Protein AF-A0A3B1BB95-F1 (afdb_monomer_lite)

Sequence (508 aa):
MTKPSILVAIVLAMGLLFTPSPGLAQFDDEDDAFFSDPEPTKKEPVPVEEPEPSVTKEEPTKASVVEPDVVKEKPTSAPVVEPDIVKEKPTSAPVVEPDIVKEEPKAQPDEQAERDRKRAEIRQRLRDKMKQKAAEKMAKPTEPDIVKEESVVQPDDQAERDRKRAEIRQRLRDRMKQKAAEKMAKPTEPDVVKEKPTVQPKASPAALSKEEKLKRKRIEMRKRLRQKMKNATGGGTGQRRFKKPKLTAKKIQQKMTFVESSVKTSPTVKRIRESGNEEAIAILDKAVALFDNSRTALEAEDLKKADKLLNDAIKEAGKASRMAGKGERDIELEKEDFASHKKSISNSLAAIERLVKEKPDAKVKGEYKDGKALFEEGLKLAEENKYREANKKLAQARTLVNDAMKKLRDKDTVTMTLEFDSPADEYKYVHDRYLSYATLVDVVGKQKKPNKRKKTKIDQFVAESADLMRSAVKLAENDEFEEAVKVADTANKTIAKGLRLLGVMVFE

pLDDT: mean 77.57, std 23.76, range [30.58, 98.44]

Organism: NCBI:txid652676

Foldseek 3Di:
DDDDDDDDDDDDDDDDDDDDDDDDDDDDDDDDDDDDDDDDDDDDDDDDDDDDDDDDDDDDDDDDDDDDDDDDDDDDDDDDDDDDDDDDDDDDDDDDDDDDDDDDPDDDPVVVVVVVVVVVVVVVVVVVVVVVVVVVVVPPPDDPDDDDDDDDDDPVVVVVVVVVVVVVVVVVVVVVVVVVVVVVPDDDDDDDDDDDDDDDDDDDDDDDDPVVVVVVVVVVVVVVVVVVVCCVVPDPPPPPVVPPPDQDLVVLVVLLVVLCCLLPPDVLNVLLVVLPQPVLPVLSVVLVVLSVVLVVCVVVVVSVSSVVSSVSSVVSSVVSSVRSPDGPVNLVVLVVLLVVLLVVLVVLLVVVVVLCVVPPDPVLVVLSVQLVVLQVVLVVCVVVSNSVSSSVSSVSSVVSSVVSVCVSCPPPPPPPDDDDPDLLRLLVVLLVLLVVLLVVLVVLCVVQVDDPVLVVQLVVLSVVLVVLLVVLVVCVVVVVSVVSNVSSVVSNVSNCVSCVSSVHDDDD

Secondary structure (DSSP, 8-state):
-PPPP------------------------------PPPP----PPPPPPPPP--------------------------PPPPP----PPP--PPP-------PPP---HHHHHHHHHHHHHHHHHHHHHHHHHHHHHHHS-------PPP----THHHHHHHHHHHHHHHHHHHHHHHHHHHHHS---PPP-PPPPPPPPPPPP-----HHHHHHHHHHHHHHHHHHHHHHHT-SS-------PPPP-HHHHHHHHHHHHIIIIISHHHHHHHHT--HHHHHHHHHHHHHHHHHHHHHHTT-HHHHHHHHHHHHHHHHHHHHHT---HHHHHHHHHHHHHHHHHHHHHHHHHHHHHHHS--HHHHHHHHHHHHHHHHHHHHHHTT-HHHHHHHHHHHHHHHHHHHHHHTTT---------SSHHHHHHHHHHHHHHHHHHHHHHHHHH---HHHHHHHHHHHHHHHHHHHHHHHHHHTT-HHHHHHHHHHHHHHHHHHHHHTT-----

Radius of gyration: 40.89 Å; chains: 1; bounding box: 114×98×115 Å

Structure (mmCIF, N/CA/C/O backbone):
data_AF-A0A3B1BB95-F1
#
_entry.id   AF-A0A3B1BB95-F1
#
loop_
_atom_site.group_PDB
_atom_site.id
_atom_site.type_symbol
_atom_site.label_atom_id
_atom_site.label_alt_id
_atom_site.label_comp_id
_atom_site.label_asym_id
_atom_site.label_entity_id
_atom_site.label_seq_id
_atom_site.pdbx_PDB_ins_code
_atom_site.Cartn_x
_atom_site.Cartn_y
_atom_site.Cartn_z
_atom_site.occupancy
_atom_site.B_iso_or_equiv
_atom_site.auth_seq_id
_atom_site.auth_comp_id
_atom_site.auth_asym_id
_atom_site.auth_atom_id
_atom_site.pdbx_PDB_model_num
ATOM 1 N N . MET A 1 1 ? -23.394 -32.009 -62.167 1.00 38.09 1 MET A N 1
ATOM 2 C CA . MET A 1 1 ? -22.380 -32.728 -61.366 1.00 38.09 1 MET A CA 1
ATOM 3 C C . MET A 1 1 ? -22.192 -31.979 -60.061 1.00 38.09 1 MET A C 1
ATOM 5 O O . MET A 1 1 ? -21.540 -30.947 -60.015 1.00 38.09 1 MET A O 1
ATOM 9 N N . THR A 1 2 ? -22.913 -32.444 -59.052 1.00 34.34 2 THR A N 1
ATOM 10 C CA . THR A 1 2 ? -23.116 -31.857 -57.725 1.00 34.34 2 THR A CA 1
ATOM 11 C C . THR A 1 2 ? -22.099 -32.431 -56.736 1.00 34.34 2 THR A C 1
ATOM 13 O O . THR A 1 2 ? -21.904 -33.643 -56.697 1.00 34.34 2 THR A O 1
ATOM 16 N N . LYS A 1 3 ? -21.451 -31.574 -55.936 1.00 40.00 3 LYS A N 1
ATOM 17 C CA . LYS A 1 3 ? -20.641 -31.975 -54.771 1.00 40.00 3 LYS A CA 1
ATOM 18 C C . LYS A 1 3 ? -21.503 -31.861 -53.502 1.00 40.00 3 LYS A C 1
ATOM 20 O O . LYS A 1 3 ? -22.236 -30.876 -53.407 1.00 40.00 3 LYS A O 1
ATOM 25 N N . PRO A 1 4 ? -21.451 -32.813 -52.554 1.00 55.88 4 PRO A N 1
ATOM 26 C CA . PRO A 1 4 ? -22.293 -32.770 -51.366 1.00 55.88 4 PRO A CA 1
ATOM 27 C C . PRO A 1 4 ? -21.630 -32.019 -50.204 1.00 55.88 4 PRO A C 1
ATOM 29 O O . PRO A 1 4 ? -20.429 -32.136 -49.960 1.00 55.88 4 PRO A O 1
ATOM 32 N N . SER A 1 5 ? -22.467 -31.277 -49.483 1.00 41.06 5 SER A N 1
ATOM 33 C CA . SER A 1 5 ? -22.191 -30.635 -48.199 1.00 41.06 5 SER A CA 1
ATOM 34 C C . SER A 1 5 ? -22.263 -31.657 -47.062 1.00 41.06 5 SER A C 1
ATOM 36 O O . SER A 1 5 ? -23.210 -32.441 -46.998 1.00 41.06 5 SER A O 1
ATOM 38 N N . ILE A 1 6 ? -21.299 -31.617 -46.141 1.00 41.19 6 ILE A N 1
ATOM 39 C CA . ILE A 1 6 ? -21.326 -32.380 -44.888 1.00 41.19 6 ILE A CA 1
ATOM 40 C C . ILE A 1 6 ? -21.905 -31.476 -43.795 1.00 41.19 6 ILE A C 1
ATOM 42 O O . ILE A 1 6 ? -21.328 -30.448 -43.447 1.00 41.19 6 ILE A O 1
ATOM 46 N N . LEU A 1 7 ? -23.072 -31.875 -43.291 1.00 31.00 7 LEU A N 1
ATOM 47 C CA . LEU A 1 7 ? -23.740 -31.349 -42.104 1.00 31.00 7 LEU A CA 1
ATOM 48 C C . LEU A 1 7 ? -23.243 -32.153 -40.892 1.00 31.00 7 LEU A C 1
ATOM 50 O O . LEU A 1 7 ? -23.345 -33.379 -40.901 1.00 31.00 7 LEU A O 1
ATOM 54 N N . VAL A 1 8 ? -22.754 -31.488 -39.844 1.00 33.94 8 VAL A N 1
ATOM 55 C CA . VAL A 1 8 ? -22.540 -32.106 -38.525 1.00 33.94 8 VAL A CA 1
ATOM 56 C C . VAL A 1 8 ? -23.541 -31.492 -37.554 1.00 33.94 8 VAL A C 1
ATOM 58 O O . VAL A 1 8 ? -23.514 -30.293 -37.286 1.00 33.94 8 VAL A O 1
ATOM 61 N N . ALA A 1 9 ? -24.448 -32.333 -37.065 1.00 30.58 9 ALA A N 1
ATOM 62 C CA . ALA A 1 9 ? -25.387 -32.036 -35.997 1.00 30.58 9 ALA A CA 1
ATOM 63 C C . ALA A 1 9 ? -24.712 -32.292 -34.640 1.00 30.58 9 ALA A C 1
ATOM 65 O O . ALA A 1 9 ? -24.148 -33.364 -34.429 1.00 30.58 9 ALA A O 1
ATOM 66 N N . ILE A 1 10 ? -24.793 -31.331 -33.718 1.00 33.09 10 ILE A N 1
ATOM 67 C CA . ILE A 1 10 ? -24.432 -31.518 -32.307 1.00 33.09 10 ILE A CA 1
ATOM 68 C C . ILE A 1 10 ? -25.725 -31.517 -31.492 1.00 33.09 10 ILE A C 1
ATOM 70 O O . ILE A 1 10 ? -26.502 -30.562 -31.519 1.00 33.09 10 ILE A O 1
ATOM 74 N N . VAL A 1 11 ? -25.948 -32.637 -30.809 1.00 33.75 11 VAL A N 1
ATOM 75 C CA . VAL A 1 11 ? -27.096 -32.945 -29.955 1.00 33.75 11 VAL A CA 1
ATOM 76 C C . VAL A 1 11 ? -26.841 -32.457 -28.525 1.00 33.75 11 VAL A C 1
ATOM 78 O O . VAL A 1 11 ? -25.739 -32.579 -27.996 1.00 33.75 11 VAL A O 1
ATOM 81 N N . LEU A 1 12 ? -27.903 -31.913 -27.923 1.00 30.83 12 LEU A N 1
ATOM 82 C CA . LEU A 1 12 ? -28.068 -31.541 -26.516 1.00 30.83 12 LEU A CA 1
ATOM 83 C C . LEU A 1 12 ? -27.694 -32.659 -25.524 1.00 30.83 12 LEU A C 1
ATOM 85 O O . LEU A 1 12 ? -28.126 -33.797 -25.687 1.00 30.83 12 LEU A O 1
ATOM 89 N N . ALA A 1 13 ? -27.107 -32.278 -24.386 1.00 32.81 13 ALA A N 1
ATOM 90 C CA . ALA A 1 13 ? -27.304 -32.984 -23.118 1.00 32.81 13 ALA A CA 1
ATOM 91 C C . ALA A 1 13 ? -27.412 -31.980 -21.955 1.00 32.81 13 ALA A C 1
ATOM 93 O O . ALA A 1 13 ? -26.452 -31.303 -21.592 1.00 32.81 13 ALA A O 1
ATOM 94 N N . MET A 1 14 ? -28.626 -31.875 -21.406 1.00 33.03 14 MET A N 1
ATOM 95 C CA . MET A 1 14 ? -28.958 -31.220 -20.139 1.00 33.03 14 MET A CA 1
ATOM 96 C C . MET A 1 14 ? -28.405 -32.034 -18.961 1.00 33.03 14 MET A C 1
ATOM 98 O O . MET A 1 14 ? -28.621 -33.240 -18.900 1.00 33.03 14 MET A O 1
ATOM 102 N N . GLY A 1 15 ? -27.784 -31.363 -17.988 1.00 31.66 15 GLY A N 1
ATOM 103 C CA . GLY A 1 15 ? -27.446 -31.921 -16.677 1.00 31.66 15 GLY A CA 1
ATOM 104 C C . GLY A 1 15 ? -27.993 -31.028 -15.566 1.00 31.66 15 GLY A C 1
ATOM 105 O O . GLY A 1 15 ? -27.454 -29.957 -15.300 1.00 31.66 15 GLY A O 1
ATOM 106 N N . LEU A 1 16 ? -29.097 -31.465 -14.962 1.00 34.34 16 LEU A N 1
ATOM 107 C CA . LEU A 1 16 ? -29.763 -30.873 -13.803 1.00 34.34 16 LEU A CA 1
ATOM 108 C C . LEU A 1 16 ? -29.083 -31.319 -12.493 1.00 34.34 16 LEU A C 1
ATOM 110 O O . LEU A 1 16 ? -28.822 -32.499 -12.300 1.00 34.34 16 LEU A O 1
ATOM 114 N N . LEU A 1 17 ? -28.849 -30.334 -11.619 1.00 34.53 17 LEU A N 1
ATOM 115 C CA . LEU A 1 17 ? -28.937 -30.327 -10.148 1.00 34.53 17 LEU A CA 1
ATOM 116 C C . LEU A 1 17 ? -28.716 -31.645 -9.372 1.00 34.53 17 LEU A C 1
ATOM 118 O O . LEU A 1 17 ? -29.600 -32.495 -9.329 1.00 34.53 17 LEU A O 1
ATOM 122 N N . PHE A 1 18 ? -27.650 -31.699 -8.561 1.00 36.47 18 PHE A N 1
ATOM 123 C CA . PHE A 1 18 ? -27.680 -32.432 -7.289 1.00 36.47 18 PHE A CA 1
ATOM 124 C C . PHE A 1 18 ? -26.769 -31.773 -6.237 1.00 36.47 18 PHE A C 1
ATOM 126 O O . PHE A 1 18 ? -25.566 -31.618 -6.430 1.00 36.47 18 PHE A O 1
ATOM 133 N N . THR A 1 19 ? -27.366 -31.347 -5.125 1.00 39.38 19 THR A N 1
ATOM 134 C CA . THR A 1 19 ? -26.701 -30.862 -3.903 1.00 39.38 19 THR A CA 1
ATOM 135 C C . THR A 1 19 ? -26.498 -32.023 -2.925 1.00 39.38 19 THR A C 1
ATOM 137 O O . THR A 1 19 ? -27.441 -32.800 -2.773 1.00 39.38 19 THR A O 1
ATOM 140 N N . PRO A 1 20 ? -25.387 -32.121 -2.170 1.00 47.47 20 PRO A N 1
ATOM 141 C CA . PRO A 1 20 ? -25.318 -33.044 -1.043 1.00 47.47 20 PRO A CA 1
ATOM 142 C C . PRO A 1 20 ? -25.682 -32.354 0.283 1.00 47.47 20 PRO A C 1
ATOM 144 O O . PRO A 1 20 ? -25.175 -31.279 0.609 1.00 47.47 20 PRO A O 1
ATOM 147 N N . SER A 1 21 ? -26.544 -33.011 1.060 1.00 31.84 21 SER A N 1
ATOM 148 C CA . SER A 1 21 ? -26.714 -32.806 2.504 1.00 31.84 21 SER A CA 1
ATOM 149 C C . SER A 1 21 ? -26.200 -34.057 3.245 1.00 31.84 21 SER A C 1
ATOM 151 O O . SER A 1 21 ? -26.281 -35.144 2.670 1.00 31.84 21 SER A O 1
ATOM 153 N N . PRO A 1 22 ? -25.652 -33.938 4.471 1.00 51.72 22 PRO A N 1
ATOM 154 C CA . PRO A 1 22 ? 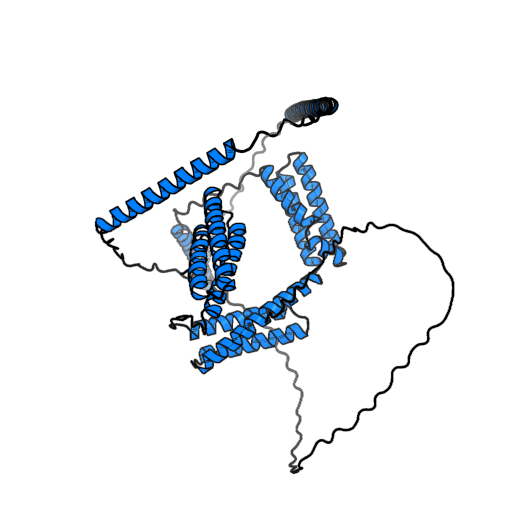-24.933 -35.017 5.151 1.00 51.72 22 PRO A CA 1
ATOM 155 C C . PRO A 1 22 ? -25.819 -35.796 6.143 1.00 51.72 22 PRO A C 1
ATOM 157 O O . PRO A 1 22 ? -26.673 -35.204 6.801 1.00 51.72 22 PRO A O 1
ATOM 160 N N . GLY A 1 23 ? -25.567 -37.099 6.323 1.00 38.00 23 GLY A N 1
ATOM 161 C CA . GLY A 1 23 ? -26.197 -37.874 7.402 1.00 38.00 23 GLY A CA 1
ATOM 162 C C . GLY A 1 23 ? -25.923 -39.386 7.401 1.00 38.00 23 GLY A C 1
ATOM 163 O O . GLY A 1 23 ? -26.552 -40.113 6.648 1.00 38.00 23 GLY A O 1
ATOM 164 N N . LEU A 1 24 ? -25.001 -39.806 8.279 1.00 37.09 24 LEU A N 1
ATOM 165 C CA . LEU A 1 24 ? -25.048 -40.965 9.199 1.00 37.09 24 LEU A CA 1
ATOM 166 C C . LEU A 1 24 ? -25.737 -42.291 8.786 1.00 37.09 24 LEU A C 1
ATOM 168 O O . LEU A 1 24 ? -26.960 -42.373 8.793 1.00 37.09 24 LEU A O 1
ATOM 172 N N . ALA A 1 25 ? -24.927 -43.352 8.650 1.00 43.25 25 ALA A N 1
ATOM 173 C CA . ALA A 1 25 ? -25.138 -44.731 9.150 1.00 43.25 25 ALA A CA 1
ATOM 174 C C . ALA A 1 25 ? -23.816 -45.510 8.923 1.00 43.25 25 ALA A C 1
ATOM 176 O O . ALA A 1 25 ? -23.342 -45.569 7.794 1.00 43.25 25 ALA A O 1
ATOM 177 N N . GLN A 1 26 ? -23.012 -45.820 9.948 1.00 40.81 26 GLN A N 1
ATOM 178 C CA . GLN A 1 26 ? -22.977 -47.109 10.667 1.00 40.81 26 GLN A CA 1
ATOM 179 C C . GLN A 1 26 ? -23.186 -48.339 9.769 1.00 40.81 26 GLN A C 1
ATOM 181 O O . GLN A 1 26 ? -24.320 -48.671 9.442 1.00 40.81 26 GLN A O 1
ATOM 186 N N . PHE A 1 27 ? -22.083 -49.012 9.429 1.00 44.28 27 PHE A N 1
ATOM 187 C CA . PHE A 1 27 ? -22.040 -50.445 9.148 1.00 44.28 27 PHE A CA 1
ATOM 188 C C . PHE A 1 27 ? -20.733 -51.007 9.710 1.00 44.28 27 PHE A C 1
ATOM 190 O O . PHE A 1 27 ? -19.662 -50.446 9.469 1.00 44.28 27 PHE A O 1
ATOM 197 N N . ASP A 1 28 ? -20.909 -52.044 10.519 1.00 43.81 28 ASP A N 1
ATOM 198 C CA . ASP A 1 28 ? -19.911 -52.792 11.269 1.00 43.81 28 ASP A CA 1
ATOM 199 C C . ASP A 1 28 ? -19.091 -53.751 10.387 1.00 43.81 28 ASP A C 1
ATOM 201 O O . ASP A 1 28 ? -19.393 -53.982 9.214 1.00 43.81 28 ASP A O 1
ATOM 205 N N . ASP A 1 29 ? -18.053 -54.264 11.040 1.00 41.97 29 ASP A N 1
ATOM 206 C CA . ASP A 1 29 ? -17.055 -55.271 10.689 1.00 41.97 29 ASP A CA 1
ATOM 207 C C . ASP A 1 29 ? -17.557 -56.499 9.894 1.00 41.97 29 ASP A C 1
ATOM 209 O O . ASP A 1 29 ? -18.623 -57.043 10.170 1.00 41.97 29 ASP A O 1
ATOM 213 N N . GLU A 1 30 ? -16.763 -56.963 8.921 1.00 44.34 30 GLU A N 1
ATOM 214 C CA . GLU A 1 30 ? -15.952 -58.202 8.992 1.00 44.34 30 GLU A CA 1
ATOM 215 C C . GLU A 1 30 ? -15.445 -58.629 7.592 1.00 44.34 30 GLU A C 1
ATOM 217 O O . GLU A 1 30 ? -16.167 -58.584 6.598 1.00 44.34 30 GLU A O 1
ATOM 222 N N . ASP A 1 31 ? -14.159 -58.999 7.572 1.00 41.16 31 ASP A N 1
ATOM 223 C CA . ASP A 1 31 ? -13.497 -60.077 6.819 1.00 41.16 31 ASP A CA 1
ATOM 224 C C . ASP A 1 31 ? -13.662 -60.191 5.286 1.00 41.16 31 ASP A C 1
ATOM 226 O O . ASP A 1 31 ? -14.701 -60.553 4.748 1.00 41.16 31 ASP A O 1
ATOM 230 N N . ASP A 1 32 ? -12.576 -59.948 4.539 1.00 41.12 32 ASP A N 1
ATOM 231 C CA . ASP A 1 32 ? -11.632 -61.008 4.135 1.00 41.12 32 ASP A CA 1
ATOM 232 C C . ASP A 1 32 ? -10.748 -60.594 2.938 1.00 41.12 32 ASP A C 1
ATOM 234 O O . ASP A 1 32 ? -11.218 -60.192 1.878 1.00 41.12 32 ASP A O 1
ATOM 238 N N . ALA A 1 33 ? -9.442 -60.747 3.168 1.00 41.28 33 ALA A N 1
ATOM 239 C CA . ALA A 1 33 ? -8.384 -61.279 2.305 1.00 41.28 33 ALA A CA 1
ATOM 240 C C . ALA A 1 33 ? -8.266 -60.925 0.796 1.00 41.28 33 ALA A C 1
ATOM 242 O O . ALA A 1 33 ? -9.208 -60.915 0.017 1.00 41.28 33 ALA A O 1
ATOM 243 N N . PHE A 1 34 ? -6.990 -60.861 0.381 1.00 43.81 34 PHE A N 1
ATOM 244 C CA . PHE A 1 34 ? -6.435 -60.816 -0.984 1.00 43.81 34 PHE A CA 1
ATOM 245 C C . PHE A 1 34 ? -6.374 -59.445 -1.671 1.00 43.81 34 PHE A C 1
ATOM 247 O O . PHE A 1 34 ? -7.284 -59.055 -2.383 1.00 43.81 34 PHE A O 1
ATOM 254 N N . PHE A 1 35 ? -5.212 -58.786 -1.604 1.00 47.94 35 PHE A N 1
ATOM 255 C CA . PHE A 1 35 ? -4.385 -58.562 -2.800 1.00 47.94 35 PHE A CA 1
ATOM 256 C C . PHE A 1 35 ? -2.954 -58.190 -2.390 1.00 47.94 35 PHE A C 1
ATOM 258 O O . PHE A 1 35 ? -2.718 -57.329 -1.549 1.00 47.94 35 PHE A O 1
ATOM 265 N N . SER A 1 36 ? -2.015 -58.925 -2.966 1.00 43.75 36 SER A N 1
ATOM 266 C CA . SER A 1 36 ? -0.578 -58.908 -2.724 1.00 43.75 36 SER A CA 1
ATOM 267 C C . SER A 1 36 ? 0.086 -57.617 -3.211 1.00 43.75 36 SER A C 1
ATOM 269 O O . SER A 1 36 ? -0.232 -57.126 -4.294 1.00 43.75 36 SER A O 1
ATOM 271 N N . ASP A 1 37 ? 1.057 -57.131 -2.435 1.00 41.31 37 ASP A N 1
ATOM 272 C CA . ASP A 1 37 ? 2.041 -56.122 -2.836 1.00 41.31 37 ASP A CA 1
ATOM 273 C C . ASP A 1 37 ? 2.752 -56.510 -4.147 1.00 41.31 37 ASP A C 1
ATOM 275 O O . ASP A 1 37 ? 3.270 -57.628 -4.248 1.00 41.31 37 ASP A O 1
ATOM 279 N N . PRO A 1 38 ? 2.876 -55.606 -5.135 1.00 55.84 38 PRO A N 1
ATOM 280 C CA . PRO A 1 38 ? 3.890 -55.739 -6.166 1.00 55.84 38 PRO A CA 1
ATOM 281 C C . PRO A 1 38 ? 5.204 -55.081 -5.714 1.00 55.84 38 PRO A C 1
ATOM 283 O O . PRO A 1 38 ? 5.272 -53.886 -5.421 1.00 55.84 38 PRO A O 1
ATOM 286 N N . GLU A 1 39 ? 6.259 -55.895 -5.691 1.00 46.31 39 GLU A N 1
ATOM 287 C CA . GLU A 1 39 ? 7.653 -55.525 -5.436 1.00 46.31 39 GLU A CA 1
ATOM 288 C C . GLU A 1 39 ? 8.150 -54.340 -6.295 1.00 46.31 39 GLU A C 1
ATOM 290 O O . GLU A 1 39 ? 7.806 -54.227 -7.478 1.00 46.31 39 GLU A O 1
ATOM 295 N N . PRO A 1 40 ? 9.050 -53.488 -5.765 1.00 51.44 40 PRO A N 1
ATOM 296 C CA . PRO A 1 40 ? 9.722 -52.466 -6.555 1.00 51.44 40 PRO A CA 1
ATOM 297 C C . PRO A 1 40 ? 10.852 -53.080 -7.396 1.00 51.44 40 PRO A C 1
ATOM 299 O O . PRO A 1 40 ? 11.904 -53.478 -6.890 1.00 51.44 40 PRO A O 1
ATOM 302 N N . THR A 1 41 ? 10.664 -53.103 -8.715 1.00 45.97 41 THR A N 1
ATOM 303 C CA . THR A 1 41 ? 11.700 -53.484 -9.680 1.00 45.97 41 THR A CA 1
ATOM 304 C C . THR A 1 41 ? 12.916 -52.559 -9.582 1.00 45.97 41 THR A C 1
ATOM 306 O O . THR A 1 41 ? 12.847 -51.377 -9.931 1.00 45.97 41 THR A O 1
ATOM 309 N N . LYS A 1 42 ? 14.048 -53.134 -9.160 1.00 42.84 42 LYS A N 1
ATOM 310 C CA . LYS A 1 42 ? 15.406 -52.615 -9.363 1.00 42.84 42 LYS A CA 1
ATOM 311 C C . LYS A 1 42 ? 15.645 -52.381 -10.858 1.00 42.84 42 LYS A C 1
ATOM 313 O O . LYS A 1 42 ? 15.593 -53.324 -11.642 1.00 42.84 42 LYS A O 1
ATOM 318 N N . LYS A 1 43 ? 15.948 -51.141 -11.244 1.00 50.12 43 LYS A N 1
ATOM 319 C CA . LYS A 1 43 ? 16.611 -50.835 -12.517 1.00 50.12 43 LYS A CA 1
ATOM 320 C C . LYS A 1 43 ? 18.063 -50.479 -12.230 1.00 50.12 43 LYS A C 1
ATOM 322 O O . LYS A 1 43 ? 18.345 -49.517 -11.522 1.00 50.12 43 LYS A O 1
ATOM 327 N N . GLU A 1 44 ? 18.947 -51.310 -12.761 1.00 47.38 44 GLU A N 1
ATOM 328 C CA . GLU A 1 44 ? 20.390 -51.113 -12.819 1.00 47.38 44 GLU A CA 1
ATOM 329 C C . GLU A 1 44 ? 20.733 -49.903 -13.709 1.00 47.38 44 GLU A C 1
ATOM 331 O O . GLU A 1 44 ? 20.108 -49.726 -14.761 1.00 47.38 44 GLU A O 1
ATOM 336 N N . PRO A 1 45 ? 21.705 -49.059 -13.324 1.00 55.31 45 PRO A N 1
ATOM 337 C CA . PRO A 1 45 ? 22.223 -48.010 -14.189 1.00 55.31 45 PRO A CA 1
ATOM 338 C C . PRO A 1 45 ? 23.328 -48.544 -15.115 1.00 55.31 45 PRO A C 1
ATOM 340 O O . PRO A 1 45 ? 24.316 -49.126 -14.671 1.00 55.31 45 PRO A O 1
ATOM 343 N N . VAL A 1 46 ? 23.151 -48.300 -16.413 1.00 52.81 46 VAL A N 1
ATOM 344 C CA . VAL A 1 46 ? 24.150 -48.492 -17.478 1.00 52.81 46 VAL A CA 1
ATOM 345 C C . VAL A 1 46 ? 25.221 -47.389 -17.372 1.00 52.81 46 VAL A C 1
ATOM 347 O O . VAL A 1 46 ? 24.859 -46.238 -17.108 1.00 52.81 46 VAL A O 1
ATOM 350 N N . PRO A 1 47 ? 26.518 -47.702 -17.564 1.00 51.66 47 PRO A N 1
ATOM 351 C CA . PRO A 1 47 ? 27.610 -46.750 -17.390 1.00 51.66 47 PRO A CA 1
ATOM 352 C C . PRO A 1 47 ? 27.743 -45.825 -18.607 1.00 51.66 47 PRO A C 1
ATOM 354 O O . PRO A 1 47 ? 27.725 -46.276 -19.750 1.00 51.66 47 PRO A O 1
ATOM 357 N N . VAL A 1 48 ? 27.887 -44.526 -18.346 1.00 53.56 48 VAL A N 1
ATOM 358 C CA . VAL A 1 48 ? 28.212 -43.508 -19.351 1.00 53.56 48 VAL A CA 1
ATOM 359 C C . VAL A 1 48 ? 29.716 -43.257 -19.291 1.00 53.56 48 VAL A C 1
ATOM 361 O O . VAL A 1 48 ? 30.237 -42.855 -18.254 1.00 53.56 48 VAL A O 1
ATOM 364 N N . GLU A 1 49 ? 30.396 -43.538 -20.402 1.00 46.50 49 GLU A N 1
ATOM 365 C CA . GLU A 1 49 ? 31.795 -43.195 -20.654 1.00 46.50 49 GLU A CA 1
ATOM 366 C C . GLU A 1 49 ? 31.955 -41.670 -20.766 1.00 46.50 49 GLU A C 1
ATOM 368 O O . GLU A 1 49 ? 31.386 -41.035 -21.657 1.00 46.50 49 GLU A O 1
ATOM 373 N N . GLU A 1 50 ? 32.753 -41.084 -19.875 1.00 48.22 50 GLU A N 1
ATOM 374 C CA . GLU A 1 50 ? 33.334 -39.749 -20.036 1.00 48.22 50 GLU A CA 1
ATOM 375 C C . GLU A 1 50 ? 34.743 -39.883 -20.640 1.00 48.22 50 GLU A C 1
ATOM 377 O O . GLU A 1 50 ? 35.533 -40.698 -20.155 1.00 48.22 50 GLU A O 1
ATOM 382 N N . PRO A 1 51 ? 35.108 -39.097 -21.668 1.00 58.03 51 PRO A N 1
ATOM 383 C CA . PRO A 1 51 ? 36.485 -39.028 -22.133 1.00 58.03 51 PRO A CA 1
ATOM 384 C C . PRO A 1 51 ? 37.310 -38.023 -21.311 1.00 58.03 51 PRO A C 1
ATOM 386 O O . PRO A 1 51 ? 36.966 -36.844 -21.204 1.00 58.03 51 PRO A O 1
ATOM 389 N N . GLU A 1 52 ? 38.440 -38.501 -20.781 1.00 49.41 52 GLU A N 1
ATOM 390 C CA . GLU A 1 52 ? 39.532 -37.693 -20.223 1.00 49.41 52 GLU A CA 1
ATOM 391 C C . GLU A 1 52 ? 40.102 -36.700 -21.255 1.00 49.41 52 GLU A C 1
ATOM 393 O O . GLU A 1 52 ? 40.029 -36.930 -22.468 1.00 49.41 52 GLU A O 1
ATOM 398 N N . PRO A 1 53 ? 40.792 -35.641 -20.790 1.00 51.88 53 PRO A N 1
ATOM 399 C CA . PRO A 1 53 ? 42.230 -35.691 -21.050 1.00 51.88 53 PRO A CA 1
ATOM 400 C C . PRO A 1 53 ? 43.140 -35.190 -19.914 1.00 51.88 53 PRO A C 1
ATOM 402 O O . PRO A 1 53 ? 42.978 -34.110 -19.353 1.00 51.88 53 PRO A O 1
ATOM 405 N N . SER A 1 54 ? 44.194 -35.987 -19.718 1.00 38.31 54 SER A N 1
ATOM 406 C CA . SER A 1 54 ? 45.604 -35.616 -19.528 1.00 38.31 54 SER A CA 1
ATOM 407 C C . SER A 1 54 ? 46.012 -34.710 -18.359 1.00 38.31 54 SER A C 1
ATOM 409 O O . SER A 1 54 ? 45.860 -33.491 -18.356 1.00 38.31 54 SER A O 1
ATOM 411 N N . VAL A 1 55 ? 46.707 -35.377 -17.443 1.00 38.78 55 VAL A N 1
ATOM 412 C CA . VAL A 1 55 ? 47.584 -34.908 -16.371 1.00 38.78 55 VAL A CA 1
ATOM 413 C C . VAL A 1 55 ? 48.786 -34.105 -16.891 1.00 38.78 55 VAL A C 1
ATOM 415 O O . VAL A 1 55 ? 49.518 -34.585 -17.755 1.00 38.78 55 VAL A O 1
ATOM 418 N N . THR A 1 56 ? 49.116 -33.005 -16.207 1.00 37.72 56 THR A N 1
ATOM 419 C CA . THR A 1 56 ? 50.517 -32.607 -15.982 1.00 37.72 56 THR A CA 1
ATOM 420 C C . THR A 1 56 ? 50.703 -32.174 -14.527 1.00 37.72 56 THR A C 1
ATOM 422 O O . THR A 1 56 ? 50.136 -31.188 -14.065 1.00 37.72 56 THR A O 1
ATOM 425 N N . LYS A 1 57 ? 51.477 -32.985 -13.798 1.00 39.34 57 LYS A N 1
ATOM 426 C CA . LYS A 1 57 ? 51.994 -32.758 -12.443 1.00 39.34 57 LYS A CA 1
ATOM 427 C C . LYS A 1 57 ? 53.116 -31.724 -12.482 1.00 39.34 57 LYS A C 1
ATOM 429 O O . LYS A 1 57 ? 54.079 -31.974 -13.194 1.00 39.34 57 LYS A O 1
ATOM 434 N N . GLU A 1 58 ? 53.073 -30.723 -11.606 1.00 34.53 58 GLU A N 1
ATOM 435 C CA . GLU A 1 58 ? 54.268 -30.174 -10.950 1.00 34.53 58 GLU A CA 1
ATOM 436 C C . GLU A 1 58 ? 53.924 -29.726 -9.516 1.00 34.53 58 GLU A C 1
ATOM 438 O O . GLU A 1 58 ? 53.085 -28.865 -9.281 1.00 34.53 58 GLU A O 1
ATOM 443 N N . GLU A 1 59 ? 54.599 -30.350 -8.559 1.00 39.47 59 GLU A N 1
ATOM 444 C CA . GLU A 1 59 ? 54.835 -29.944 -7.168 1.00 39.47 59 GLU A CA 1
ATOM 445 C C . GLU A 1 59 ? 56.271 -30.439 -6.857 1.00 39.47 59 GLU A C 1
ATOM 447 O O . GLU A 1 59 ? 56.741 -31.327 -7.582 1.00 39.47 59 GLU A O 1
ATOM 452 N N . PRO A 1 60 ? 56.981 -30.018 -5.785 1.00 49.62 60 PRO A N 1
ATOM 453 C CA . PRO A 1 60 ? 56.625 -29.050 -4.738 1.00 49.62 60 PRO A CA 1
ATOM 454 C C . PRO A 1 60 ? 57.785 -28.097 -4.339 1.00 49.62 60 PRO A C 1
ATOM 456 O O . PRO A 1 60 ? 58.963 -28.396 -4.528 1.00 49.62 60 PRO A O 1
ATOM 459 N N . THR A 1 61 ? 57.486 -27.020 -3.603 1.00 34.69 61 THR A N 1
ATOM 460 C CA . THR A 1 61 ? 58.479 -26.398 -2.702 1.00 34.69 61 THR A CA 1
ATOM 461 C C . THR A 1 61 ? 57.885 -26.079 -1.335 1.00 34.69 61 THR A C 1
ATOM 463 O O . THR A 1 61 ? 56.902 -25.356 -1.205 1.00 34.69 61 THR A O 1
ATOM 466 N N . LYS A 1 62 ? 58.537 -26.659 -0.324 1.00 39.50 62 LYS A N 1
ATOM 467 C CA . LYS A 1 62 ? 58.325 -26.555 1.123 1.00 39.50 62 LYS A CA 1
ATOM 468 C C . LYS A 1 62 ? 58.690 -25.168 1.673 1.00 39.50 62 LYS A C 1
ATOM 470 O O . LYS A 1 62 ? 59.748 -24.657 1.324 1.00 39.50 62 LYS A O 1
ATOM 475 N N . ALA A 1 63 ? 57.923 -24.676 2.650 1.00 38.09 63 ALA A N 1
ATOM 476 C CA . ALA A 1 63 ? 58.396 -23.871 3.792 1.00 38.09 63 ALA A CA 1
ATOM 477 C C . ALA A 1 63 ? 57.292 -23.856 4.882 1.00 38.09 63 ALA A C 1
ATOM 479 O O . ALA A 1 63 ? 56.165 -23.474 4.601 1.00 38.09 63 ALA A O 1
ATOM 480 N N . SER A 1 64 ? 57.510 -24.500 6.040 1.00 38.50 64 SER A N 1
ATOM 481 C CA . SER A 1 64 ? 57.895 -23.861 7.323 1.00 38.50 64 SER A CA 1
ATOM 482 C C . SER A 1 64 ? 56.763 -23.005 7.923 1.00 38.50 64 SER A C 1
ATOM 484 O O . SER A 1 64 ? 56.596 -21.857 7.540 1.00 38.50 64 SER A O 1
ATOM 486 N N . VAL A 1 65 ? 55.859 -23.547 8.750 1.00 42.41 65 VAL A N 1
ATOM 487 C CA . VAL A 1 65 ? 55.964 -23.658 10.231 1.00 42.41 65 VAL A CA 1
ATOM 488 C C . VAL A 1 65 ? 56.627 -22.441 10.882 1.00 42.41 65 VAL A C 1
ATOM 490 O O . VAL A 1 65 ? 57.849 -22.372 10.856 1.00 42.41 65 VAL A O 1
ATOM 493 N N . VAL A 1 66 ? 55.824 -21.555 11.493 1.00 43.06 66 VAL A N 1
ATOM 494 C CA . VAL A 1 66 ? 56.116 -20.777 12.719 1.00 43.06 66 VAL A CA 1
ATOM 495 C C . VAL A 1 66 ? 54.771 -20.356 13.347 1.00 43.06 66 VAL A C 1
ATOM 497 O O . VAL A 1 66 ? 54.046 -19.546 12.772 1.00 43.06 66 VAL A O 1
ATOM 500 N N . GLU A 1 67 ? 54.434 -20.907 14.516 1.00 43.91 67 GLU A N 1
ATOM 501 C CA . GLU A 1 67 ? 53.513 -20.283 15.486 1.00 43.91 67 GLU A CA 1
ATOM 502 C C . GLU A 1 67 ? 54.240 -19.124 16.186 1.00 43.91 67 GLU A C 1
ATOM 504 O O . GLU A 1 67 ? 55.457 -19.206 16.378 1.00 43.91 67 GLU A O 1
ATOM 509 N N . PRO A 1 68 ? 53.526 -18.069 16.619 1.00 53.84 68 PRO A N 1
ATOM 510 C CA . PRO A 1 68 ? 53.642 -17.794 18.050 1.00 53.84 68 PRO A CA 1
ATOM 511 C C . PRO A 1 68 ? 52.381 -17.252 18.740 1.00 53.84 68 PRO A C 1
ATOM 513 O O . PRO A 1 68 ? 51.640 -16.414 18.230 1.00 53.84 68 PRO A O 1
ATOM 516 N N . ASP A 1 69 ? 52.254 -17.740 19.969 1.00 34.16 69 ASP A N 1
ATOM 517 C CA . ASP A 1 69 ? 51.920 -17.068 21.221 1.00 34.16 69 ASP A CA 1
ATOM 518 C C . ASP A 1 69 ? 50.664 -16.198 21.383 1.00 34.16 69 ASP A C 1
ATOM 520 O O . ASP A 1 69 ? 50.493 -15.078 20.904 1.00 34.16 69 ASP A O 1
ATOM 524 N N . VAL A 1 70 ? 49.854 -16.738 22.291 1.00 41.56 70 VAL A N 1
ATOM 525 C CA . VAL A 1 70 ? 48.805 -16.130 23.094 1.00 41.56 70 VAL A CA 1
ATOM 526 C C . VAL A 1 70 ? 49.352 -14.960 23.918 1.00 41.56 70 VAL A C 1
ATOM 528 O O . VAL A 1 70 ? 50.142 -15.157 24.838 1.00 41.56 70 VAL A O 1
ATOM 531 N N . VAL A 1 71 ? 48.802 -13.762 23.712 1.00 38.69 71 VAL A N 1
ATOM 532 C CA . VAL A 1 71 ? 48.812 -12.698 24.727 1.00 38.69 71 VAL A CA 1
ATOM 533 C C . VAL A 1 71 ? 47.380 -12.237 24.987 1.00 38.69 71 VAL A C 1
ATOM 535 O O . VAL A 1 71 ? 46.683 -11.716 24.120 1.00 38.69 71 VAL A O 1
ATOM 538 N N . LYS A 1 72 ? 46.936 -12.475 26.225 1.00 44.06 72 LYS A N 1
ATOM 539 C CA . LYS A 1 72 ? 45.707 -11.938 26.811 1.00 44.06 72 LYS A CA 1
ATOM 540 C C . LYS A 1 72 ? 45.909 -10.457 27.119 1.00 44.06 72 LYS A C 1
ATOM 542 O O . LYS A 1 72 ? 46.625 -10.147 28.064 1.00 44.06 72 LYS A O 1
ATOM 547 N N . GLU A 1 73 ? 45.163 -9.577 26.461 1.00 35.38 73 GLU A N 1
ATOM 548 C CA . GLU A 1 73 ? 44.890 -8.239 26.993 1.00 35.38 73 GLU A CA 1
ATOM 549 C C . GLU A 1 73 ? 43.394 -7.909 26.919 1.00 35.38 73 GLU A C 1
ATOM 551 O O . GLU A 1 73 ? 42.765 -7.904 25.863 1.00 35.38 73 GLU A O 1
ATOM 556 N N . LYS A 1 74 ? 42.815 -7.651 28.097 1.00 43.62 74 LYS A N 1
ATOM 557 C CA . LYS A 1 74 ? 41.532 -6.961 28.269 1.00 43.62 74 LYS A CA 1
ATOM 558 C C . LYS A 1 74 ? 41.711 -5.494 27.873 1.00 43.62 74 LYS A C 1
ATOM 560 O O . LYS A 1 74 ? 42.637 -4.874 28.392 1.00 43.62 74 LYS A O 1
ATOM 565 N N . PRO A 1 75 ? 40.720 -4.883 27.203 1.00 42.41 75 PRO A N 1
ATOM 566 C CA . PRO A 1 75 ? 40.474 -3.469 27.398 1.00 42.41 75 PRO A CA 1
ATOM 567 C C . PRO A 1 75 ? 39.109 -3.198 28.028 1.00 42.41 75 PRO A C 1
ATOM 569 O O . PRO A 1 75 ? 38.045 -3.669 27.629 1.00 42.41 75 PRO A O 1
ATOM 572 N N . THR A 1 76 ? 39.235 -2.395 29.068 1.00 33.91 76 THR A N 1
ATOM 573 C CA . THR A 1 76 ? 38.265 -1.680 29.874 1.00 33.91 76 THR A CA 1
ATOM 574 C C . THR A 1 76 ? 37.291 -0.845 29.036 1.00 33.91 76 THR A C 1
ATOM 576 O O . THR A 1 76 ? 37.640 -0.231 28.033 1.00 33.91 76 THR A O 1
ATOM 579 N N . SER A 1 77 ? 36.058 -0.802 29.526 1.00 38.06 77 SER A N 1
ATOM 580 C CA . SER A 1 77 ? 34.914 0.003 29.101 1.00 38.06 77 SER A CA 1
ATOM 581 C C . SER A 1 77 ? 35.183 1.503 28.897 1.00 38.06 77 SER A C 1
ATOM 583 O O . SER A 1 77 ? 35.723 2.156 29.791 1.00 38.06 77 SER A O 1
ATOM 585 N N . ALA A 1 78 ? 34.614 2.073 27.829 1.00 36.56 78 ALA A N 1
ATOM 586 C CA . ALA A 1 78 ? 34.210 3.480 27.764 1.00 36.56 78 ALA A CA 1
ATOM 587 C C . ALA A 1 78 ? 32.860 3.612 27.017 1.00 36.56 78 ALA A C 1
ATOM 589 O O . ALA A 1 78 ? 32.668 2.947 25.997 1.00 36.56 78 ALA A O 1
ATOM 590 N N . PRO A 1 79 ? 31.906 4.429 27.508 1.00 42.84 79 PRO A N 1
ATOM 591 C CA . PRO A 1 79 ? 30.591 4.583 26.893 1.00 42.84 79 PRO A CA 1
ATOM 592 C C . PRO A 1 79 ? 30.652 5.514 25.675 1.00 42.84 79 PRO A C 1
ATOM 594 O O . PRO A 1 79 ? 31.049 6.675 25.778 1.00 42.84 79 PRO A O 1
ATOM 597 N N . VAL A 1 80 ? 30.220 5.004 24.521 1.00 41.22 80 VAL A N 1
ATOM 598 C CA . VAL A 1 80 ? 30.033 5.783 23.292 1.00 41.22 80 VAL A CA 1
ATOM 599 C C . VAL A 1 80 ? 28.800 6.673 23.454 1.00 41.22 80 VAL A C 1
ATOM 601 O O . VAL A 1 80 ? 27.687 6.198 23.662 1.00 41.22 80 VAL A O 1
ATOM 604 N N . VAL A 1 81 ? 29.026 7.983 23.385 1.00 39.12 81 VAL A N 1
ATOM 605 C CA . VAL A 1 81 ? 28.002 9.030 23.357 1.00 39.12 81 VAL A CA 1
ATOM 606 C C . VAL A 1 81 ? 27.487 9.156 21.922 1.00 39.12 81 VAL A C 1
ATOM 608 O O . VAL A 1 81 ? 28.245 9.519 21.024 1.00 39.12 81 VAL A O 1
ATOM 611 N N . GLU A 1 82 ? 26.206 8.864 21.703 1.00 40.62 82 GLU A N 1
ATOM 612 C CA . GLU A 1 82 ? 25.509 9.137 20.439 1.00 40.62 82 GLU A CA 1
ATOM 613 C C . GLU A 1 82 ? 25.353 10.659 20.231 1.00 40.62 82 GLU A C 1
ATOM 615 O O . GLU A 1 82 ? 24.879 11.348 21.140 1.00 40.62 82 GLU A O 1
ATOM 620 N N . PRO A 1 83 ? 25.713 11.228 19.064 1.00 46.31 83 PRO A N 1
ATOM 621 C CA . PRO A 1 83 ? 25.356 12.604 18.745 1.00 46.31 83 PRO A CA 1
ATOM 622 C C . PRO A 1 83 ? 23.898 12.704 18.266 1.00 46.31 83 PRO A C 1
ATOM 624 O O . PRO A 1 83 ? 23.477 12.022 17.332 1.00 46.31 83 PRO A O 1
ATOM 627 N N . ASP A 1 84 ? 23.146 13.616 18.891 1.00 35.34 84 ASP A N 1
ATOM 628 C CA . ASP A 1 84 ? 21.804 14.049 18.490 1.00 35.34 84 ASP A CA 1
ATOM 629 C C . ASP A 1 84 ? 21.775 14.489 17.012 1.00 35.34 84 ASP A C 1
ATOM 631 O O . ASP A 1 84 ? 22.303 15.541 16.639 1.00 35.34 84 ASP A O 1
ATOM 635 N N . ILE A 1 85 ? 21.101 13.708 16.164 1.00 35.91 85 ILE A N 1
ATOM 636 C CA . ILE A 1 85 ? 20.800 14.079 14.777 1.00 35.91 85 ILE A CA 1
ATOM 637 C C . ILE A 1 85 ? 19.676 15.123 14.783 1.00 35.91 85 ILE A C 1
ATOM 639 O O . ILE A 1 85 ? 18.499 14.829 15.014 1.00 35.91 85 ILE A O 1
ATOM 643 N N . VAL A 1 86 ? 20.052 16.369 14.502 1.00 35.84 86 VAL A N 1
ATOM 644 C CA . VAL A 1 86 ? 19.143 17.495 14.281 1.00 35.84 86 VAL A CA 1
ATOM 645 C C . VAL A 1 86 ? 18.357 17.260 12.986 1.00 35.84 86 VAL A C 1
ATOM 647 O O . VAL A 1 86 ? 18.913 17.251 11.892 1.00 35.84 86 VAL A O 1
ATOM 650 N N . LYS A 1 87 ? 17.035 17.083 13.100 1.00 37.53 87 LYS A N 1
ATOM 651 C CA . LYS A 1 87 ? 16.104 17.117 11.961 1.00 37.53 87 LYS A CA 1
ATOM 652 C C . LYS A 1 87 ? 15.935 18.557 11.478 1.00 37.53 87 LYS A C 1
ATOM 654 O O . LYS A 1 87 ? 15.064 19.275 11.973 1.00 37.53 87 LYS A O 1
ATOM 659 N N . GLU A 1 88 ? 16.734 18.969 10.502 1.00 34.00 88 GLU A N 1
ATOM 660 C CA . GLU A 1 88 ? 16.453 20.173 9.721 1.00 34.00 88 GLU A CA 1
ATOM 661 C C . GLU A 1 88 ? 15.310 19.899 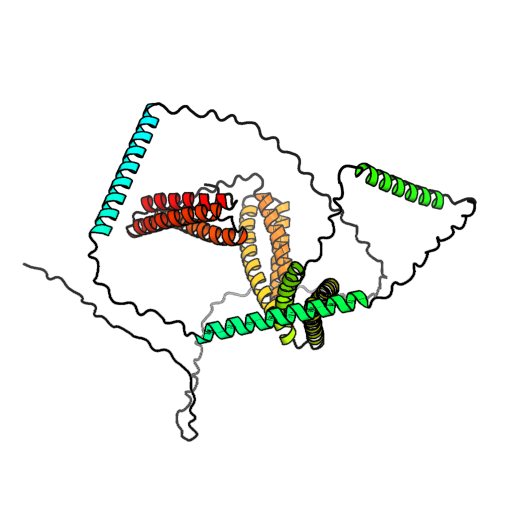8.730 1.00 34.00 88 GLU A C 1
ATOM 663 O O . GLU A 1 88 ? 15.311 18.927 7.976 1.00 34.00 88 GLU A O 1
ATOM 668 N N . LYS A 1 89 ? 14.276 20.744 8.784 1.00 35.22 89 LYS A N 1
ATOM 669 C CA . LYS A 1 89 ? 13.185 20.780 7.804 1.00 35.22 89 LYS A CA 1
ATOM 670 C C . LYS A 1 89 ? 13.698 21.460 6.531 1.00 35.22 89 LYS A C 1
ATOM 672 O O . LYS A 1 89 ? 14.175 22.586 6.649 1.00 35.22 89 LYS A O 1
ATOM 677 N N . PRO A 1 90 ? 13.507 20.886 5.332 1.00 36.62 90 PRO A N 1
ATOM 678 C CA . PRO A 1 90 ? 13.750 21.626 4.106 1.00 36.62 90 PRO A CA 1
ATOM 679 C C . PRO A 1 90 ? 12.661 22.692 3.918 1.00 36.62 90 PRO A C 1
ATOM 681 O O . PRO A 1 90 ? 11.468 22.398 3.826 1.00 36.62 90 PRO A O 1
ATOM 684 N N . THR A 1 91 ? 13.093 23.949 3.896 1.00 34.19 91 THR A N 1
ATOM 685 C CA . THR A 1 91 ? 12.342 25.113 3.424 1.00 34.19 91 THR A CA 1
ATOM 686 C C . THR A 1 91 ? 12.163 25.011 1.911 1.00 34.19 91 THR A C 1
ATOM 688 O O . THR A 1 91 ? 13.132 25.088 1.162 1.00 34.19 91 THR A O 1
ATOM 691 N N . SER A 1 92 ? 10.923 24.836 1.458 1.00 34.94 92 SER A N 1
ATOM 692 C CA . SER A 1 92 ? 10.540 24.947 0.050 1.00 34.94 92 SER A CA 1
ATOM 693 C C . SER A 1 92 ? 10.552 26.419 -0.371 1.00 34.94 92 SER A C 1
ATOM 695 O O . SER A 1 92 ? 9.745 27.206 0.129 1.00 34.94 92 SER A O 1
ATOM 697 N N . ALA A 1 93 ? 11.461 26.787 -1.272 1.00 35.00 93 ALA A N 1
ATOM 698 C CA . ALA A 1 93 ? 11.420 28.065 -1.974 1.00 35.00 93 ALA A CA 1
ATOM 699 C C . ALA A 1 93 ? 10.234 28.093 -2.966 1.00 35.00 93 ALA A C 1
ATOM 701 O O . ALA A 1 93 ? 9.910 27.051 -3.542 1.00 35.00 93 ALA A O 1
ATOM 702 N N . PRO A 1 94 ? 9.568 29.245 -3.165 1.00 37.91 94 PRO A N 1
ATOM 703 C CA . PRO A 1 94 ? 8.492 29.376 -4.140 1.00 37.91 94 PRO A CA 1
ATOM 704 C C . PRO A 1 94 ? 9.065 29.446 -5.563 1.00 37.91 94 PRO A C 1
ATOM 706 O O . PRO A 1 94 ? 9.878 30.315 -5.873 1.00 37.91 94 PRO A O 1
ATOM 709 N N . VAL A 1 95 ? 8.628 28.523 -6.419 1.00 39.78 95 VAL A N 1
ATOM 710 C CA . VAL A 1 95 ? 8.839 28.572 -7.870 1.00 39.78 95 VAL A CA 1
ATOM 711 C C . VAL A 1 95 ? 7.872 29.609 -8.440 1.00 39.78 95 VAL A C 1
ATOM 713 O O . VAL A 1 95 ? 6.666 29.521 -8.222 1.00 39.78 95 VAL A O 1
ATOM 716 N N . VAL A 1 96 ? 8.422 30.615 -9.114 1.00 37.56 96 VAL A N 1
ATOM 717 C CA . VAL A 1 96 ? 7.681 31.630 -9.868 1.00 37.56 96 VAL A CA 1
ATOM 718 C C . VAL A 1 96 ? 7.359 31.031 -11.237 1.00 37.56 96 VAL A C 1
ATOM 720 O O . VAL A 1 96 ? 8.270 30.756 -12.014 1.00 37.56 96 VAL A O 1
ATOM 723 N N . GLU A 1 97 ? 6.078 30.789 -11.511 1.00 36.19 97 GLU A N 1
ATOM 724 C CA . GLU A 1 97 ? 5.585 30.420 -12.843 1.00 36.19 97 GLU A CA 1
ATOM 725 C C . GLU A 1 97 ? 5.378 31.697 -13.682 1.00 36.19 97 GLU A C 1
ATOM 727 O O . GLU A 1 97 ? 4.819 32.666 -13.162 1.00 36.19 97 GLU A O 1
ATOM 732 N N . PRO A 1 98 ? 5.821 31.745 -14.952 1.00 41.16 98 PRO A N 1
ATOM 733 C CA . PRO A 1 98 ? 5.505 32.856 -15.842 1.00 41.16 98 PRO A CA 1
ATOM 734 C C . PRO A 1 98 ? 4.072 32.740 -16.386 1.00 41.16 98 PRO A C 1
ATOM 736 O O . PRO A 1 98 ? 3.654 31.680 -16.855 1.00 41.16 98 PRO A O 1
ATOM 739 N N . ASP A 1 99 ? 3.343 33.857 -16.355 1.00 38.38 99 ASP A N 1
ATOM 740 C CA . ASP A 1 99 ? 2.012 34.017 -16.944 1.00 38.38 99 ASP A CA 1
ATOM 741 C C . ASP A 1 99 ? 2.044 33.761 -18.461 1.00 38.38 99 ASP A C 1
ATOM 743 O O . ASP A 1 99 ? 2.574 34.557 -19.239 1.00 38.38 99 ASP A O 1
ATOM 747 N N . ILE A 1 100 ? 1.437 32.654 -18.895 1.00 37.25 100 ILE A N 1
ATOM 748 C CA . ILE A 1 100 ? 1.143 32.382 -20.306 1.00 37.25 100 ILE A CA 1
ATOM 749 C C . ILE A 1 100 ? -0.293 32.836 -20.572 1.00 37.25 100 ILE A C 1
ATOM 751 O O . ILE A 1 100 ? -1.259 32.134 -20.266 1.00 37.25 100 ILE A O 1
ATOM 755 N N . VAL A 1 101 ? -0.430 34.023 -21.161 1.00 41.69 101 VAL A N 1
ATOM 756 C CA . VAL A 1 101 ? -1.694 34.520 -21.712 1.00 41.69 101 VAL A CA 1
ATOM 757 C C . VAL A 1 101 ? -2.034 33.682 -22.949 1.00 41.69 101 VAL A C 1
ATOM 759 O O . VAL A 1 101 ? -1.430 33.838 -24.007 1.00 41.69 101 VAL A O 1
ATOM 762 N N . LYS A 1 102 ? -2.985 32.752 -22.809 1.00 41.28 102 LYS A N 1
ATOM 763 C CA . LYS A 1 102 ? -3.612 32.053 -23.939 1.00 41.28 102 LYS A CA 1
ATOM 764 C C . LYS A 1 102 ? -4.675 32.961 -24.554 1.00 41.28 102 LYS A C 1
ATOM 766 O O . LYS A 1 102 ? -5.770 33.078 -24.010 1.00 41.28 102 LYS A O 1
ATOM 771 N N . GLU A 1 103 ? -4.362 33.570 -25.691 1.00 41.78 103 GLU A N 1
ATOM 772 C CA . GLU A 1 103 ? -5.386 34.104 -26.588 1.00 41.78 103 GLU A CA 1
ATOM 773 C C . GLU A 1 103 ? -6.097 32.933 -27.284 1.00 41.78 103 GLU A C 1
ATOM 775 O O . GLU A 1 103 ? -5.481 32.146 -28.003 1.00 41.78 103 GLU A O 1
ATOM 780 N N . GLU A 1 104 ? -7.398 32.779 -27.030 1.00 44.03 104 GLU A N 1
ATOM 781 C CA . GLU A 1 104 ? -8.243 31.823 -27.749 1.00 44.03 104 GLU A CA 1
ATOM 782 C C . GLU A 1 104 ? -8.513 32.340 -29.174 1.00 44.03 104 GLU A C 1
ATOM 784 O O . GLU A 1 104 ? -8.993 33.469 -29.335 1.00 44.03 104 GLU A O 1
ATOM 789 N N . PRO A 1 105 ? -8.255 31.542 -30.228 1.00 47.94 105 PRO A N 1
ATOM 790 C CA . PRO A 1 105 ? -8.588 31.944 -31.584 1.00 47.94 105 PRO A CA 1
ATOM 791 C C . PRO A 1 105 ? -10.112 31.993 -31.739 1.00 47.94 105 PRO A C 1
ATOM 793 O O . PRO A 1 105 ? -10.819 31.017 -31.478 1.00 47.94 105 PRO A O 1
ATOM 796 N N . LYS A 1 106 ? -10.630 33.146 -32.173 1.00 47.97 106 LYS A N 1
ATOM 797 C CA . LYS A 1 106 ? -12.045 33.325 -32.517 1.00 47.97 106 LYS A CA 1
ATOM 798 C C . LYS A 1 106 ? -12.403 32.343 -33.636 1.00 47.97 106 LYS A C 1
ATOM 800 O O . LYS A 1 106 ? -11.912 32.484 -34.754 1.00 47.97 106 LYS A O 1
ATOM 805 N N . ALA A 1 107 ? -13.233 31.349 -33.319 1.00 52.56 107 ALA A N 1
ATOM 806 C CA . ALA A 1 107 ? -13.732 30.380 -34.288 1.00 52.56 107 ALA A CA 1
ATOM 807 C C . ALA A 1 107 ? -14.422 31.104 -35.453 1.00 52.56 107 ALA A C 1
ATOM 809 O O . ALA A 1 107 ? -15.202 32.039 -35.240 1.00 52.56 107 ALA A O 1
ATOM 810 N N . GLN A 1 108 ? -14.109 30.684 -36.679 1.00 64.62 108 GLN A N 1
ATOM 811 C CA . GLN A 1 108 ? -14.701 31.250 -37.885 1.00 64.62 108 GLN A CA 1
ATOM 812 C C . GLN A 1 108 ? -16.224 30.990 -37.892 1.00 64.62 108 GLN A C 1
ATOM 814 O O . GLN A 1 108 ? -16.656 29.923 -37.445 1.00 64.62 108 GLN A O 1
ATOM 819 N N . PRO A 1 109 ? -17.052 31.939 -38.376 1.00 68.50 109 PRO A N 1
ATOM 820 C CA . PRO A 1 109 ? -18.519 31.865 -38.301 1.00 68.50 109 PRO A CA 1
ATOM 821 C C . PRO A 1 109 ? -19.127 30.562 -38.845 1.00 68.50 109 PRO A C 1
ATOM 823 O O . PRO A 1 109 ? -20.147 30.092 -38.334 1.00 68.50 109 PRO A O 1
ATOM 826 N N . ASP A 1 110 ? -18.476 29.948 -39.833 1.00 72.81 110 ASP A N 1
ATOM 827 C CA . ASP A 1 110 ? -18.980 28.765 -40.531 1.00 72.81 110 ASP A CA 1
ATOM 828 C C . ASP A 1 110 ? -18.908 27.485 -39.680 1.00 72.81 110 ASP A C 1
ATOM 830 O O . ASP A 1 110 ? -19.801 26.636 -39.746 1.00 72.81 110 ASP A O 1
ATOM 834 N N . GLU A 1 111 ? -17.923 27.374 -38.785 1.00 76.38 111 GLU A N 1
ATOM 835 C CA . GLU A 1 111 ? -17.773 26.203 -37.910 1.00 76.38 111 GLU A CA 1
ATOM 836 C C . GLU A 1 111 ? -18.850 26.180 -36.811 1.00 76.38 111 GLU A C 1
ATOM 838 O O . GLU A 1 111 ? -19.332 25.125 -36.384 1.00 76.38 111 GLU A O 1
ATOM 843 N N . GLN A 1 112 ? -19.286 27.363 -36.371 1.00 75.19 112 GLN A N 1
ATOM 844 C CA . GLN A 1 112 ? -20.352 27.495 -35.386 1.00 75.19 112 GLN A CA 1
ATOM 845 C C . GLN A 1 112 ? -21.710 27.087 -35.979 1.00 75.19 112 GLN A C 1
ATOM 847 O O . GLN A 1 112 ? -22.471 26.362 -35.332 1.00 75.19 112 GLN A O 1
ATOM 852 N N . ALA A 1 113 ? -21.980 27.466 -37.232 1.00 84.00 113 ALA A N 1
ATOM 853 C CA . ALA A 1 113 ? -23.187 27.055 -37.944 1.00 84.00 113 ALA A CA 1
ATOM 854 C C . ALA A 1 113 ? -23.250 25.528 -38.145 1.00 84.00 113 ALA A C 1
ATOM 856 O O . ALA A 1 113 ? -24.316 24.923 -37.998 1.00 84.00 113 ALA A O 1
ATOM 857 N N . GLU A 1 114 ? -22.116 24.875 -38.418 1.00 87.25 114 GLU A N 1
ATOM 858 C CA . GLU A 1 114 ? -22.055 23.415 -38.543 1.00 87.25 114 GLU A CA 1
ATOM 859 C C . GLU A 1 114 ? -22.300 22.704 -37.200 1.00 87.25 114 GLU A C 1
ATOM 861 O O . GLU A 1 114 ? -23.052 21.723 -37.127 1.00 87.25 114 GLU A O 1
ATOM 866 N N . ARG A 1 115 ? -21.737 23.233 -36.104 1.00 81.19 115 ARG A N 1
ATOM 867 C CA . ARG A 1 115 ? -21.989 22.730 -34.742 1.00 81.19 115 ARG A CA 1
ATOM 868 C C . ARG A 1 115 ? -23.467 22.833 -34.367 1.00 81.19 115 ARG A C 1
ATOM 870 O O . ARG A 1 115 ? -24.007 21.907 -33.756 1.00 81.19 115 ARG A O 1
ATOM 877 N N . ASP A 1 116 ? -24.136 23.912 -34.759 1.00 85.81 116 ASP A N 1
ATOM 878 C CA . ASP A 1 116 ? -25.560 24.098 -34.485 1.00 85.81 116 ASP A CA 1
ATOM 879 C C . ASP A 1 116 ? -26.450 23.187 -35.348 1.00 85.81 116 ASP A C 1
ATOM 881 O O . ASP A 1 116 ? -27.415 22.617 -34.825 1.00 85.81 116 ASP A O 1
ATOM 885 N N . ARG A 1 117 ? -26.080 22.920 -36.611 1.00 93.19 117 ARG A N 1
ATOM 886 C CA . ARG A 1 117 ? -26.740 21.896 -37.449 1.00 93.19 117 ARG A CA 1
ATOM 887 C C . ARG A 1 117 ? -26.627 20.497 -36.837 1.00 93.19 117 ARG A C 1
ATOM 889 O O . ARG A 1 117 ? -27.644 19.823 -36.668 1.00 93.19 117 ARG A O 1
ATOM 896 N N . LYS A 1 118 ? -25.428 20.093 -36.398 1.00 92.12 118 LYS A N 1
ATOM 897 C CA . LYS A 1 118 ? -25.201 18.800 -35.716 1.00 92.12 118 LYS A CA 1
ATOM 898 C C . LYS A 1 118 ? -26.015 18.685 -34.421 1.00 92.12 118 LYS A C 1
ATOM 900 O O . LYS A 1 118 ? -26.610 17.645 -34.137 1.00 92.12 118 LYS A O 1
ATOM 905 N N . ARG A 1 119 ? -26.114 19.767 -33.640 1.00 87.12 119 ARG A N 1
ATOM 906 C CA . ARG A 1 119 ? -26.955 19.810 -32.428 1.00 87.12 119 ARG A CA 1
ATOM 907 C C . ARG A 1 119 ? -28.446 19.681 -32.740 1.00 87.12 119 ARG A C 1
ATOM 909 O O . ARG A 1 119 ? -29.164 19.040 -31.968 1.00 87.12 119 ARG A O 1
ATOM 916 N N . ALA A 1 120 ? -28.922 20.279 -33.831 1.00 89.88 120 ALA A N 1
ATOM 917 C CA . ALA A 1 120 ? -30.311 20.158 -34.264 1.00 89.88 120 ALA A CA 1
ATOM 918 C C . ALA A 1 120 ? -30.653 18.716 -34.678 1.00 89.88 120 ALA A C 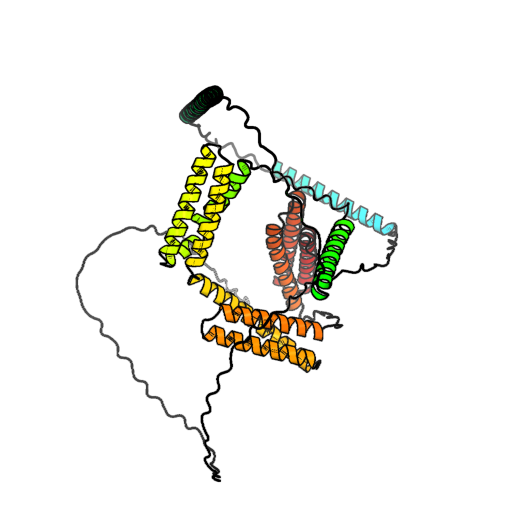1
ATOM 920 O O . ALA A 1 120 ? -31.667 18.184 -34.221 1.00 89.88 120 ALA A O 1
ATOM 921 N N . GLU A 1 121 ? -29.767 18.052 -35.426 1.00 94.00 121 GLU A N 1
ATOM 922 C CA . GLU A 1 121 ? -29.942 16.654 -35.843 1.00 94.00 121 GLU A CA 1
ATOM 923 C C . GLU A 1 121 ? -30.021 15.697 -34.639 1.00 94.00 121 GLU A C 1
ATOM 925 O O . GLU A 1 121 ? -30.935 14.873 -34.541 1.00 94.00 121 GLU A O 1
ATOM 930 N N . ILE A 1 122 ? -29.127 15.857 -33.654 1.00 88.12 122 ILE A N 1
ATOM 931 C CA . ILE A 1 122 ? -29.139 15.046 -32.422 1.00 88.12 122 ILE A CA 1
ATOM 932 C C . ILE A 1 122 ? -30.463 15.215 -31.665 1.00 88.12 122 ILE A C 1
ATOM 934 O O . ILE A 1 122 ? -31.043 14.237 -31.185 1.00 88.12 122 ILE A O 1
ATOM 938 N N . ARG A 1 123 ? -30.977 16.450 -31.568 1.00 87.94 123 ARG A N 1
ATOM 939 C CA . ARG A 1 123 ? -32.267 16.726 -30.914 1.00 87.94 123 ARG A CA 1
ATOM 940 C C . ARG A 1 123 ? -33.438 16.084 -31.653 1.00 87.94 123 ARG A C 1
ATOM 942 O O . ARG A 1 123 ? -34.398 15.683 -30.997 1.00 87.94 123 ARG A O 1
ATOM 949 N N . GLN A 1 124 ? -33.379 15.995 -32.978 1.00 93.19 124 GLN A N 1
ATOM 950 C CA . GLN A 1 124 ? -34.419 15.358 -33.782 1.00 93.19 124 GLN A CA 1
ATOM 951 C C . GLN A 1 124 ? -34.438 13.841 -33.553 1.00 93.19 124 GLN A C 1
ATOM 953 O O . GLN A 1 124 ? -35.467 13.316 -33.129 1.00 93.19 124 GLN A O 1
ATOM 958 N N . ARG A 1 125 ? -33.278 13.169 -33.633 1.00 91.69 125 ARG A N 1
ATOM 959 C CA . ARG A 1 125 ? -33.158 11.726 -33.332 1.00 91.69 125 ARG A CA 1
ATOM 960 C C . ARG A 1 125 ? -33.671 11.360 -31.936 1.00 91.69 125 ARG A C 1
ATOM 962 O O . ARG A 1 125 ? -34.318 10.331 -31.753 1.00 91.69 125 ARG A O 1
ATOM 969 N N . LEU A 1 126 ? -33.410 12.209 -30.940 1.00 87.56 126 LEU A N 1
ATOM 970 C CA . LEU A 1 126 ? -33.904 12.014 -29.573 1.00 87.56 126 LEU A CA 1
ATOM 971 C C . LEU A 1 126 ? -35.433 12.094 -29.478 1.00 87.56 126 LEU A C 1
ATOM 973 O O . LEU A 1 126 ? -36.037 11.289 -28.766 1.00 87.56 126 LEU A O 1
ATOM 977 N N . ARG A 1 127 ? -36.071 13.027 -30.200 1.00 91.50 127 ARG A N 1
ATOM 978 C CA . ARG A 1 127 ? -37.540 13.111 -30.251 1.00 91.50 127 ARG A CA 1
ATOM 979 C C . ARG A 1 127 ? -38.145 11.882 -30.917 1.00 91.50 127 ARG A C 1
ATOM 981 O O . ARG A 1 127 ? -39.123 11.350 -30.398 1.00 91.50 127 ARG A O 1
ATOM 988 N N . ASP A 1 128 ? -37.549 11.408 -32.004 1.00 93.75 128 ASP A N 1
ATOM 989 C CA . ASP A 1 128 ? -38.059 10.246 -32.735 1.00 93.75 128 ASP A CA 1
ATOM 990 C C . ASP A 1 128 ? -37.939 8.965 -31.901 1.00 93.75 128 ASP A C 1
ATOM 992 O O . ASP A 1 128 ? -38.901 8.204 -31.793 1.00 93.75 128 ASP A O 1
ATOM 996 N N . LYS A 1 129 ? -36.826 8.788 -31.177 1.00 91.25 129 LYS A N 1
ATOM 997 C CA . LYS A 1 129 ? -36.646 7.667 -30.239 1.00 91.25 129 LYS A CA 1
ATOM 998 C C . LYS A 1 129 ? -37.655 7.695 -29.085 1.00 91.25 129 LYS A C 1
ATOM 1000 O O . LYS A 1 129 ? -38.158 6.652 -28.669 1.00 91.25 129 LYS A O 1
ATOM 1005 N N . MET A 1 130 ? -37.983 8.883 -28.571 1.00 90.75 130 MET A N 1
ATOM 1006 C CA . MET A 1 130 ? -39.014 9.043 -27.537 1.00 90.75 130 MET A CA 1
ATOM 1007 C C . MET A 1 130 ? -40.414 8.720 -28.070 1.00 90.75 130 MET A C 1
ATOM 1009 O O . MET A 1 130 ? -41.185 8.065 -27.370 1.00 90.75 130 MET A O 1
ATOM 1013 N N . LYS A 1 131 ? -40.731 9.117 -29.311 1.00 93.75 131 LYS A N 1
ATOM 1014 C CA . LYS A 1 131 ? -41.993 8.753 -29.974 1.00 93.75 131 LYS A CA 1
ATOM 1015 C C . LYS A 1 131 ? -42.101 7.247 -30.205 1.00 93.75 131 LYS A C 1
ATOM 1017 O O . LYS A 1 131 ? -43.138 6.677 -29.887 1.00 93.75 131 LYS A O 1
ATOM 1022 N N . GLN A 1 132 ? -41.036 6.597 -30.675 1.00 91.00 132 GLN A N 1
ATOM 1023 C CA . GLN A 1 132 ? -41.003 5.139 -30.849 1.00 91.00 132 GLN A CA 1
ATOM 1024 C C . GLN A 1 132 ? -41.230 4.405 -29.525 1.00 91.00 132 GLN A C 1
ATOM 1026 O O . GLN A 1 132 ? -42.079 3.526 -29.454 1.00 91.00 132 GLN A O 1
ATOM 1031 N N . LYS A 1 133 ? -40.551 4.818 -28.448 1.00 87.50 133 LYS A N 1
ATOM 1032 C CA . LYS A 1 133 ? -40.726 4.205 -27.123 1.00 87.50 133 LYS A CA 1
ATOM 1033 C C . LYS A 1 133 ? -42.130 4.427 -26.549 1.00 87.50 133 LYS A C 1
ATOM 1035 O O . LYS A 1 133 ? -42.650 3.574 -25.834 1.00 87.50 133 LYS A O 1
ATOM 1040 N N . ALA A 1 134 ? -42.749 5.571 -26.845 1.00 87.56 134 A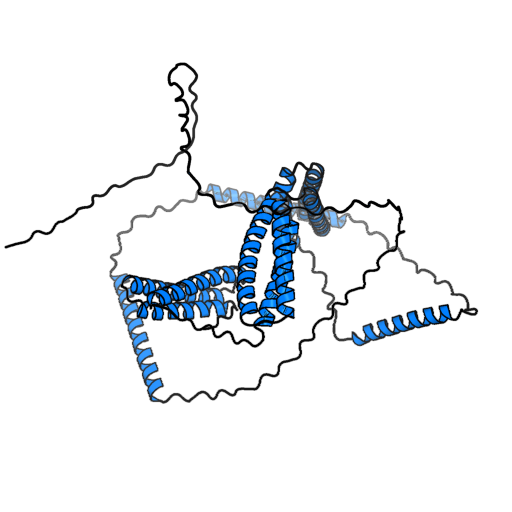LA A N 1
ATOM 1041 C CA . ALA A 1 134 ? -44.136 5.834 -26.476 1.00 87.56 134 ALA A CA 1
ATOM 1042 C C . ALA A 1 134 ? -45.108 4.944 -27.269 1.00 87.56 134 ALA A C 1
ATOM 1044 O O . ALA A 1 134 ? -46.007 4.363 -26.668 1.00 87.56 134 ALA A O 1
ATOM 1045 N N . ALA A 1 135 ? -44.890 4.782 -28.577 1.00 88.75 135 ALA A N 1
ATOM 1046 C CA . ALA A 1 135 ? -45.678 3.887 -29.421 1.00 88.75 135 ALA A CA 1
ATOM 1047 C C . ALA A 1 135 ? -45.535 2.419 -28.987 1.00 88.75 135 ALA A C 1
ATOM 1049 O O . ALA A 1 135 ? -46.536 1.730 -28.844 1.00 88.75 135 ALA A O 1
ATOM 1050 N N . GLU A 1 136 ? -44.321 1.963 -28.670 1.00 88.88 136 GLU A N 1
ATOM 1051 C CA . GLU A 1 136 ? -44.057 0.616 -28.146 1.00 88.88 136 GLU A CA 1
ATOM 1052 C C . GLU A 1 136 ? -44.766 0.375 -26.804 1.00 88.88 136 GLU A C 1
ATOM 1054 O O . GLU A 1 136 ? -45.322 -0.695 -26.563 1.00 88.88 136 GLU A O 1
ATOM 1059 N N . LYS A 1 137 ? -44.806 1.393 -25.936 1.00 84.94 137 LYS A N 1
ATOM 1060 C CA . LYS A 1 137 ? -45.532 1.317 -24.664 1.00 84.94 137 LYS A CA 1
ATOM 1061 C C . LYS A 1 137 ? -47.051 1.250 -24.860 1.00 84.94 137 LYS A C 1
ATOM 1063 O O . LYS A 1 137 ? -47.716 0.625 -24.043 1.00 84.94 137 LYS A O 1
ATOM 1068 N N . MET A 1 138 ? -47.587 1.878 -25.907 1.00 83.12 138 MET A N 1
ATOM 1069 C CA . MET A 1 138 ? -49.016 1.812 -26.243 1.00 83.12 138 MET A CA 1
ATOM 1070 C C . MET A 1 138 ? -49.393 0.548 -27.025 1.00 83.12 138 MET A C 1
ATOM 1072 O O . MET A 1 138 ? -50.537 0.119 -26.954 1.00 83.12 138 MET A O 1
ATOM 1076 N N . ALA A 1 139 ? -48.448 -0.056 -27.747 1.00 84.12 139 ALA A N 1
ATOM 1077 C CA . ALA A 1 139 ? -48.671 -1.267 -28.531 1.00 84.12 139 ALA A CA 1
ATOM 1078 C C . ALA A 1 139 ? -48.567 -2.563 -27.709 1.00 84.12 139 ALA A C 1
ATOM 1080 O O . ALA A 1 139 ? -48.898 -3.624 -28.231 1.00 84.12 139 ALA A O 1
ATOM 1081 N N . LYS A 1 140 ? -48.118 -2.511 -26.444 1.00 76.44 140 LYS A N 1
ATOM 1082 C CA . LYS A 1 140 ? -48.167 -3.684 -25.561 1.00 76.44 140 LYS A CA 1
ATOM 1083 C C . LYS A 1 140 ? -49.620 -3.946 -25.141 1.00 76.44 140 LYS A C 1
ATOM 1085 O O . LYS A 1 140 ? -50.171 -3.112 -24.421 1.00 76.44 140 LYS A O 1
ATOM 1090 N N . PRO A 1 141 ? -50.235 -5.065 -25.569 1.00 64.25 141 PRO A N 1
ATOM 1091 C CA . PRO A 1 141 ? -51.580 -5.416 -25.144 1.00 64.25 141 PRO A CA 1
ATOM 1092 C C . PRO A 1 141 ? -51.579 -5.614 -23.630 1.00 64.25 141 PRO A C 1
ATOM 1094 O O . PRO A 1 141 ? -50.719 -6.305 -23.084 1.00 64.25 141 PRO A O 1
ATOM 1097 N N . THR A 1 142 ? -52.516 -4.957 -22.953 1.00 56.50 142 THR A N 1
ATOM 1098 C CA . THR A 1 142 ? -52.763 -5.132 -21.526 1.00 56.50 142 THR A CA 1
ATOM 1099 C C . THR A 1 142 ? -53.161 -6.588 -21.304 1.00 56.50 142 THR A C 1
ATOM 1101 O O . THR A 1 142 ? -54.246 -7.001 -21.714 1.00 56.50 142 THR A O 1
ATOM 1104 N N . GLU A 1 143 ? -52.259 -7.386 -20.734 1.00 56.97 143 GLU A N 1
ATOM 1105 C CA . GLU A 1 143 ? -52.583 -8.741 -20.290 1.00 56.97 143 GLU A CA 1
ATOM 1106 C C . GLU A 1 143 ? -53.739 -8.666 -19.278 1.00 56.97 143 GLU A C 1
ATOM 1108 O O . GLU A 1 143 ? -53.742 -7.764 -18.434 1.00 56.97 143 GLU A O 1
ATOM 1113 N N . PRO A 1 144 ? -54.742 -9.557 -19.372 1.00 52.84 144 PRO A N 1
ATOM 1114 C CA . PRO A 1 144 ? -55.865 -9.558 -18.447 1.00 52.84 144 PRO A CA 1
ATOM 1115 C C . PRO A 1 144 ? -55.385 -9.850 -17.021 1.00 52.84 144 PRO A C 1
ATOM 1117 O O . PRO A 1 144 ? -54.582 -10.755 -16.795 1.00 52.84 144 PRO A O 1
ATOM 1120 N N . ASP A 1 145 ? -55.896 -9.056 -16.080 1.00 46.62 145 ASP A N 1
ATOM 1121 C CA . ASP A 1 145 ? -55.573 -9.072 -14.656 1.00 46.62 145 ASP A CA 1
ATOM 1122 C C . ASP A 1 145 ? -55.628 -10.485 -14.051 1.00 46.62 145 ASP A C 1
ATOM 1124 O O . ASP A 1 145 ? -56.696 -11.040 -13.787 1.00 46.62 145 ASP A O 1
ATOM 1128 N N . ILE A 1 146 ? -54.452 -11.048 -13.766 1.00 45.22 146 ILE A N 1
ATOM 1129 C CA . ILE A 1 146 ? -54.315 -12.168 -12.836 1.00 45.22 146 ILE A CA 1
ATOM 1130 C C . ILE A 1 146 ? -54.283 -11.572 -11.428 1.00 45.22 146 ILE A C 1
ATOM 1132 O O . ILE A 1 146 ? -53.344 -10.868 -11.047 1.00 45.22 146 ILE A O 1
ATOM 1136 N N . VAL A 1 147 ? -55.347 -11.859 -10.678 1.00 46.03 147 VAL A N 1
ATOM 1137 C CA . VAL A 1 147 ? -55.562 -11.520 -9.268 1.00 46.03 147 VAL A CA 1
ATOM 1138 C C . VAL A 1 147 ? -54.308 -11.851 -8.452 1.00 46.03 147 VAL A C 1
ATOM 1140 O O . VAL A 1 147 ? -53.968 -13.015 -8.252 1.00 46.03 147 VAL A O 1
ATOM 1143 N N . LYS A 1 148 ? -53.602 -10.816 -7.985 1.00 44.78 148 LYS A N 1
ATOM 1144 C CA . LYS A 1 148 ? -52.550 -10.948 -6.974 1.00 44.78 148 LYS A CA 1
ATOM 1145 C C . LYS A 1 148 ? -53.207 -11.062 -5.606 1.00 44.78 148 LYS A C 1
ATOM 1147 O O . LYS A 1 148 ? -53.865 -10.124 -5.168 1.00 44.78 148 LYS A O 1
ATOM 1152 N N . GLU A 1 149 ? -52.989 -12.196 -4.949 1.00 45.50 149 GLU A N 1
ATOM 1153 C CA . GLU A 1 149 ? -53.289 -12.409 -3.534 1.00 45.50 149 GLU A CA 1
ATOM 1154 C C . GLU A 1 149 ? -52.655 -11.302 -2.678 1.00 45.50 149 GLU A C 1
ATOM 1156 O O . GLU A 1 149 ? -51.432 -11.145 -2.614 1.00 45.50 149 GLU A O 1
ATOM 1161 N N . GLU A 1 150 ? -53.507 -10.521 -2.017 1.00 45.72 150 GLU A N 1
ATOM 1162 C CA . GLU A 1 150 ? -53.120 -9.628 -0.934 1.00 45.72 150 GLU A CA 1
ATOM 1163 C C . GLU A 1 150 ? -52.685 -10.465 0.273 1.00 45.72 150 GLU A C 1
ATOM 1165 O O . GLU A 1 150 ? -53.465 -11.213 0.863 1.00 45.72 150 GLU A O 1
ATOM 1170 N N . SER A 1 151 ? -51.423 -10.321 0.672 1.00 44.69 151 SER A N 1
ATOM 1171 C CA . SER A 1 151 ? -50.910 -10.887 1.915 1.00 44.69 151 SER A CA 1
ATOM 1172 C C . SER A 1 151 ? -51.566 -10.189 3.112 1.00 44.69 151 SER A C 1
ATOM 1174 O O . SER A 1 151 ? -51.166 -9.089 3.506 1.00 44.69 151 SER A O 1
ATOM 1176 N N . VAL A 1 152 ? -52.572 -10.845 3.685 1.00 46.62 152 VAL A N 1
ATOM 1177 C CA . VAL A 1 152 ? -53.227 -10.494 4.948 1.00 46.62 152 VAL A CA 1
ATOM 1178 C C . VAL A 1 152 ? -52.187 -10.493 6.074 1.00 46.62 152 VAL A C 1
ATOM 1180 O O . VAL A 1 152 ? -51.681 -11.537 6.483 1.00 46.62 152 VAL A O 1
ATOM 1183 N N . VAL A 1 153 ? -51.847 -9.307 6.580 1.00 47.81 153 VAL A N 1
ATOM 1184 C CA . VAL A 1 153 ? -51.043 -9.147 7.799 1.00 47.81 153 VAL A CA 1
ATOM 1185 C C . VAL A 1 153 ? -51.916 -9.545 8.988 1.00 47.81 153 VAL A C 1
ATOM 1187 O O . VAL A 1 153 ? -52.947 -8.921 9.238 1.00 47.81 153 VAL A O 1
ATOM 1190 N N . GLN A 1 154 ? -51.518 -10.600 9.700 1.00 51.22 154 GLN A N 1
ATOM 1191 C CA . GLN A 1 154 ? -52.267 -11.128 10.839 1.00 51.22 154 GLN A CA 1
ATOM 1192 C C . GLN A 1 154 ? -52.357 -10.088 11.982 1.00 51.22 154 GLN A C 1
ATOM 1194 O O . GLN A 1 154 ? -51.348 -9.466 12.328 1.00 51.22 154 GLN A O 1
ATOM 1199 N N . PRO A 1 155 ? -53.544 -9.881 12.585 1.00 56.66 155 PRO A N 1
ATOM 1200 C CA . PRO A 1 155 ? -53.798 -8.828 13.578 1.00 56.66 155 PRO A CA 1
ATOM 1201 C C . PRO A 1 155 ? -53.047 -8.988 14.914 1.00 56.66 155 PRO A C 1
ATOM 1203 O O . PRO A 1 155 ? -52.905 -8.008 15.651 1.00 56.66 155 PRO A O 1
ATOM 1206 N N . ASP A 1 156 ? -52.507 -10.172 15.216 1.00 58.97 156 ASP A N 1
ATOM 1207 C CA . ASP A 1 156 ? -51.799 -10.445 16.477 1.00 58.97 156 ASP A CA 1
ATOM 1208 C C . ASP A 1 156 ? -50.472 -9.674 16.609 1.00 58.97 156 ASP A C 1
ATOM 1210 O O . ASP A 1 156 ? -50.045 -9.307 17.708 1.00 58.97 156 ASP A O 1
ATOM 1214 N N . ASP A 1 157 ? -49.870 -9.305 15.478 1.00 65.19 157 ASP A N 1
ATOM 1215 C CA . ASP A 1 157 ? -48.553 -8.670 15.419 1.00 65.19 157 ASP A CA 1
ATOM 1216 C C . ASP A 1 157 ? -48.589 -7.181 15.829 1.00 65.19 157 ASP A C 1
ATOM 1218 O O . ASP A 1 157 ? -47.586 -6.587 16.243 1.00 65.19 157 ASP A O 1
ATOM 1222 N N . GLN A 1 158 ? -49.769 -6.555 15.755 1.00 72.56 158 GLN A N 1
ATOM 1223 C CA . GLN A 1 158 ? -49.974 -5.158 16.141 1.00 72.56 158 GLN A CA 1
ATOM 1224 C C . GLN A 1 158 ? -50.155 -5.017 17.662 1.00 72.56 158 GLN A C 1
ATOM 1226 O O . GLN A 1 158 ? -49.570 -4.122 18.280 1.00 72.56 158 GLN A O 1
ATOM 1231 N N . ALA A 1 159 ? -50.895 -5.939 18.285 1.00 79.50 159 ALA A N 1
ATOM 1232 C CA . ALA A 1 159 ? -51.127 -5.942 19.728 1.00 79.50 159 ALA A CA 1
ATOM 1233 C C . ALA A 1 159 ? -49.826 -6.161 20.522 1.00 79.50 159 ALA A C 1
ATOM 1235 O O . ALA A 1 159 ? -49.612 -5.534 21.564 1.00 79.50 159 ALA A O 1
ATOM 1236 N N . GLU A 1 160 ? -48.913 -6.995 20.015 1.00 77.88 160 GLU A N 1
ATOM 1237 C CA . GLU A 1 160 ? -47.609 -7.211 20.649 1.00 77.88 160 GLU A CA 1
ATOM 1238 C C . GLU A 1 160 ? -46.714 -5.960 20.573 1.00 77.88 160 GLU A C 1
ATOM 1240 O O . GLU A 1 160 ? -46.039 -5.596 21.545 1.00 77.88 160 GLU A O 1
ATOM 1245 N N . ARG A 1 161 ? -46.750 -5.238 19.445 1.00 75.94 161 ARG A N 1
ATOM 1246 C CA . ARG A 1 161 ? -46.022 -3.967 19.279 1.00 75.94 161 ARG A CA 1
ATOM 1247 C C . ARG A 1 161 ? -46.530 -2.900 20.243 1.00 75.94 161 ARG A C 1
ATOM 1249 O O . ARG A 1 161 ? -45.720 -2.162 20.811 1.00 75.94 161 ARG A O 1
ATOM 1256 N N . ASP A 1 162 ? -47.836 -2.840 20.477 1.00 82.88 162 ASP A N 1
ATOM 1257 C CA . ASP A 1 162 ? -48.423 -1.875 21.405 1.00 82.88 162 ASP A CA 1
ATOM 1258 C C . ASP A 1 162 ? -48.142 -2.226 22.874 1.00 82.88 162 ASP A C 1
ATOM 1260 O O . ASP A 1 162 ? -47.817 -1.327 23.659 1.00 82.88 162 ASP A O 1
ATOM 1264 N N . ARG A 1 163 ? -48.107 -3.518 23.237 1.00 89.25 163 ARG A N 1
ATOM 1265 C CA . ARG A 1 163 ? -47.636 -3.972 24.561 1.00 89.25 163 ARG A CA 1
ATOM 1266 C C . ARG A 1 163 ? -46.174 -3.590 24.811 1.00 89.25 163 ARG A C 1
ATOM 1268 O O . ARG A 1 163 ? -45.873 -2.984 25.841 1.00 89.25 163 ARG A O 1
ATOM 1275 N N . LYS A 1 164 ? -45.278 -3.827 23.842 1.00 87.75 164 LYS A N 1
ATOM 1276 C CA . LYS A 1 164 ? -43.859 -3.420 23.939 1.00 87.75 164 LYS A CA 1
ATOM 1277 C C . LYS A 1 164 ? -43.706 -1.901 24.074 1.00 87.75 164 LYS A C 1
ATOM 1279 O O . LYS A 1 164 ? -42.883 -1.418 24.853 1.00 87.75 164 LYS A O 1
ATOM 1284 N N . ARG A 1 165 ? -44.523 -1.114 23.363 1.00 86.19 165 ARG A N 1
ATOM 1285 C CA . ARG A 1 165 ? -44.532 0.357 23.484 1.00 86.19 165 ARG A CA 1
ATOM 1286 C C . ARG A 1 165 ? -45.015 0.830 24.857 1.00 86.19 165 ARG A C 1
ATOM 1288 O O . ARG A 1 165 ? -44.463 1.801 25.380 1.00 86.19 165 ARG A O 1
ATOM 1295 N N . ALA A 1 166 ? -46.014 0.172 25.441 1.00 87.75 166 ALA A N 1
ATOM 1296 C CA . ALA A 1 166 ? -46.507 0.489 26.779 1.00 87.75 166 ALA A CA 1
ATOM 1297 C C . ALA A 1 166 ? -45.452 0.197 27.862 1.00 87.75 166 ALA A C 1
ATOM 1299 O O . ALA A 1 166 ? -45.198 1.059 28.707 1.00 87.75 166 ALA A O 1
ATOM 1300 N N . GLU A 1 167 ? -44.762 -0.943 27.773 1.00 92.06 167 GLU A N 1
ATOM 1301 C CA . GLU A 1 167 ? -43.704 -1.323 28.718 1.00 92.06 167 GLU A CA 1
ATOM 1302 C C . GLU A 1 167 ? -42.536 -0.318 28.711 1.00 92.06 167 GLU A C 1
ATOM 1304 O O . GLU A 1 167 ? -42.088 0.150 29.764 1.00 92.06 167 GLU A O 1
ATOM 1309 N N . ILE A 1 168 ? -42.091 0.105 27.521 1.00 85.00 168 ILE A N 1
ATOM 1310 C CA . ILE A 1 168 ? -41.027 1.113 27.375 1.00 85.00 168 ILE A CA 1
ATOM 1311 C C . ILE A 1 168 ? -41.431 2.442 28.032 1.00 85.00 168 ILE A C 1
ATOM 1313 O O . ILE A 1 168 ? -40.619 3.078 28.712 1.00 85.00 168 ILE A O 1
ATOM 1317 N N . ARG A 1 169 ? -42.693 2.867 27.869 1.00 88.44 169 ARG A N 1
ATOM 1318 C CA . ARG A 1 169 ? -43.208 4.104 28.482 1.00 88.44 169 ARG A CA 1
ATOM 1319 C C . ARG A 1 169 ? -43.247 4.022 30.007 1.00 88.44 169 ARG A C 1
ATOM 1321 O O . ARG A 1 169 ? -43.016 5.041 30.658 1.00 88.44 169 ARG A O 1
ATOM 1328 N N . GLN A 1 170 ? -43.534 2.855 30.576 1.00 90.81 170 GLN A N 1
ATOM 1329 C CA . GLN A 1 170 ? -43.580 2.666 32.025 1.00 90.81 170 GLN A CA 1
ATOM 1330 C C . GLN A 1 170 ? -42.175 2.731 32.640 1.00 90.81 170 GLN A C 1
ATOM 1332 O O . GLN A 1 170 ? -41.942 3.560 33.520 1.00 90.81 170 GLN A O 1
ATOM 1337 N N . ARG A 1 171 ? -41.198 2.011 32.064 1.00 88.38 171 ARG A N 1
ATOM 1338 C CA . ARG A 1 171 ? -39.787 2.067 32.503 1.00 88.38 171 ARG A CA 1
ATOM 1339 C C . ARG A 1 171 ? -39.210 3.486 32.480 1.00 88.38 171 ARG A C 1
ATOM 1341 O O . ARG A 1 171 ? -38.448 3.870 33.367 1.00 88.38 171 ARG A O 1
ATOM 1348 N N . LEU A 1 172 ? -39.584 4.288 31.481 1.00 85.12 172 LEU A N 1
ATOM 1349 C CA . LEU A 1 172 ? -39.182 5.695 31.391 1.00 85.12 172 LEU A CA 1
ATOM 1350 C C . LEU A 1 172 ? -39.733 6.545 32.545 1.00 85.12 172 LEU A C 1
ATOM 1352 O O . LEU A 1 172 ? -38.997 7.373 33.084 1.00 85.12 172 LEU A O 1
ATOM 1356 N N . ARG A 1 173 ? -40.995 6.344 32.952 1.00 89.75 173 ARG A N 1
ATOM 1357 C CA . ARG A 1 173 ? -41.580 7.079 34.088 1.00 89.75 173 ARG A CA 1
ATOM 1358 C C . ARG A 1 173 ? -40.903 6.717 35.405 1.00 89.75 173 ARG A C 1
ATOM 1360 O O . ARG A 1 173 ? -40.598 7.617 36.185 1.00 89.75 173 ARG A O 1
ATOM 1367 N N . ASP A 1 174 ? -40.622 5.439 35.629 1.00 91.25 174 ASP A N 1
ATOM 1368 C CA . ASP A 1 174 ? -40.008 4.978 36.878 1.00 91.25 174 ASP A CA 1
ATOM 1369 C C . ASP A 1 174 ? -38.575 5.499 37.025 1.00 91.25 174 ASP A C 1
ATOM 1371 O O . ASP A 1 174 ? -38.192 6.003 38.084 1.00 91.25 174 ASP A O 1
ATOM 1375 N N . ARG A 1 175 ? -37.811 5.525 35.927 1.00 86.88 175 ARG A N 1
ATOM 1376 C CA . ARG A 1 175 ? -36.458 6.100 35.907 1.00 86.88 175 ARG A CA 1
ATOM 1377 C C . ARG A 1 175 ? -36.456 7.606 36.188 1.00 86.88 175 ARG A C 1
ATOM 1379 O O . ARG A 1 175 ? -35.558 8.109 36.863 1.00 86.88 175 ARG A O 1
ATOM 1386 N N . MET A 1 176 ? -37.460 8.333 35.695 1.00 87.88 176 MET A N 1
ATOM 1387 C CA . MET A 1 176 ? -37.618 9.764 35.983 1.00 87.88 176 MET A CA 1
ATOM 1388 C C . MET A 1 176 ? -37.942 10.012 37.461 1.00 87.88 176 MET A C 1
ATOM 1390 O O . MET A 1 176 ? -37.376 10.930 38.054 1.00 87.88 176 MET A O 1
ATOM 1394 N N . LYS A 1 177 ? -38.782 9.171 38.080 1.00 89.94 177 LYS A N 1
ATOM 1395 C CA . LYS A 1 177 ? -39.069 9.240 39.522 1.00 89.94 177 LYS A CA 1
ATOM 1396 C C . LYS A 1 177 ? -37.827 8.951 40.370 1.00 89.94 177 LYS A C 1
ATOM 1398 O O . LYS A 1 177 ? -37.559 9.689 41.313 1.00 89.94 177 LYS A O 1
ATOM 1403 N N . GLN A 1 178 ? -37.030 7.946 40.002 1.00 86.25 178 GLN A N 1
ATOM 1404 C CA . GLN A 1 178 ? -35.784 7.618 40.707 1.00 86.25 178 GLN A CA 1
ATOM 1405 C C . GLN A 1 178 ? -34.754 8.754 40.637 1.00 86.25 178 GLN A C 1
ATOM 1407 O O . GLN A 1 178 ? -34.220 9.155 41.668 1.00 86.25 178 GLN A O 1
ATOM 1412 N N . LYS A 1 179 ? -34.531 9.345 39.452 1.00 80.94 179 LYS A N 1
ATOM 1413 C CA . LYS A 1 179 ? -33.620 10.498 39.308 1.00 80.94 179 LYS A CA 1
ATOM 1414 C C . LYS A 1 179 ? -34.099 11.723 40.097 1.00 80.94 179 LYS A C 1
ATOM 1416 O O . LYS A 1 179 ? -33.274 12.483 40.600 1.00 80.94 179 LYS A O 1
ATOM 1421 N N . ALA A 1 180 ? -35.414 11.930 40.209 1.00 79.31 180 ALA A N 1
ATOM 1422 C CA . ALA A 1 180 ? -35.970 13.005 41.028 1.00 79.31 180 ALA A CA 1
ATOM 1423 C C . ALA A 1 180 ? -35.710 12.772 42.527 1.00 79.31 180 ALA A C 1
ATOM 1425 O O . ALA A 1 180 ? -35.274 13.698 43.209 1.00 79.31 180 ALA A O 1
ATOM 1426 N N . ALA A 1 181 ? -35.892 11.540 43.013 1.00 80.31 181 ALA A N 1
ATOM 1427 C CA . ALA A 1 181 ? -35.611 11.173 44.401 1.00 80.31 181 ALA A CA 1
ATOM 1428 C C . ALA A 1 181 ? -34.114 11.295 44.749 1.00 80.31 181 ALA A C 1
ATOM 1430 O O . ALA A 1 181 ? -33.762 11.878 45.771 1.00 80.31 181 ALA A O 1
ATOM 1431 N N . GLU A 1 182 ? -33.220 10.840 43.866 1.00 80.94 182 GLU A N 1
ATOM 1432 C CA . GLU A 1 182 ? -31.765 10.927 44.069 1.00 80.94 182 GLU A CA 1
ATOM 1433 C C . GLU A 1 182 ? -31.275 12.383 44.138 1.00 80.94 182 GLU A C 1
ATOM 1435 O O . GLU A 1 182 ? -30.379 12.724 44.913 1.00 80.94 182 GLU A O 1
ATOM 1440 N N . LYS A 1 183 ? -31.895 13.274 43.358 1.00 77.75 183 LYS A N 1
ATOM 1441 C CA . LYS A 1 183 ? -31.549 14.698 43.353 1.00 77.75 183 LYS A CA 1
ATOM 1442 C C . LYS A 1 183 ? -31.981 15.415 44.636 1.00 77.75 183 LYS A C 1
ATOM 1444 O O . LYS A 1 183 ? -31.348 16.401 44.999 1.00 77.75 183 LYS A O 1
ATOM 1449 N N . MET A 1 184 ? -33.019 14.925 45.316 1.00 74.38 184 MET A N 1
ATOM 1450 C CA . MET A 1 184 ? -33.471 15.464 46.603 1.00 74.38 184 MET A CA 1
ATOM 1451 C C . MET A 1 184 ? -32.682 14.915 47.802 1.00 74.38 184 MET A C 1
ATOM 1453 O O . MET A 1 184 ? -32.725 15.513 48.869 1.00 74.38 184 MET A O 1
ATOM 1457 N N . ALA A 1 185 ? -31.930 13.823 47.634 1.00 76.56 185 ALA A N 1
ATOM 1458 C CA . ALA A 1 185 ? -31.226 13.148 48.727 1.00 76.56 185 ALA A CA 1
ATOM 1459 C C . ALA A 1 185 ? -29.764 13.595 48.944 1.00 76.56 185 ALA A C 1
ATOM 1461 O O . ALA A 1 185 ? -29.094 13.042 49.813 1.00 76.56 185 ALA A O 1
ATOM 1462 N N . LYS A 1 186 ? -29.227 14.559 48.178 1.00 65.44 186 LYS A N 1
ATOM 1463 C CA . LYS A 1 186 ? -27.831 15.011 48.348 1.00 65.44 186 LYS A CA 1
ATOM 1464 C C . LYS A 1 186 ? -27.710 16.135 49.388 1.00 65.44 186 LYS A C 1
ATOM 1466 O O . LYS A 1 186 ? -28.221 17.223 49.122 1.00 65.44 186 LYS A O 1
ATOM 1471 N N . PRO A 1 187 ? -27.002 15.922 50.518 1.00 51.38 187 PRO A N 1
ATOM 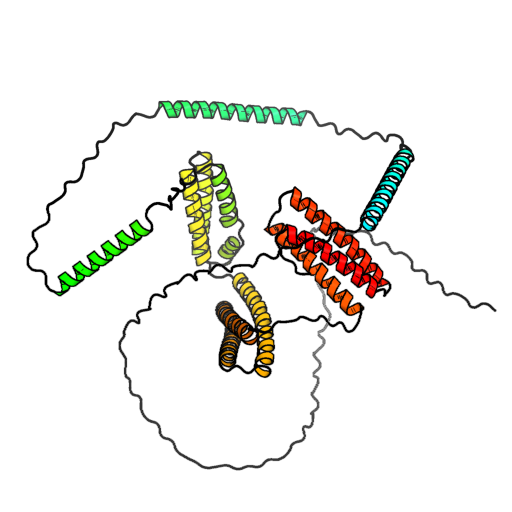1472 C CA . PRO A 1 187 ? -26.704 16.977 51.478 1.00 51.38 187 PRO A CA 1
ATOM 1473 C C . PRO A 1 187 ? -25.662 17.940 50.899 1.00 51.38 187 PRO A C 1
ATOM 1475 O O . PRO A 1 187 ? -24.683 17.522 50.280 1.00 51.38 187 PRO A O 1
ATOM 1478 N N . THR A 1 188 ? -25.877 19.235 51.104 1.00 47.84 188 THR A N 1
ATOM 1479 C CA . THR A 1 188 ? -24.934 20.307 50.772 1.00 47.84 188 THR A CA 1
ATOM 1480 C C . THR A 1 188 ? -23.758 20.281 51.752 1.00 47.84 188 THR A C 1
ATOM 1482 O O . THR A 1 188 ? -23.931 20.594 52.928 1.00 47.84 188 THR A O 1
ATOM 1485 N N . GLU A 1 189 ? -22.569 19.897 51.280 1.00 45.56 189 GLU A N 1
ATOM 1486 C CA . GLU A 1 189 ? -21.320 19.995 52.049 1.00 45.56 189 GLU A CA 1
ATOM 1487 C C . GLU A 1 189 ? -20.837 21.458 52.144 1.00 45.56 189 GLU A C 1
ATOM 1489 O O . GLU A 1 189 ? -20.957 22.198 51.162 1.00 45.56 189 GLU A O 1
ATOM 1494 N N . PRO A 1 190 ? -20.286 21.890 53.297 1.00 44.62 190 PRO A N 1
ATOM 1495 C CA . PRO A 1 190 ? -19.780 23.245 53.489 1.00 44.62 190 PRO A CA 1
ATOM 1496 C C . PRO A 1 190 ? -18.393 23.469 52.861 1.00 44.62 190 PRO A C 1
ATOM 1498 O O . PRO A 1 190 ? -17.518 22.601 52.876 1.00 44.62 190 PRO A O 1
ATOM 1501 N N . ASP A 1 191 ? -18.204 24.683 52.337 1.00 42.06 191 ASP A N 1
ATOM 1502 C CA . ASP A 1 191 ? -17.002 25.168 51.655 1.00 42.06 191 ASP A CA 1
ATOM 1503 C C . ASP A 1 191 ? -15.748 25.171 52.552 1.00 42.06 191 ASP A C 1
ATOM 1505 O O . ASP A 1 191 ? -15.688 25.846 53.581 1.00 42.06 191 ASP A O 1
ATOM 1509 N N . VAL A 1 192 ? -14.695 24.472 52.108 1.00 39.78 192 VAL A N 1
ATOM 1510 C CA . VAL A 1 192 ? -13.366 24.460 52.743 1.00 39.78 192 VAL A CA 1
ATOM 1511 C C . VAL A 1 192 ? -12.434 25.464 52.055 1.00 39.78 192 VAL A C 1
ATOM 1513 O O . VAL A 1 192 ? -12.048 25.309 50.891 1.00 39.78 192 VAL A O 1
ATOM 1516 N N . VAL A 1 193 ? -12.042 26.489 52.815 1.00 45.16 193 VAL A N 1
ATOM 1517 C CA . VAL A 1 193 ? -11.075 27.541 52.467 1.00 45.16 193 VAL A CA 1
ATOM 1518 C C . VAL A 1 193 ? -9.662 26.951 52.350 1.00 45.16 193 VAL A C 1
ATOM 1520 O O . VAL A 1 193 ? -9.181 26.282 53.260 1.00 45.16 193 VAL A O 1
ATOM 1523 N N . LYS A 1 194 ? -8.972 27.204 51.227 1.00 41.34 194 LYS A N 1
ATOM 1524 C CA . LYS A 1 194 ? -7.569 26.803 51.003 1.00 41.34 194 LYS A CA 1
ATOM 1525 C C . LYS A 1 194 ? -6.607 27.952 51.308 1.00 41.34 194 LYS A C 1
ATOM 1527 O O . LYS A 1 194 ? -6.651 28.991 50.648 1.00 41.34 194 LYS A O 1
ATOM 1532 N N . GLU A 1 195 ? -5.707 27.720 52.258 1.00 37.78 195 GLU A N 1
ATOM 1533 C CA . GLU A 1 195 ? -4.622 28.621 52.657 1.00 37.78 195 GLU A CA 1
ATOM 1534 C C . GLU A 1 195 ? -3.490 28.705 51.613 1.00 37.78 195 GLU A C 1
ATOM 1536 O O . GLU A 1 195 ? -3.179 27.749 50.897 1.00 37.78 195 GLU A O 1
ATOM 1541 N N . LYS A 1 196 ? -2.874 29.892 51.522 1.00 40.72 196 LYS A N 1
ATOM 1542 C CA . LYS A 1 196 ? -1.733 30.211 50.647 1.00 40.72 196 LYS A CA 1
ATOM 1543 C C . LYS A 1 196 ? -0.406 29.810 51.314 1.00 40.72 196 LYS A C 1
ATOM 1545 O O . LYS A 1 196 ? -0.223 30.129 52.484 1.00 40.72 196 LYS A O 1
ATOM 1550 N N . PRO A 1 197 ? 0.563 29.231 50.579 1.00 40.88 197 PRO A N 1
ATOM 1551 C CA . PRO A 1 197 ? 1.872 28.915 51.136 1.00 40.88 197 PRO A CA 1
ATOM 1552 C C . PRO A 1 197 ? 2.807 30.136 51.174 1.00 40.88 197 PRO A C 1
ATOM 1554 O O . PRO A 1 197 ? 2.944 30.883 50.201 1.00 40.88 197 PRO A O 1
ATOM 1557 N N . THR A 1 198 ? 3.465 30.287 52.320 1.00 36.69 198 THR A N 1
ATOM 1558 C CA . THR A 1 198 ? 4.422 31.332 52.707 1.00 36.69 198 THR A CA 1
ATOM 1559 C C . THR A 1 198 ? 5.779 31.157 52.012 1.00 36.69 198 THR A C 1
ATOM 1561 O O . THR A 1 198 ? 6.315 30.053 51.923 1.00 36.69 198 THR A O 1
ATOM 1564 N N . VAL A 1 199 ? 6.352 32.259 51.517 1.00 37.28 199 VAL A N 1
ATOM 1565 C CA . VAL A 1 199 ? 7.631 32.317 50.786 1.00 37.28 199 VAL A CA 1
ATOM 1566 C C . VAL A 1 199 ? 8.772 32.662 51.751 1.00 37.28 199 VAL A C 1
ATOM 1568 O O . VAL A 1 199 ? 8.716 33.692 52.416 1.00 37.28 199 VAL A O 1
ATOM 1571 N N . GLN A 1 200 ? 9.819 31.830 51.804 1.00 39.56 200 GLN A N 1
ATOM 1572 C CA . GLN A 1 200 ? 11.043 32.095 52.575 1.00 39.56 200 GLN A CA 1
ATOM 1573 C C . GLN A 1 200 ? 12.062 32.959 51.791 1.00 39.56 200 GLN A C 1
ATOM 1575 O O . GLN A 1 200 ? 12.187 32.798 50.569 1.00 39.56 200 GLN A O 1
ATOM 1580 N N . PRO A 1 201 ? 12.820 33.847 52.467 1.00 45.75 201 PRO A N 1
ATOM 1581 C CA . PRO A 1 201 ? 13.797 34.743 51.845 1.00 45.75 201 PRO A CA 1
ATOM 1582 C C . PRO A 1 201 ? 15.131 34.044 51.525 1.00 45.75 201 PRO A C 1
ATOM 1584 O O . PRO A 1 201 ? 15.638 33.231 52.293 1.00 45.75 201 PRO A O 1
ATOM 1587 N N . LYS A 1 202 ? 15.720 34.378 50.368 1.00 40.03 202 LYS A N 1
ATOM 1588 C CA . LYS A 1 202 ? 17.008 33.841 49.895 1.00 40.03 202 LYS A CA 1
ATOM 1589 C C . LYS A 1 202 ? 18.189 34.684 50.380 1.00 40.03 202 LYS A C 1
ATOM 1591 O O . LYS A 1 202 ? 18.170 35.904 50.258 1.00 40.03 202 LYS A O 1
ATOM 1596 N N . ALA A 1 203 ? 19.216 33.986 50.860 1.00 44.91 203 ALA A N 1
ATOM 1597 C CA . ALA A 1 203 ? 20.472 34.515 51.378 1.00 44.91 203 ALA A CA 1
ATOM 1598 C C . ALA A 1 203 ? 21.357 35.218 50.325 1.00 44.91 203 ALA A C 1
ATOM 1600 O O . ALA A 1 203 ? 21.292 34.942 49.123 1.00 44.91 203 ALA A O 1
ATOM 1601 N N . SER A 1 204 ? 22.193 36.123 50.839 1.00 50.75 204 SER A N 1
ATOM 1602 C CA . SER A 1 204 ? 23.069 37.061 50.128 1.00 50.75 204 SER A CA 1
ATOM 1603 C C . SER A 1 204 ? 24.264 36.376 49.424 1.00 50.75 204 SER A C 1
ATOM 1605 O O . SER A 1 204 ? 24.777 35.381 49.938 1.00 50.75 204 SER A O 1
ATOM 1607 N N . PRO A 1 205 ? 24.740 36.864 48.257 1.00 53.03 205 PRO A N 1
ATOM 1608 C CA . PRO A 1 205 ? 25.752 36.174 47.455 1.00 53.03 205 PRO A CA 1
ATOM 1609 C C . PRO A 1 205 ? 27.196 36.560 47.834 1.00 53.03 205 PRO A C 1
ATOM 1611 O O . PRO A 1 205 ? 27.690 37.608 47.424 1.00 53.03 205 PRO A O 1
ATOM 1614 N N . ALA A 1 206 ? 27.902 35.670 48.538 1.00 50.47 206 ALA A N 1
ATOM 1615 C CA . ALA A 1 206 ? 29.362 35.703 48.671 1.00 50.47 206 ALA A CA 1
ATOM 1616 C C . ALA A 1 206 ? 30.065 35.118 47.421 1.00 50.47 206 ALA A C 1
ATOM 1618 O O . ALA A 1 206 ? 29.461 34.394 46.627 1.00 50.47 206 ALA A O 1
ATOM 1619 N N . ALA A 1 207 ? 31.329 35.499 47.224 1.00 56.28 207 ALA A N 1
ATOM 1620 C CA . ALA A 1 207 ? 32.131 35.396 46.002 1.00 56.28 207 ALA A CA 1
ATOM 1621 C C . ALA A 1 207 ? 32.074 34.041 45.260 1.00 56.28 207 ALA A C 1
ATOM 1623 O O . ALA A 1 207 ? 32.735 33.075 45.624 1.00 56.28 207 ALA A O 1
ATOM 1624 N N . LEU A 1 208 ? 31.339 34.008 44.143 1.00 59.50 208 LEU A N 1
ATOM 1625 C CA . LEU A 1 208 ? 31.289 32.853 43.240 1.00 59.50 208 LEU A CA 1
ATOM 1626 C C . LEU A 1 208 ? 32.552 32.759 42.384 1.00 59.50 208 LEU A C 1
ATOM 1628 O O . LEU A 1 208 ? 33.008 33.756 41.802 1.00 59.50 208 LEU A O 1
ATOM 1632 N N . SER A 1 209 ? 33.054 31.536 42.253 1.00 78.00 209 SER A N 1
ATOM 1633 C CA . SER A 1 209 ? 34.198 31.184 41.413 1.00 78.00 209 SER A CA 1
ATOM 1634 C C . SER A 1 209 ? 33.955 31.549 39.936 1.00 78.00 209 SER A C 1
ATOM 1636 O O . SER A 1 209 ? 32.815 31.673 39.469 1.00 78.00 209 SER A O 1
ATOM 1638 N N . LYS A 1 210 ? 35.031 31.732 39.153 1.00 79.31 210 LYS A N 1
ATOM 1639 C CA . LYS A 1 210 ? 34.936 32.062 37.712 1.00 79.31 210 LYS A CA 1
ATOM 1640 C C . LYS A 1 210 ? 34.084 31.042 36.933 1.00 79.31 210 LYS A C 1
ATOM 1642 O O . LYS A 1 210 ? 33.360 31.431 36.015 1.00 79.31 210 LYS A O 1
ATOM 1647 N N . GLU A 1 211 ? 34.106 29.769 37.325 1.00 74.19 211 GLU A N 1
ATOM 1648 C CA . GLU A 1 211 ? 33.336 28.702 36.677 1.00 74.19 211 GLU A CA 1
ATOM 1649 C C . GLU A 1 211 ? 31.824 28.808 36.956 1.00 74.19 211 GLU A C 1
ATOM 1651 O O . GLU A 1 211 ? 30.994 28.644 36.057 1.00 74.19 211 GLU A O 1
ATOM 1656 N N . GLU A 1 212 ? 31.434 29.185 38.173 1.00 78.81 212 GLU A N 1
ATOM 1657 C CA . GLU A 1 212 ? 30.028 29.414 38.524 1.00 78.81 212 GLU A CA 1
ATOM 1658 C C . GLU A 1 212 ? 29.461 30.669 37.859 1.00 78.81 212 GLU A C 1
ATOM 1660 O O . GLU A 1 212 ? 28.296 30.681 37.444 1.00 78.81 212 GLU A O 1
ATOM 1665 N N . LYS A 1 213 ? 30.288 31.706 37.672 1.00 81.19 213 LYS A N 1
ATOM 1666 C CA . LYS A 1 213 ? 29.923 32.876 36.858 1.00 81.19 213 LYS A CA 1
ATOM 1667 C C . LYS A 1 213 ? 29.631 32.465 35.409 1.00 81.19 213 LYS A C 1
ATOM 1669 O O . LYS A 1 213 ? 28.642 32.928 34.838 1.00 81.19 213 LYS A O 1
ATOM 1674 N N . LEU A 1 214 ? 30.408 31.540 34.834 1.00 84.25 214 LEU A N 1
ATOM 1675 C CA . LEU A 1 214 ? 30.168 31.013 33.485 1.00 84.25 214 LEU A CA 1
ATOM 1676 C C . LEU A 1 214 ? 28.895 30.148 33.412 1.00 84.25 214 LEU A C 1
ATOM 1678 O O . LEU A 1 214 ? 28.105 30.301 32.476 1.00 84.25 214 LEU A O 1
ATOM 1682 N N . LYS A 1 215 ? 28.636 29.300 34.419 1.00 84.19 215 LYS A N 1
ATOM 1683 C CA . LYS A 1 215 ? 27.385 28.519 34.527 1.00 84.19 215 LYS A CA 1
ATOM 1684 C C . LYS A 1 215 ? 26.162 29.435 34.634 1.00 84.19 215 LYS A C 1
ATOM 1686 O O . LYS A 1 215 ? 25.192 29.238 33.900 1.00 84.19 215 LYS A O 1
ATOM 1691 N N . ARG A 1 216 ? 26.222 30.494 35.452 1.00 85.69 216 ARG A N 1
ATOM 1692 C CA . ARG A 1 216 ? 25.156 31.511 35.541 1.00 85.69 216 ARG A CA 1
ATOM 1693 C C . ARG A 1 216 ? 24.942 32.230 34.211 1.00 85.69 216 ARG A C 1
ATOM 1695 O O . ARG A 1 216 ? 23.797 32.350 33.783 1.00 85.69 216 ARG A O 1
ATOM 1702 N N . LYS A 1 217 ? 26.016 32.601 33.506 1.00 88.38 217 LYS A N 1
ATOM 1703 C CA . LYS A 1 217 ? 25.941 33.248 32.185 1.00 88.38 217 LYS A CA 1
ATOM 1704 C C . LYS A 1 217 ? 25.319 32.332 31.121 1.00 88.38 217 LYS A C 1
ATOM 1706 O O . LYS A 1 217 ? 24.493 32.793 30.337 1.00 88.38 217 LYS A O 1
ATOM 1711 N N . ARG A 1 218 ? 25.619 31.023 31.126 1.00 90.00 218 ARG A N 1
ATOM 1712 C CA . ARG A 1 218 ? 24.961 30.023 30.252 1.00 90.00 218 ARG A CA 1
ATOM 1713 C C . ARG A 1 218 ? 23.476 29.841 30.587 1.00 90.00 218 ARG A C 1
ATOM 1715 O O . ARG A 1 218 ? 22.650 29.774 29.676 1.00 90.00 218 ARG A O 1
ATOM 1722 N N . ILE A 1 219 ? 23.118 29.792 31.872 1.00 91.38 219 ILE A N 1
ATOM 1723 C CA . ILE A 1 219 ? 21.717 29.715 32.320 1.00 91.38 219 ILE A CA 1
ATOM 1724 C C . ILE A 1 219 ? 20.953 30.977 31.905 1.00 91.38 219 ILE A C 1
ATOM 1726 O O . ILE A 1 219 ? 19.831 30.881 31.406 1.00 91.38 219 ILE A O 1
ATOM 1730 N N . GLU A 1 220 ? 21.554 32.154 32.064 1.00 92.50 220 GLU A N 1
ATOM 1731 C CA . GLU A 1 220 ? 20.954 33.424 31.663 1.00 92.50 220 GLU A CA 1
ATOM 1732 C C . GLU A 1 220 ? 20.808 33.525 30.141 1.00 92.50 220 GLU A C 1
ATOM 1734 O O . GLU A 1 220 ? 19.741 33.894 29.654 1.00 92.50 220 GLU A O 1
ATOM 1739 N N . MET A 1 221 ? 21.817 33.099 29.375 1.00 91.06 221 MET A N 1
ATOM 1740 C CA . MET A 1 221 ? 21.750 33.039 27.913 1.00 91.06 221 MET A CA 1
ATOM 1741 C C . MET A 1 221 ? 20.639 32.091 27.443 1.00 91.06 221 MET A C 1
ATOM 1743 O O . MET A 1 221 ? 19.841 32.474 26.591 1.00 91.06 221 MET A O 1
ATOM 1747 N N . ARG A 1 222 ? 20.494 30.903 28.053 1.00 89.38 222 ARG A N 1
ATOM 1748 C CA . ARG A 1 222 ? 19.366 29.989 27.789 1.00 89.38 222 ARG A CA 1
ATOM 1749 C C . ARG A 1 222 ? 18.017 30.601 28.165 1.00 89.38 222 ARG A C 1
ATOM 1751 O O . ARG A 1 222 ? 17.051 30.411 27.430 1.00 89.38 222 ARG A O 1
ATOM 1758 N N . LYS A 1 223 ? 17.928 31.347 29.273 1.00 93.19 223 LYS A N 1
ATOM 1759 C CA . LYS A 1 223 ? 16.705 32.078 29.647 1.00 93.19 223 LYS A CA 1
ATOM 1760 C C . LYS A 1 223 ? 16.370 33.155 28.617 1.00 93.19 223 LYS A C 1
ATOM 1762 O O . LYS A 1 223 ? 15.223 33.213 28.188 1.00 93.19 223 LYS A O 1
ATOM 1767 N N . ARG A 1 224 ? 17.354 33.936 28.159 1.00 89.94 224 ARG A N 1
ATOM 1768 C CA . ARG A 1 224 ? 17.177 34.948 27.104 1.00 89.94 224 ARG A CA 1
ATOM 1769 C C . ARG A 1 224 ? 16.793 34.321 25.765 1.00 89.94 224 ARG A C 1
ATOM 1771 O O . ARG A 1 224 ? 15.908 34.850 25.109 1.00 89.94 224 ARG A O 1
ATOM 1778 N N . LEU A 1 225 ? 17.374 33.179 25.391 1.00 85.56 225 LEU A N 1
ATOM 1779 C CA . LEU A 1 225 ? 16.988 32.420 24.193 1.00 85.56 225 LEU A CA 1
ATOM 1780 C C . LEU A 1 225 ? 15.569 31.859 24.306 1.00 85.56 225 LEU A C 1
ATOM 1782 O O . LEU A 1 225 ? 14.794 32.004 23.373 1.00 85.56 225 LEU A O 1
ATOM 1786 N N . ARG A 1 226 ? 15.176 31.299 25.457 1.00 83.38 226 ARG A N 1
ATOM 1787 C CA . ARG A 1 226 ? 13.781 30.887 25.703 1.00 83.38 226 ARG A CA 1
ATOM 1788 C C . ARG A 1 226 ? 12.814 32.067 25.665 1.00 83.38 226 ARG A C 1
ATOM 1790 O O . ARG A 1 226 ? 11.715 31.909 25.146 1.00 83.38 226 ARG A O 1
ATOM 1797 N N . GLN A 1 227 ? 13.202 33.221 26.202 1.00 84.44 227 GLN A N 1
ATOM 1798 C CA . GLN A 1 227 ? 12.388 34.436 26.176 1.00 84.44 227 GLN A CA 1
ATOM 1799 C C . GLN A 1 227 ? 12.262 34.974 24.745 1.00 84.44 227 GLN A C 1
ATOM 1801 O O . GLN A 1 227 ? 11.156 35.253 24.302 1.00 84.44 227 GLN A O 1
ATOM 1806 N N . LYS A 1 228 ? 13.366 35.035 23.989 1.00 83.19 228 LYS A N 1
ATOM 1807 C CA . LYS A 1 228 ? 13.364 35.397 22.566 1.00 83.19 228 LYS A CA 1
ATOM 1808 C C . LYS A 1 228 ? 12.559 34.412 21.732 1.00 83.19 228 LYS A C 1
ATOM 1810 O O . LYS A 1 228 ? 11.791 34.866 20.910 1.00 83.19 228 LYS A O 1
ATOM 1815 N N . MET A 1 229 ? 12.664 33.106 21.968 1.00 78.50 229 MET A N 1
ATOM 1816 C CA . MET A 1 229 ? 11.846 32.102 21.280 1.00 78.50 229 MET A CA 1
ATOM 1817 C C . MET A 1 229 ? 10.368 32.278 21.626 1.00 78.50 229 MET A C 1
ATOM 1819 O O . MET A 1 229 ? 9.561 32.308 20.713 1.00 78.50 229 MET A O 1
ATOM 1823 N N . LYS A 1 230 ? 10.010 32.498 22.901 1.00 75.50 230 LYS A N 1
ATOM 1824 C CA . LYS A 1 230 ? 8.628 32.813 23.308 1.00 75.50 230 LYS A CA 1
ATOM 1825 C C . LYS A 1 230 ? 8.093 34.085 22.645 1.00 75.50 230 LYS A C 1
ATOM 1827 O O . LYS A 1 230 ? 6.934 34.096 22.240 1.00 75.50 230 LYS A O 1
ATOM 1832 N N . ASN A 1 231 ? 8.929 35.113 22.514 1.00 77.06 231 ASN A N 1
ATOM 1833 C CA . ASN A 1 231 ? 8.565 36.396 21.911 1.00 77.06 231 ASN A CA 1
ATOM 1834 C C . ASN A 1 231 ? 8.581 36.359 20.372 1.00 77.06 231 ASN A C 1
ATOM 1836 O O . ASN A 1 231 ? 7.764 37.023 19.754 1.00 77.06 231 ASN A O 1
ATOM 1840 N N . ALA A 1 232 ? 9.451 35.562 19.748 1.00 69.56 232 ALA A N 1
ATOM 1841 C CA . ALA A 1 232 ? 9.470 35.307 18.305 1.00 69.56 232 ALA A CA 1
ATOM 1842 C C . ALA A 1 232 ? 8.306 34.396 17.888 1.00 69.56 232 ALA A C 1
ATOM 1844 O O . ALA A 1 232 ? 7.761 34.537 16.802 1.00 69.56 232 ALA A O 1
ATOM 1845 N N . THR A 1 233 ? 7.846 33.525 18.791 1.00 56.97 233 THR A N 1
ATOM 1846 C CA . THR A 1 233 ? 6.525 32.882 18.710 1.00 56.97 233 THR A CA 1
ATOM 1847 C C . THR A 1 233 ? 5.401 33.767 19.271 1.00 56.97 233 THR A C 1
ATOM 1849 O O . THR A 1 233 ? 4.284 33.296 19.487 1.00 56.97 233 THR A O 1
ATOM 1852 N N . GLY A 1 234 ? 5.688 35.038 19.560 1.00 51.19 234 GLY A N 1
ATOM 1853 C CA . GLY A 1 234 ? 4.762 35.985 20.158 1.00 51.19 234 GLY A CA 1
ATOM 1854 C C . GLY A 1 234 ? 3.669 36.396 19.179 1.00 51.19 234 GLY A C 1
ATOM 1855 O O . GLY A 1 234 ? 3.898 37.168 18.258 1.00 51.19 234 GLY A O 1
ATOM 1856 N N . GLY A 1 235 ? 2.454 35.914 19.438 1.00 48.81 235 GLY A N 1
ATOM 1857 C CA . GLY A 1 235 ? 1.245 36.727 19.283 1.00 48.81 235 GLY A CA 1
ATOM 1858 C C . GLY A 1 235 ? 0.234 36.307 18.217 1.00 48.81 235 GLY A C 1
ATOM 1859 O O . GLY A 1 235 ? -0.918 36.706 18.331 1.00 48.81 235 GLY A O 1
ATOM 1860 N N . GLY A 1 236 ? 0.609 35.493 17.224 1.00 45.44 236 GLY A N 1
ATOM 1861 C CA . GLY A 1 236 ? -0.269 35.170 16.082 1.00 45.44 236 GLY A CA 1
ATOM 1862 C C . GLY A 1 236 ? -0.730 33.717 15.982 1.00 45.44 236 GLY A C 1
ATOM 1863 O O . GLY A 1 236 ? -1.785 33.436 15.418 1.00 45.44 236 GLY A O 1
ATOM 1864 N N . THR A 1 237 ? -0.007 32.765 16.576 1.00 52.31 237 THR A N 1
ATOM 1865 C CA . THR A 1 237 ? -0.562 31.425 16.770 1.00 52.31 237 THR A CA 1
ATOM 1866 C C . THR A 1 237 ? -1.377 31.482 18.041 1.00 52.31 237 THR A C 1
ATOM 1868 O O . THR A 1 237 ? -0.917 31.082 19.113 1.00 52.31 237 THR A O 1
ATOM 1871 N N . GLY A 1 238 ? -2.600 31.998 17.933 1.00 54.69 238 GLY A N 1
ATOM 1872 C CA . GLY A 1 238 ? -3.644 31.578 18.842 1.00 54.69 238 GLY A CA 1
ATOM 1873 C C . GLY A 1 238 ? -3.590 30.059 18.827 1.00 54.69 238 GLY A C 1
ATOM 1874 O O . GLY A 1 238 ? -4.086 29.432 17.891 1.00 54.69 238 GLY A O 1
ATOM 1875 N N . GLN A 1 239 ? -2.935 29.465 19.831 1.00 53.69 239 GLN A N 1
ATOM 1876 C CA . GLN A 1 239 ? -3.239 28.124 20.271 1.00 53.69 239 GLN A CA 1
ATOM 1877 C C . GLN A 1 239 ? -4.719 28.242 20.574 1.00 53.69 239 GLN A C 1
ATOM 1879 O O . GLN A 1 239 ? -5.110 28.618 21.680 1.00 53.69 239 GLN A O 1
ATOM 1884 N N . ARG A 1 240 ? -5.547 28.026 19.542 1.00 57.91 240 ARG A N 1
ATOM 1885 C CA . ARG A 1 240 ? -6.935 27.658 19.675 1.00 57.91 240 ARG A CA 1
ATOM 1886 C C . ARG A 1 240 ? -6.792 26.518 20.643 1.00 57.91 240 ARG A C 1
ATOM 1888 O O . ARG A 1 240 ? -6.310 25.455 20.261 1.00 57.91 240 ARG A O 1
ATOM 1895 N N . ARG A 1 241 ? -7.024 26.804 21.928 1.00 60.56 241 ARG A N 1
ATOM 1896 C CA . ARG A 1 241 ? -7.104 25.800 22.968 1.00 60.56 241 ARG A CA 1
ATOM 1897 C C . ARG A 1 241 ? -8.187 24.925 22.401 1.00 60.56 241 ARG A C 1
ATOM 1899 O O . ARG A 1 241 ? -9.347 25.337 22.428 1.00 60.56 241 ARG A O 1
ATOM 1906 N N . PHE A 1 242 ? -7.791 23.850 21.719 1.00 60.81 242 PHE A N 1
ATOM 1907 C CA . PHE A 1 242 ? -8.717 22.943 21.084 1.00 60.81 242 PHE A CA 1
ATOM 1908 C C . PHE A 1 242 ? -9.518 22.471 22.272 1.00 60.81 242 PHE A C 1
ATOM 1910 O O . PHE A 1 242 ? -8.990 21.755 23.127 1.00 60.81 242 PHE A O 1
ATOM 1917 N N . LYS A 1 243 ? -10.714 23.052 22.435 1.00 78.50 243 LYS A N 1
ATOM 1918 C CA . LYS A 1 243 ? -11.555 22.793 23.592 1.00 78.50 243 LYS A CA 1
ATOM 1919 C C . LYS A 1 243 ? -11.677 21.288 23.578 1.00 78.50 243 LYS A C 1
ATOM 1921 O O . LYS A 1 243 ? -12.144 20.758 22.567 1.00 78.50 243 LYS A O 1
ATOM 1926 N N . LYS A 1 244 ? -11.141 20.624 24.615 1.00 78.06 244 LYS A N 1
ATOM 1927 C CA . LYS A 1 244 ? -11.085 19.161 24.653 1.00 78.06 244 LYS A CA 1
ATOM 1928 C C . LYS A 1 244 ? -12.480 18.690 24.266 1.00 78.06 244 LYS A C 1
ATOM 1930 O O . LYS A 1 244 ? -13.446 19.134 24.896 1.00 78.06 244 LYS A O 1
ATOM 1935 N N . PRO A 1 245 ? -12.608 17.955 23.154 1.00 84.12 245 PRO A N 1
ATOM 1936 C CA . PRO A 1 245 ? -13.907 17.744 22.558 1.00 84.12 245 PRO A CA 1
ATOM 1937 C C . PRO A 1 245 ? -14.792 17.064 23.600 1.00 84.12 245 PRO A C 1
ATOM 1939 O O . PRO A 1 245 ? -14.367 16.088 24.215 1.00 84.12 245 PRO A O 1
ATOM 1942 N N . LYS A 1 246 ? -15.996 17.604 23.834 1.00 93.19 246 LYS A N 1
ATOM 1943 C CA . LYS A 1 246 ? -16.898 17.079 24.867 1.00 93.19 246 LYS A CA 1
ATOM 1944 C C . LYS A 1 246 ? -17.105 15.576 24.643 1.00 93.19 246 LYS A C 1
ATOM 1946 O O . LYS A 1 246 ? -17.311 15.130 23.502 1.00 93.19 246 LYS A O 1
ATOM 1951 N N . LEU A 1 247 ? -16.999 14.815 25.730 1.00 95.88 247 LEU A N 1
ATOM 1952 C CA . LEU A 1 247 ? -17.286 13.388 25.755 1.00 95.88 247 LEU A CA 1
ATOM 1953 C C . LEU A 1 247 ? -18.798 13.230 25.572 1.00 95.88 247 LEU A C 1
ATOM 1955 O O . LEU A 1 247 ? -19.576 13.850 26.290 1.00 95.88 247 LEU A O 1
ATOM 1959 N N . THR A 1 248 ? -19.211 12.478 24.558 1.00 96.88 248 THR A N 1
ATOM 1960 C CA . THR A 1 248 ? -20.628 12.264 24.224 1.00 96.88 248 THR A CA 1
ATOM 1961 C C . THR A 1 248 ? -20.877 10.768 24.143 1.00 96.88 248 THR A C 1
ATOM 1963 O O . THR A 1 248 ? -19.974 10.034 23.736 1.00 96.88 248 THR A O 1
ATOM 1966 N N . ALA A 1 249 ? -22.088 10.317 24.477 1.00 96.50 249 ALA A N 1
ATOM 1967 C CA . ALA A 1 249 ? -22.454 8.899 24.420 1.00 96.50 249 ALA A CA 1
ATOM 1968 C C . ALA A 1 249 ? -22.154 8.276 23.044 1.00 96.50 249 ALA A C 1
ATOM 1970 O O . ALA A 1 249 ? -21.567 7.202 22.967 1.00 96.50 249 ALA A O 1
ATOM 1971 N N . LYS A 1 250 ? -22.418 9.013 21.954 1.00 96.50 250 LYS A N 1
ATOM 1972 C CA . LYS A 1 250 ? -22.107 8.586 20.579 1.00 96.50 250 LYS A CA 1
ATOM 1973 C C . LYS A 1 250 ? -20.620 8.269 20.364 1.00 96.50 250 LYS A C 1
ATOM 1975 O O . LYS A 1 250 ? -20.295 7.298 19.692 1.00 96.50 250 LYS A O 1
ATOM 1980 N N . LYS A 1 251 ? -19.706 9.060 20.938 1.00 96.75 251 LYS A N 1
ATOM 1981 C CA . LYS A 1 251 ? -18.259 8.790 20.843 1.00 96.75 251 LYS A CA 1
ATOM 1982 C C . LYS A 1 251 ? -17.853 7.558 21.640 1.00 96.75 251 LYS A C 1
ATOM 1984 O O . LYS A 1 251 ? -17.019 6.794 21.168 1.00 96.75 251 LYS A O 1
ATOM 1989 N N . ILE A 1 252 ? -18.448 7.365 22.818 1.00 97.88 252 ILE A N 1
ATOM 1990 C CA . ILE A 1 252 ? -18.212 6.163 23.624 1.00 97.88 252 ILE A CA 1
ATOM 1991 C C . ILE A 1 252 ? -18.700 4.923 22.877 1.00 97.88 252 ILE A C 1
ATOM 1993 O O . ILE A 1 252 ? -17.950 3.966 22.781 1.00 97.88 252 ILE A O 1
ATOM 1997 N N . GLN A 1 253 ? -19.878 4.966 22.249 1.00 97.50 253 GLN A N 1
ATOM 1998 C CA . GLN A 1 253 ? -20.399 3.863 21.431 1.00 97.50 253 GLN A CA 1
ATOM 1999 C C . GLN A 1 253 ? -19.500 3.533 20.229 1.00 97.50 253 GLN A C 1
ATOM 2001 O O . GLN A 1 253 ? -19.207 2.365 19.977 1.00 97.50 253 GLN A O 1
ATOM 2006 N N . GLN A 1 254 ? -19.009 4.551 19.512 1.00 97.38 254 GLN A N 1
ATOM 2007 C CA . GLN A 1 254 ? -18.052 4.353 18.415 1.00 97.38 254 GLN A CA 1
ATOM 2008 C C . GLN A 1 254 ? -16.763 3.687 18.905 1.00 97.38 254 GLN A C 1
ATOM 2010 O O . GLN A 1 254 ? -16.289 2.724 18.305 1.00 97.38 254 GLN A O 1
ATOM 2015 N N . LYS A 1 255 ? -16.217 4.172 20.024 1.00 98.00 255 LYS A N 1
ATOM 2016 C CA . LYS A 1 255 ? -15.028 3.591 20.647 1.00 98.00 255 LYS A CA 1
ATOM 2017 C C . LYS A 1 255 ? -15.287 2.165 21.125 1.00 98.00 255 LYS A C 1
ATOM 2019 O O . LYS A 1 255 ? -14.452 1.304 20.904 1.00 98.00 255 LYS A O 1
ATOM 2024 N N . MET A 1 256 ? -16.443 1.902 21.721 1.00 98.19 256 MET A N 1
ATOM 2025 C CA . MET A 1 256 ? -16.856 0.580 22.180 1.00 98.19 256 MET A CA 1
ATOM 2026 C C . MET A 1 256 ? -16.921 -0.413 21.016 1.00 98.19 256 MET A C 1
ATOM 2028 O O . MET A 1 256 ? -16.339 -1.480 21.126 1.00 98.19 256 MET A O 1
ATOM 2032 N N . THR A 1 257 ? -17.497 -0.030 19.872 1.00 97.88 257 THR A N 1
ATOM 2033 C CA . THR A 1 257 ? -17.521 -0.875 18.657 1.00 97.88 257 THR A CA 1
ATOM 2034 C C . THR A 1 257 ? -16.103 -1.235 18.196 1.00 97.88 257 THR A C 1
ATOM 2036 O O . THR A 1 257 ? -15.809 -2.384 17.873 1.00 97.88 257 THR A O 1
ATOM 2039 N N . PHE A 1 258 ? -15.188 -0.260 18.213 1.00 97.88 258 PHE A N 1
ATOM 2040 C CA . PHE A 1 258 ? -13.782 -0.495 17.882 1.00 97.88 258 PHE A CA 1
ATOM 2041 C C . PHE A 1 258 ? -13.096 -1.434 18.888 1.00 97.88 258 PHE A C 1
ATOM 2043 O O . PHE A 1 258 ? -12.439 -2.394 18.479 1.00 97.88 258 PHE A O 1
ATOM 2050 N N . VAL A 1 259 ? -13.258 -1.192 20.193 1.00 98.00 259 VAL A N 1
ATOM 2051 C CA . VAL A 1 259 ? -12.647 -2.028 21.239 1.00 98.00 259 VAL A CA 1
ATOM 2052 C C . VAL A 1 259 ? -13.202 -3.443 21.191 1.00 98.00 259 VAL A C 1
ATOM 2054 O O . VAL A 1 259 ? -12.415 -4.376 21.249 1.00 98.00 259 VAL A O 1
ATOM 2057 N N . GLU A 1 260 ? -14.507 -3.614 20.990 1.00 97.94 260 GLU A N 1
ATOM 2058 C CA . GLU A 1 260 ? -15.145 -4.921 20.821 1.00 97.94 260 GLU A CA 1
ATOM 2059 C C . GLU A 1 260 ? -14.493 -5.717 19.695 1.00 97.94 260 GLU A C 1
ATOM 2061 O O . GLU A 1 260 ? -14.026 -6.834 19.917 1.00 97.94 260 GLU A O 1
ATOM 2066 N N . SER A 1 261 ? -14.371 -5.100 18.514 1.00 96.75 261 SER A N 1
ATOM 2067 C CA . SER A 1 261 ? -13.715 -5.747 17.378 1.00 96.75 261 SER A CA 1
ATOM 2068 C C . SER A 1 261 ? -12.252 -6.096 17.675 1.00 96.75 261 SER A C 1
ATOM 2070 O O . SER A 1 261 ? -11.759 -7.130 17.234 1.00 96.75 261 SER A O 1
ATOM 2072 N N . SER A 1 262 ? -11.566 -5.273 18.475 1.00 95.44 262 SER A N 1
ATOM 2073 C CA . SER A 1 262 ? -10.156 -5.465 18.830 1.00 95.44 262 SER A CA 1
ATOM 2074 C C . SER A 1 262 ? -9.946 -6.593 19.841 1.00 95.44 262 SER A C 1
ATOM 2076 O O . SER A 1 262 ? -9.003 -7.363 19.677 1.00 95.44 262 SER A O 1
ATOM 2078 N N . VAL A 1 263 ? -10.807 -6.703 20.860 1.00 97.75 263 VAL A N 1
ATOM 2079 C CA . VAL A 1 263 ? -10.637 -7.640 21.988 1.00 97.75 263 VAL A CA 1
ATOM 2080 C C . VAL A 1 263 ? -11.411 -8.949 21.836 1.00 97.75 263 VAL A C 1
ATOM 2082 O O . VAL A 1 263 ? -11.069 -9.907 22.519 1.00 97.75 263 VAL A O 1
ATOM 2085 N N . LYS A 1 264 ? -12.422 -9.023 20.953 1.00 97.19 264 LYS A N 1
ATOM 2086 C CA . LYS A 1 264 ? -13.230 -10.244 20.751 1.00 97.19 264 LYS A CA 1
ATOM 2087 C C . LYS A 1 264 ? -13.027 -10.907 19.388 1.00 97.19 264 LYS A C 1
ATOM 2089 O O . LYS A 1 264 ? -12.886 -12.121 19.336 1.00 97.19 264 LYS A O 1
ATOM 2094 N N . THR A 1 265 ? -13.008 -10.144 18.292 1.00 96.06 265 THR A N 1
ATOM 2095 C CA . THR A 1 265 ? -13.076 -10.720 16.929 1.00 96.06 265 THR A CA 1
ATOM 2096 C C . THR A 1 265 ? -11.815 -10.533 16.089 1.00 96.06 265 THR A C 1
ATOM 2098 O O . THR A 1 265 ? -11.766 -11.005 14.955 1.00 96.06 265 THR A O 1
ATOM 2101 N N . SER A 1 266 ? -10.807 -9.807 16.576 1.00 95.00 266 SER A N 1
ATOM 2102 C CA . SER A 1 266 ? -9.630 -9.505 15.759 1.00 95.00 266 SER A CA 1
ATOM 2103 C C . SER A 1 266 ? -8.781 -10.761 15.502 1.00 95.00 266 SER A C 1
ATOM 2105 O O . SER A 1 266 ? -8.672 -11.622 16.377 1.00 95.00 266 SER A O 1
ATOM 2107 N N . PRO A 1 267 ? -8.086 -10.859 14.353 1.00 90.75 267 PRO A N 1
ATOM 2108 C CA . PRO A 1 267 ? -7.106 -11.924 14.118 1.00 90.75 267 PRO A CA 1
ATOM 2109 C C . PRO A 1 267 ? -6.027 -12.001 15.211 1.00 90.75 267 PRO A C 1
ATOM 2111 O O . PRO A 1 267 ? -5.502 -13.071 15.504 1.00 90.75 267 PRO A O 1
ATOM 2114 N N . THR A 1 268 ? -5.725 -10.873 15.864 1.00 91.19 268 THR A N 1
ATOM 2115 C CA . THR A 1 268 ? -4.803 -10.808 17.002 1.00 91.19 268 THR A CA 1
ATOM 2116 C C . THR A 1 268 ? -5.311 -11.581 18.213 1.00 91.19 268 THR A C 1
ATOM 2118 O O . THR A 1 268 ? -4.511 -12.233 18.869 1.00 91.19 268 THR A O 1
ATOM 2121 N N . VAL A 1 269 ? -6.615 -11.555 18.496 1.00 95.38 269 VAL A N 1
ATOM 2122 C CA . VAL A 1 269 ? -7.225 -12.345 19.580 1.00 95.38 269 VAL A CA 1
ATOM 2123 C C . VAL A 1 269 ? -7.054 -13.836 19.321 1.00 95.38 269 VAL A C 1
ATOM 2125 O O . VAL A 1 269 ? -6.614 -14.557 20.213 1.00 95.38 269 VAL A O 1
ATOM 2128 N N . LYS A 1 270 ? -7.335 -14.276 18.087 1.00 94.12 270 LYS A N 1
ATOM 2129 C CA . LYS A 1 270 ? -7.142 -15.668 17.665 1.00 94.12 270 LYS A CA 1
ATOM 2130 C C . LYS A 1 270 ? -5.681 -16.095 17.865 1.00 94.12 270 LYS A C 1
ATOM 2132 O O . LYS A 1 270 ? -5.432 -17.062 18.571 1.00 94.12 270 LYS A O 1
ATOM 2137 N N . ARG A 1 271 ? -4.730 -15.278 17.400 1.00 89.31 271 ARG A N 1
ATOM 2138 C CA . ARG A 1 271 ? -3.288 -15.493 17.612 1.00 89.31 271 ARG A CA 1
ATOM 2139 C C . ARG A 1 271 ? -2.889 -15.560 19.088 1.00 89.31 271 ARG A C 1
ATOM 2141 O O . ARG A 1 271 ? -2.106 -16.424 19.445 1.00 89.31 271 ARG A O 1
ATOM 2148 N N . ILE A 1 272 ? -3.386 -14.660 19.944 1.00 94.19 272 ILE A N 1
ATOM 2149 C CA . ILE A 1 272 ? -3.057 -14.689 21.381 1.00 94.19 272 ILE A CA 1
ATOM 2150 C C . ILE A 1 272 ? -3.506 -16.017 21.993 1.00 94.19 272 ILE A C 1
ATOM 2152 O O . ILE A 1 272 ? -2.748 -16.629 22.738 1.00 94.19 272 ILE A O 1
ATOM 2156 N N . ARG A 1 273 ? -4.704 -16.488 21.638 1.00 94.75 273 ARG A N 1
ATOM 2157 C CA . ARG A 1 273 ? -5.238 -17.757 22.142 1.00 94.75 273 ARG A CA 1
ATOM 2158 C C . ARG A 1 273 ? -4.505 -18.978 21.586 1.00 94.75 273 ARG A C 1
ATOM 2160 O O . ARG A 1 273 ? -4.260 -19.914 22.331 1.00 94.75 273 ARG A O 1
ATOM 2167 N N . GLU A 1 274 ? -4.119 -18.947 20.314 1.00 92.88 274 GLU A N 1
ATOM 2168 C CA . GLU A 1 274 ? -3.352 -20.017 19.660 1.00 92.88 274 GLU A CA 1
ATOM 2169 C C . GLU A 1 274 ? -1.871 -20.027 20.064 1.00 92.88 274 GLU A C 1
ATOM 2171 O O . GLU A 1 274 ? -1.207 -21.043 19.903 1.00 92.88 274 GLU A O 1
ATOM 2176 N N . SER A 1 275 ? -1.344 -18.928 20.619 1.00 89.69 275 SER A N 1
ATOM 2177 C CA . SER A 1 275 ? 0.073 -18.838 21.005 1.00 89.69 275 SER A CA 1
ATOM 2178 C C . SER A 1 275 ? 0.475 -19.777 22.148 1.00 89.69 275 SER A C 1
ATOM 2180 O O . SER A 1 275 ? 1.667 -19.936 22.398 1.00 89.69 275 SER A O 1
ATOM 2182 N N . GLY A 1 276 ? -0.490 -20.329 22.894 1.00 90.00 276 GLY A N 1
ATOM 2183 C CA . GLY A 1 276 ? -0.230 -21.123 24.100 1.00 90.00 276 GLY A CA 1
ATOM 2184 C C . GLY A 1 276 ? 0.384 -20.327 25.261 1.00 90.00 276 GLY A C 1
ATOM 2185 O O . GLY A 1 276 ? 0.668 -20.899 26.308 1.00 90.00 276 GLY A O 1
ATOM 2186 N N . ASN A 1 277 ? 0.587 -19.011 25.116 1.00 93.31 277 ASN A N 1
ATOM 2187 C CA . ASN A 1 277 ? 1.119 -18.167 26.179 1.00 93.31 277 ASN A CA 1
ATOM 2188 C C . ASN A 1 277 ? 0.010 -17.818 27.187 1.00 93.31 277 ASN A C 1
ATOM 2190 O O . ASN A 1 277 ? -0.774 -16.889 26.968 1.00 93.31 277 ASN A O 1
ATOM 2194 N N . GLU A 1 278 ? -0.025 -18.546 28.303 1.00 96.12 278 GLU A N 1
ATOM 2195 C CA . GLU A 1 278 ? -1.016 -18.378 29.373 1.00 96.12 278 GLU A CA 1
ATOM 2196 C C . GLU A 1 278 ? -1.064 -16.946 29.932 1.00 96.12 278 GLU A C 1
ATOM 2198 O O . GLU A 1 278 ? -2.149 -16.403 30.150 1.00 96.12 278 GLU A O 1
ATOM 2203 N N . GLU A 1 279 ? 0.086 -16.280 30.093 1.00 94.94 279 GLU A N 1
ATOM 2204 C CA . GLU A 1 279 ? 0.136 -14.895 30.581 1.00 94.94 279 GLU A CA 1
ATOM 2205 C C . GLU A 1 279 ? -0.519 -13.923 29.590 1.00 94.94 279 GLU A C 1
ATOM 2207 O O . GLU A 1 279 ? -1.267 -13.019 29.978 1.00 94.94 279 GLU A O 1
ATOM 2212 N N . ALA A 1 280 ? -0.265 -14.109 28.291 1.00 95.94 280 ALA A N 1
ATOM 2213 C CA . ALA A 1 280 ? -0.871 -13.290 27.247 1.00 95.94 280 ALA A CA 1
ATOM 2214 C C . ALA A 1 280 ? -2.393 -13.497 27.182 1.00 95.94 280 ALA A C 1
ATOM 2216 O O . ALA A 1 280 ? -3.136 -12.522 27.024 1.00 95.94 280 ALA A O 1
ATOM 2217 N N . ILE A 1 281 ? -2.854 -14.741 27.346 1.00 97.00 281 ILE A N 1
ATOM 2218 C CA . ILE A 1 281 ? -4.278 -15.092 27.405 1.00 97.00 281 ILE A CA 1
ATOM 2219 C C . ILE A 1 281 ? -4.936 -14.424 28.619 1.00 97.00 281 ILE A C 1
ATOM 2221 O O . ILE A 1 281 ? -5.931 -13.719 28.455 1.00 97.00 281 ILE A O 1
ATOM 2225 N N . ALA A 1 282 ? -4.332 -14.515 29.807 1.00 97.69 282 ALA A N 1
ATOM 2226 C CA . ALA A 1 282 ? -4.863 -13.893 31.020 1.00 97.69 282 ALA A CA 1
ATOM 2227 C C . ALA A 1 282 ? -4.986 -12.358 30.902 1.00 97.69 282 ALA A C 1
ATOM 2229 O O . ALA A 1 282 ? -5.971 -11.756 31.343 1.00 97.69 282 ALA A O 1
ATOM 2230 N N . ILE A 1 283 ? -4.010 -11.693 30.271 1.00 97.88 283 ILE A N 1
ATOM 2231 C CA . ILE A 1 283 ? -4.074 -10.243 30.019 1.00 97.88 283 ILE A CA 1
ATOM 2232 C C . ILE A 1 283 ? -5.177 -9.906 29.008 1.00 97.88 283 ILE A C 1
ATOM 2234 O O . ILE A 1 283 ? -5.848 -8.877 29.150 1.00 97.88 283 ILE A O 1
ATOM 2238 N N . LEU A 1 284 ? -5.389 -10.751 27.997 1.00 98.06 284 LEU A N 1
ATOM 2239 C CA . LEU A 1 284 ? -6.485 -10.573 27.052 1.00 98.06 284 LEU A CA 1
ATOM 2240 C C . LEU A 1 284 ? -7.845 -10.728 27.744 1.00 98.06 284 LEU A C 1
ATOM 2242 O O . LEU A 1 284 ? -8.718 -9.882 27.547 1.00 98.06 284 LEU A O 1
ATOM 2246 N N . ASP A 1 285 ? -8.014 -11.730 28.601 1.00 98.00 285 ASP A N 1
ATOM 2247 C CA . ASP A 1 285 ? -9.254 -11.933 29.355 1.00 98.00 285 ASP A CA 1
ATOM 2248 C C . ASP A 1 285 ? -9.533 -10.753 30.296 1.00 98.00 285 ASP A C 1
ATOM 2250 O O . ASP A 1 285 ? -10.661 -10.259 30.382 1.00 98.00 285 ASP A O 1
ATOM 2254 N N . LYS A 1 286 ? -8.487 -10.182 30.906 1.00 98.12 286 LYS A N 1
ATOM 2255 C CA . LYS A 1 286 ? -8.592 -8.920 31.651 1.00 98.12 286 LYS A CA 1
ATOM 2256 C C . LYS A 1 286 ? -9.053 -7.757 30.765 1.00 98.12 286 LYS A C 1
ATOM 2258 O O . LYS A 1 286 ? -9.863 -6.937 31.205 1.00 98.12 286 LYS A O 1
ATOM 2263 N N . ALA A 1 287 ? -8.564 -7.660 29.528 1.00 98.31 287 ALA A N 1
ATOM 2264 C CA . ALA A 1 287 ? -9.014 -6.646 28.575 1.00 98.31 287 ALA A CA 1
ATOM 2265 C C . ALA A 1 287 ? -10.498 -6.822 28.204 1.00 98.31 287 ALA A C 1
ATOM 2267 O O . ALA A 1 287 ? -11.225 -5.828 28.120 1.00 98.31 287 ALA A O 1
ATOM 2268 N N . VAL A 1 288 ? -10.959 -8.067 28.038 1.00 98.19 288 VAL A N 1
ATOM 2269 C CA . VAL A 1 288 ? -12.372 -8.402 27.796 1.00 98.19 288 VAL A CA 1
ATOM 2270 C C . VAL A 1 288 ? -13.239 -8.005 28.995 1.00 98.19 288 VAL A C 1
ATOM 2272 O O . VAL A 1 288 ? -14.229 -7.298 28.815 1.00 98.19 288 VAL A O 1
ATOM 2275 N N . ALA A 1 289 ? -12.821 -8.326 30.222 1.00 98.19 289 ALA A N 1
ATOM 2276 C CA . ALA A 1 289 ? -13.539 -7.926 31.433 1.00 98.19 289 ALA A CA 1
ATOM 2277 C C . ALA A 1 289 ? -13.629 -6.393 31.588 1.00 98.19 289 ALA A C 1
ATOM 2279 O O . ALA A 1 289 ? -14.673 -5.854 31.959 1.00 98.19 289 ALA A O 1
ATOM 2280 N N . LEU A 1 290 ? -12.556 -5.650 31.276 1.00 98.31 290 LEU A N 1
ATOM 2281 C CA . LEU A 1 290 ? -12.577 -4.179 31.257 1.00 98.31 290 LEU A CA 1
ATOM 2282 C C . LEU A 1 290 ? -13.568 -3.631 30.221 1.00 98.31 290 LEU A C 1
ATOM 2284 O O . LEU A 1 290 ? -14.260 -2.645 30.492 1.00 98.31 290 LEU A O 1
ATOM 2288 N N . PHE A 1 291 ? -13.653 -4.268 29.052 1.00 98.38 291 PHE A N 1
ATOM 2289 C CA . PHE A 1 291 ? -14.625 -3.919 28.025 1.00 98.38 291 PHE A CA 1
ATOM 2290 C C . PHE A 1 291 ? -16.065 -4.172 28.494 1.00 98.38 291 PHE A C 1
ATOM 2292 O O . PHE A 1 291 ? -16.897 -3.269 28.377 1.00 98.38 291 PHE A O 1
ATOM 2299 N N . ASP A 1 292 ? -16.362 -5.328 29.085 1.00 98.00 292 ASP A N 1
ATOM 2300 C CA . ASP A 1 292 ? -17.711 -5.637 29.570 1.00 98.00 292 ASP A CA 1
ATOM 2301 C C . ASP A 1 292 ? -18.119 -4.700 30.727 1.00 98.00 292 ASP A C 1
ATOM 2303 O O . ASP A 1 292 ? -19.199 -4.111 30.695 1.00 98.00 292 ASP A O 1
ATOM 2307 N N . ASN A 1 293 ? -17.204 -4.392 31.657 1.00 97.81 293 ASN A N 1
ATOM 2308 C CA . ASN A 1 293 ? -17.421 -3.372 32.696 1.00 97.81 293 ASN A CA 1
ATOM 2309 C C . ASN A 1 293 ? -17.701 -1.973 32.117 1.00 97.81 293 ASN A C 1
ATOM 2311 O O . ASN A 1 293 ? -18.420 -1.165 32.716 1.00 97.81 293 ASN A O 1
ATOM 2315 N N . SER A 1 294 ? -17.127 -1.653 30.952 1.00 98.19 294 SER A N 1
ATOM 2316 C CA . SER A 1 294 ? -17.380 -0.373 30.286 1.00 98.19 294 SER A CA 1
ATOM 2317 C C . SER A 1 294 ? -18.810 -0.266 29.747 1.00 98.19 294 SER A C 1
ATOM 2319 O O . SER A 1 294 ? -19.355 0.841 29.734 1.00 98.19 294 SER A O 1
ATOM 2321 N N . ARG A 1 295 ? -19.443 -1.393 29.375 1.00 97.94 295 ARG A N 1
ATOM 2322 C CA . ARG A 1 295 ? -20.858 -1.441 28.963 1.00 97.94 295 ARG A CA 1
ATOM 2323 C C . ARG A 1 295 ? -21.773 -1.102 30.133 1.00 97.94 295 ARG A C 1
ATOM 2325 O O . ARG A 1 295 ? -22.582 -0.188 30.011 1.00 97.94 295 ARG A O 1
ATOM 2332 N N . THR A 1 296 ? -21.556 -1.722 31.292 1.00 97.88 296 THR A N 1
ATOM 2333 C CA . THR A 1 296 ? -22.314 -1.420 32.517 1.00 97.88 296 THR A CA 1
ATOM 2334 C C . THR A 1 296 ? -22.156 0.047 32.937 1.00 97.88 296 THR A C 1
ATOM 2336 O O . THR A 1 296 ? -23.126 0.707 33.307 1.00 97.88 296 THR A O 1
ATOM 2339 N N . ALA A 1 297 ? -20.947 0.613 32.826 1.00 97.75 297 ALA A N 1
ATOM 2340 C CA . ALA A 1 297 ? -20.722 2.036 33.100 1.00 97.75 297 ALA A CA 1
ATOM 2341 C C . ALA A 1 297 ? -21.467 2.959 32.114 1.00 97.75 297 ALA A C 1
ATOM 2343 O O . ALA A 1 297 ? -21.954 4.017 32.511 1.00 97.75 297 ALA A O 1
ATOM 2344 N N . LEU A 1 298 ? -21.576 2.565 30.841 1.00 97.25 298 LEU A N 1
ATOM 2345 C CA . LEU A 1 298 ? -22.332 3.309 29.834 1.00 97.25 298 LEU A CA 1
ATOM 2346 C C . LEU A 1 298 ? -23.847 3.256 30.097 1.00 97.25 298 LEU A C 1
ATOM 2348 O O . LEU A 1 298 ? -24.514 4.280 29.952 1.00 97.25 298 LEU A O 1
ATOM 2352 N N . GLU A 1 299 ? -24.382 2.105 30.508 1.00 96.81 299 GLU A N 1
ATOM 2353 C CA . GLU A 1 299 ? -25.794 1.932 30.896 1.00 96.81 299 GLU A CA 1
ATOM 2354 C C . GLU A 1 299 ? -26.169 2.796 32.109 1.00 96.81 299 GLU A C 1
ATOM 2356 O O . GLU A 1 299 ? -27.240 3.412 32.139 1.00 96.81 299 GLU A O 1
ATOM 2361 N N . ALA A 1 300 ? -25.236 2.928 33.055 1.00 97.75 300 ALA A N 1
ATOM 2362 C CA . ALA A 1 300 ? -25.325 3.836 34.196 1.00 97.75 300 ALA A CA 1
ATOM 2363 C C . ALA A 1 300 ? -25.137 5.327 33.831 1.00 97.75 300 ALA A C 1
ATOM 2365 O O . ALA A 1 300 ? -25.112 6.176 34.717 1.00 97.75 300 ALA A O 1
ATOM 2366 N N . GLU A 1 301 ? -24.998 5.667 32.543 1.00 97.12 301 GLU A N 1
ATOM 2367 C CA . GLU A 1 301 ? -24.719 7.020 32.033 1.00 97.12 301 GLU A CA 1
ATOM 2368 C C . GLU A 1 301 ? -23.385 7.634 32.534 1.00 97.12 301 GLU A C 1
ATOM 2370 O O . GLU A 1 301 ? -23.118 8.819 32.305 1.00 97.12 301 GLU A O 1
ATOM 2375 N N . ASP A 1 302 ? -22.484 6.843 33.135 1.00 98.06 302 ASP A N 1
ATOM 2376 C CA . ASP A 1 302 ? -21.151 7.289 33.561 1.00 98.06 302 ASP A CA 1
ATOM 2377 C C . ASP A 1 302 ? -20.153 7.237 32.394 1.00 98.06 302 ASP A C 1
ATOM 2379 O O . ASP A 1 302 ? -19.286 6.363 32.266 1.00 98.06 302 ASP A O 1
ATOM 2383 N N . LEU A 1 303 ? -20.267 8.239 31.519 1.00 97.94 303 LEU A N 1
ATOM 2384 C CA . LEU A 1 303 ? -19.446 8.348 30.312 1.00 97.94 303 LEU A CA 1
ATOM 2385 C C . LEU A 1 303 ? -17.941 8.415 30.615 1.00 97.94 303 LEU A C 1
ATOM 2387 O O . LEU A 1 303 ? -17.137 7.927 29.821 1.00 97.94 303 LEU A O 1
ATOM 2391 N N . LYS A 1 304 ? -17.540 9.032 31.738 1.00 97.56 304 LYS A N 1
ATOM 2392 C CA . LYS A 1 304 ? -16.120 9.190 32.097 1.00 97.56 304 LYS A CA 1
ATOM 2393 C C . LYS A 1 304 ? -15.513 7.849 32.493 1.00 97.56 304 LYS A C 1
ATOM 2395 O O . LYS A 1 304 ? -14.416 7.524 32.035 1.00 97.56 304 LYS A O 1
ATOM 2400 N N . LYS A 1 305 ? -16.220 7.077 33.321 1.00 97.94 305 LYS A N 1
ATOM 2401 C CA . LYS A 1 305 ? -15.788 5.737 33.726 1.00 97.94 305 LYS A CA 1
ATOM 2402 C C . LYS A 1 305 ? -15.756 4.785 32.534 1.00 97.94 305 LYS A C 1
ATOM 2404 O O . LYS A 1 305 ? -14.750 4.100 32.358 1.00 97.94 305 LYS A O 1
ATOM 2409 N N . ALA A 1 306 ? -16.776 4.817 31.672 1.00 98.12 306 ALA A N 1
ATOM 2410 C CA . ALA A 1 306 ? -16.803 4.023 30.443 1.00 98.12 306 ALA A CA 1
ATOM 2411 C C . ALA A 1 306 ? -15.600 4.328 29.528 1.00 98.12 306 ALA A C 1
ATOM 2413 O O . ALA A 1 306 ? -14.912 3.409 29.087 1.00 98.12 306 ALA A O 1
ATOM 2414 N N . ASP A 1 307 ? -15.272 5.607 29.292 1.00 97.94 307 ASP A N 1
ATOM 2415 C CA . ASP A 1 307 ? -14.116 5.974 28.458 1.00 97.94 307 ASP A CA 1
ATOM 2416 C C . ASP A 1 307 ? -12.786 5.470 29.025 1.00 97.94 307 ASP A C 1
ATOM 2418 O O . ASP A 1 307 ? -11.939 4.982 28.267 1.00 97.94 307 ASP A O 1
ATOM 2422 N N . LYS A 1 308 ? -12.610 5.589 30.349 1.00 98.06 308 LYS A N 1
ATOM 2423 C CA . LYS A 1 308 ? -11.419 5.115 31.060 1.00 98.06 308 LYS A CA 1
ATOM 2424 C C . LYS A 1 308 ? -11.265 3.602 30.909 1.00 98.06 308 LYS A C 1
ATOM 2426 O O . LYS A 1 308 ? -10.213 3.164 30.458 1.00 98.06 308 LYS A O 1
ATOM 2431 N N . LEU A 1 309 ? -12.321 2.838 31.194 1.00 98.31 309 LEU A N 1
ATOM 2432 C CA . LEU A 1 309 ? -12.326 1.379 31.055 1.00 98.31 309 LEU A CA 1
ATOM 2433 C C . LEU A 1 309 ? -12.017 0.941 29.618 1.00 98.31 309 LEU A C 1
ATOM 2435 O O . LEU A 1 309 ? -11.185 0.063 29.420 1.00 98.31 309 LEU A O 1
ATOM 2439 N N . LEU A 1 310 ? -12.581 1.618 28.610 1.00 98.25 310 LEU A N 1
ATOM 2440 C CA . LEU A 1 310 ? -12.256 1.356 27.202 1.00 98.25 310 LEU A CA 1
ATOM 2441 C C . LEU A 1 310 ? -10.784 1.650 26.868 1.00 98.25 310 LEU A C 1
ATOM 2443 O O . LEU A 1 310 ? -10.174 0.912 26.101 1.00 98.25 310 LEU A O 1
ATOM 2447 N N . ASN A 1 311 ? -10.194 2.723 27.412 1.00 97.94 311 ASN A N 1
ATOM 2448 C CA . ASN A 1 311 ? -8.763 3.002 27.218 1.00 97.94 311 ASN A CA 1
ATOM 2449 C C . ASN A 1 311 ? -7.887 1.923 27.861 1.00 97.94 311 ASN A C 1
ATOM 2451 O O . ASN A 1 311 ? -6.871 1.539 27.285 1.00 97.94 311 ASN A O 1
ATOM 2455 N N . ASP A 1 312 ? -8.259 1.463 29.052 1.00 98.06 312 ASP A N 1
ATOM 2456 C CA . ASP A 1 312 ? -7.498 0.448 29.769 1.00 98.06 312 ASP A CA 1
ATOM 2457 C C . ASP A 1 312 ? -7.640 -0.925 29.088 1.00 98.06 312 ASP A C 1
ATOM 2459 O O . ASP A 1 312 ? -6.631 -1.598 28.900 1.00 98.06 312 ASP A O 1
ATOM 2463 N N . ALA A 1 313 ? -8.823 -1.270 28.563 1.00 98.12 313 ALA A N 1
ATOM 2464 C CA . ALA A 1 313 ? -9.021 -2.452 27.718 1.00 98.12 313 ALA A CA 1
ATOM 2465 C C . ALA A 1 313 ? -8.102 -2.441 26.481 1.00 98.12 313 ALA A C 1
ATOM 2467 O O . ALA A 1 313 ? -7.427 -3.430 26.208 1.00 98.12 313 ALA A O 1
ATOM 2468 N N . ILE A 1 314 ? -7.998 -1.308 25.767 1.00 97.69 314 ILE A N 1
ATOM 2469 C CA . ILE A 1 314 ? -7.078 -1.169 24.618 1.00 97.69 314 ILE A CA 1
ATOM 2470 C C . ILE A 1 314 ? -5.619 -1.386 25.044 1.00 97.69 314 ILE A C 1
ATOM 2472 O O . ILE A 1 314 ? -4.860 -2.053 24.340 1.00 97.69 314 ILE A O 1
ATOM 2476 N N . LYS A 1 315 ? -5.203 -0.814 26.183 1.00 97.94 315 LYS A N 1
ATOM 2477 C CA . LYS A 1 315 ? -3.828 -0.965 26.682 1.00 97.94 315 LYS A CA 1
ATOM 2478 C C . LYS A 1 315 ? -3.511 -2.417 27.021 1.00 97.94 315 LYS A C 1
ATOM 2480 O O . LYS A 1 315 ? -2.446 -2.883 26.621 1.00 97.94 315 LYS A O 1
ATOM 2485 N N . GLU A 1 316 ? -4.396 -3.102 27.745 1.00 98.06 316 GLU A N 1
ATOM 2486 C CA . GLU A 1 316 ? -4.204 -4.505 28.126 1.00 98.06 316 GLU A CA 1
ATOM 2487 C C . GLU A 1 316 ? -4.215 -5.413 26.888 1.00 98.06 316 GLU A C 1
ATOM 2489 O O . GLU A 1 316 ? -3.270 -6.172 26.697 1.00 98.06 316 GLU A O 1
ATOM 2494 N N . ALA A 1 317 ? -5.154 -5.237 25.952 1.00 96.94 317 ALA A N 1
ATOM 2495 C CA . ALA A 1 317 ? -5.155 -5.983 24.688 1.00 96.94 317 ALA A CA 1
ATOM 2496 C C . ALA A 1 317 ? -3.859 -5.775 23.879 1.00 96.94 317 ALA A C 1
ATOM 2498 O O . ALA A 1 317 ? -3.296 -6.716 23.320 1.00 96.94 317 ALA A O 1
ATOM 2499 N N . GLY A 1 318 ? -3.328 -4.547 23.866 1.00 95.56 318 GLY A N 1
ATOM 2500 C CA . GLY A 1 318 ? -2.038 -4.248 23.247 1.00 95.56 318 GLY A CA 1
ATOM 2501 C C . GLY A 1 318 ? -0.839 -4.878 23.969 1.00 95.56 318 GLY A C 1
ATOM 2502 O O . GLY A 1 318 ? 0.164 -5.167 23.320 1.00 95.56 318 GLY A O 1
ATOM 2503 N N . LYS A 1 319 ? -0.905 -5.090 25.291 1.00 96.25 319 LYS A N 1
ATOM 2504 C CA . LYS A 1 319 ? 0.121 -5.837 26.043 1.00 96.25 319 LYS A CA 1
ATOM 2505 C C . LYS A 1 319 ? 0.037 -7.331 25.741 1.00 96.25 319 LYS A C 1
ATOM 2507 O O . LYS A 1 319 ? 1.059 -7.892 25.364 1.00 96.25 319 LYS A O 1
ATOM 2512 N N . ALA A 1 320 ? -1.159 -7.922 25.809 1.00 96.31 320 ALA A N 1
ATOM 2513 C CA . ALA A 1 320 ? -1.396 -9.321 25.453 1.00 96.31 320 ALA A CA 1
ATOM 2514 C C . ALA A 1 320 ? -0.869 -9.633 24.047 1.00 96.31 320 ALA A C 1
ATOM 2516 O O . ALA A 1 320 ? -0.095 -10.564 23.861 1.00 96.31 320 ALA A O 1
ATOM 2517 N N . SER A 1 321 ? -1.174 -8.768 23.073 1.00 94.38 321 SER A N 1
ATOM 2518 C CA . SER A 1 321 ? -0.672 -8.906 21.702 1.00 94.38 321 SER A CA 1
ATOM 2519 C C . SER A 1 321 ? 0.852 -8.863 21.589 1.00 94.38 321 SER A C 1
ATOM 2521 O O . SER A 1 321 ? 1.386 -9.457 20.661 1.00 94.38 321 SER A O 1
ATOM 2523 N N . ARG A 1 322 ? 1.557 -8.132 22.463 1.00 93.25 322 ARG A N 1
ATOM 2524 C CA . ARG A 1 322 ? 3.029 -8.113 22.472 1.00 93.25 322 ARG A CA 1
ATOM 2525 C C . ARG A 1 322 ? 3.611 -9.354 23.151 1.00 93.25 322 ARG A C 1
ATOM 2527 O O . ARG A 1 322 ? 4.704 -9.761 22.778 1.00 93.25 322 ARG A O 1
ATOM 2534 N N . MET A 1 323 ? 2.905 -9.920 24.131 1.00 91.81 323 MET A N 1
ATOM 2535 C CA . MET A 1 323 ? 3.351 -11.084 24.908 1.00 91.81 323 MET A CA 1
ATOM 2536 C C . MET A 1 323 ? 3.108 -12.410 24.197 1.00 91.81 323 MET A C 1
ATOM 2538 O O . MET A 1 323 ? 3.955 -13.290 24.281 1.00 91.81 323 MET A O 1
ATOM 2542 N N . ALA A 1 324 ? 2.029 -12.528 23.421 1.00 90.19 324 ALA A N 1
ATOM 2543 C CA . ALA A 1 324 ? 1.742 -13.709 22.599 1.00 90.19 324 ALA A CA 1
ATOM 2544 C C . ALA A 1 324 ? 2.806 -14.007 21.523 1.00 90.19 324 ALA A C 1
ATOM 2546 O O . ALA A 1 324 ? 2.678 -14.972 20.776 1.00 90.19 324 ALA A O 1
ATOM 2547 N N . GLY A 1 325 ? 3.849 -13.179 21.425 1.00 78.44 325 GLY A N 1
ATOM 2548 C CA . GLY A 1 325 ? 4.890 -13.323 20.428 1.00 78.44 325 GLY A CA 1
ATOM 2549 C C . GLY A 1 325 ? 4.358 -13.095 19.018 1.00 78.44 325 GLY A C 1
ATOM 2550 O O . GLY A 1 325 ? 3.250 -12.599 18.793 1.00 78.44 325 GLY A O 1
ATOM 2551 N N . LYS A 1 326 ? 5.202 -13.428 18.050 1.00 70.31 326 LYS A N 1
ATOM 2552 C CA . LYS A 1 326 ? 4.787 -13.508 16.657 1.00 70.31 326 LYS A CA 1
ATOM 2553 C C . LYS A 1 326 ? 4.227 -14.903 16.420 1.00 70.31 326 LYS A C 1
ATOM 2555 O O . LYS A 1 326 ? 4.909 -15.876 16.720 1.00 70.31 326 LYS A O 1
ATOM 2560 N N . GLY A 1 327 ? 3.003 -14.990 15.914 1.00 70.56 327 GLY A N 1
ATOM 2561 C CA . GLY A 1 327 ? 2.420 -16.277 15.537 1.00 70.56 327 GLY A CA 1
ATOM 2562 C C . GLY A 1 327 ? 3.004 -16.779 14.217 1.00 70.56 327 GLY A C 1
ATOM 2563 O O . GLY A 1 327 ? 3.601 -16.010 13.466 1.00 70.56 327 GLY A O 1
ATOM 2564 N N . GLU A 1 328 ? 2.758 -18.044 13.889 1.00 71.69 328 GLU A N 1
ATOM 2565 C CA . GLU A 1 328 ? 3.133 -18.659 12.605 1.00 71.69 328 GLU A CA 1
ATOM 2566 C C . GLU A 1 328 ? 2.645 -17.840 11.395 1.00 71.69 328 GLU A C 1
ATOM 2568 O O . GLU A 1 328 ? 3.382 -17.617 10.437 1.00 71.69 328 GLU A O 1
ATOM 2573 N N . ARG A 1 329 ? 1.452 -17.243 11.501 1.00 70.62 329 ARG A N 1
ATOM 2574 C CA . ARG A 1 329 ? 0.902 -16.328 10.490 1.00 70.62 329 ARG A CA 1
ATOM 2575 C C . ARG A 1 329 ? 1.731 -15.055 10.278 1.00 70.62 329 ARG A C 1
ATOM 2577 O O . ARG A 1 329 ? 1.745 -14.521 9.175 1.00 70.62 329 ARG A O 1
ATOM 2584 N N . ASP A 1 330 ? 2.408 -14.543 11.310 1.00 80.00 330 ASP A N 1
ATOM 2585 C CA . ASP A 1 330 ? 3.310 -13.395 11.145 1.00 80.00 330 ASP A CA 1
ATOM 2586 C C . ASP A 1 330 ? 4.566 -13.808 10.360 1.00 80.00 330 ASP A C 1
ATOM 2588 O O . ASP A 1 330 ? 5.089 -13.008 9.591 1.00 80.00 330 ASP A O 1
ATOM 2592 N N . ILE A 1 331 ? 5.025 -15.058 10.506 1.00 85.25 331 ILE A N 1
ATOM 2593 C CA . ILE A 1 331 ? 6.146 -15.604 9.728 1.00 85.25 331 ILE A CA 1
ATOM 2594 C C . ILE A 1 331 ? 5.731 -15.795 8.267 1.00 85.25 331 ILE A C 1
ATOM 2596 O O . ILE A 1 331 ? 6.496 -15.452 7.371 1.00 85.25 331 ILE A O 1
ATOM 2600 N N . GLU A 1 332 ? 4.526 -16.304 8.008 1.00 88.31 332 GLU A N 1
ATOM 2601 C CA . GLU A 1 332 ? 3.998 -16.464 6.648 1.00 88.31 332 GLU A CA 1
ATOM 2602 C C . GLU A 1 332 ? 3.833 -15.116 5.929 1.00 88.31 332 GLU A C 1
ATOM 2604 O O . GLU A 1 332 ? 4.284 -14.965 4.794 1.00 88.31 332 GLU A O 1
ATOM 2609 N N . LEU A 1 333 ? 3.301 -14.100 6.617 1.00 88.00 333 LEU A N 1
ATOM 2610 C CA . LEU A 1 333 ? 3.258 -12.730 6.095 1.00 88.00 333 LEU A CA 1
ATOM 2611 C C . LEU A 1 333 ? 4.667 -12.173 5.838 1.00 88.00 333 LEU A C 1
ATOM 2613 O O . LEU A 1 333 ? 4.914 -11.574 4.796 1.00 88.00 333 LEU A O 1
ATOM 2617 N N . GLU A 1 334 ? 5.621 -12.399 6.747 1.00 92.38 334 GLU A N 1
ATOM 2618 C CA . GLU A 1 334 ? 7.012 -11.976 6.546 1.00 92.38 334 GLU A CA 1
ATOM 2619 C C . GLU A 1 334 ? 7.682 -12.699 5.361 1.00 92.38 334 GLU A C 1
ATOM 2621 O O . GLU A 1 334 ? 8.494 -12.085 4.661 1.00 92.38 334 GLU A O 1
ATOM 2626 N N . LYS A 1 335 ? 7.329 -13.966 5.103 1.00 95.50 335 LYS A N 1
ATOM 2627 C CA . LYS A 1 335 ? 7.750 -14.736 3.920 1.00 95.50 335 LYS A CA 1
ATOM 2628 C C . LYS A 1 335 ? 7.170 -14.156 2.633 1.00 95.50 335 LYS A C 1
ATOM 2630 O O . LYS A 1 335 ? 7.906 -14.002 1.657 1.00 95.50 335 LYS A O 1
ATOM 2635 N N . GLU A 1 336 ? 5.882 -13.821 2.629 1.00 94.06 336 GLU A N 1
ATOM 2636 C CA . GLU A 1 336 ? 5.207 -13.200 1.485 1.00 94.06 336 GLU A CA 1
ATOM 2637 C C . GLU A 1 336 ? 5.826 -11.831 1.156 1.00 94.06 336 GLU A C 1
ATOM 2639 O O . GLU A 1 336 ? 6.233 -11.583 0.014 1.00 94.06 336 GLU A O 1
ATOM 2644 N N . ASP A 1 337 ? 6.004 -10.980 2.172 1.00 92.31 337 ASP A N 1
ATOM 2645 C CA . ASP A 1 337 ? 6.676 -9.683 2.046 1.00 92.31 337 ASP A CA 1
ATOM 2646 C C . ASP A 1 337 ? 8.105 -9.844 1.509 1.00 92.31 337 ASP A C 1
ATOM 2648 O O . ASP A 1 337 ? 8.530 -9.109 0.611 1.00 92.31 337 ASP A O 1
ATOM 2652 N N . PHE A 1 338 ? 8.840 -10.841 2.012 1.00 97.62 338 PHE A N 1
ATOM 2653 C CA . PHE A 1 338 ? 10.187 -11.150 1.543 1.00 97.62 338 PHE A CA 1
ATOM 2654 C C . PHE A 1 338 ? 10.196 -11.552 0.066 1.00 97.62 338 PHE A C 1
ATOM 2656 O O . PHE A 1 338 ? 11.009 -11.028 -0.696 1.00 97.62 338 PHE A O 1
ATOM 2663 N N . ALA A 1 339 ? 9.289 -12.431 -0.369 1.00 97.25 339 ALA A N 1
ATOM 2664 C CA . ALA A 1 339 ? 9.195 -12.853 -1.766 1.00 97.25 339 ALA A CA 1
ATOM 2665 C C . ALA A 1 339 ? 8.893 -11.665 -2.698 1.00 97.25 339 ALA A C 1
ATOM 2667 O O . ALA A 1 339 ? 9.536 -11.507 -3.744 1.00 97.25 339 ALA A O 1
ATOM 2668 N N . SER A 1 340 ? 7.974 -10.788 -2.284 1.00 94.00 340 SER A N 1
ATOM 2669 C CA . SER A 1 340 ? 7.625 -9.558 -3.001 1.00 94.00 340 SER A CA 1
ATOM 2670 C C . SER A 1 340 ? 8.818 -8.598 -3.113 1.00 94.00 340 SER A C 1
ATOM 2672 O O . SER A 1 340 ? 9.180 -8.157 -4.212 1.00 94.00 340 SER A O 1
ATOM 2674 N N . HIS A 1 341 ? 9.504 -8.324 -1.998 1.00 95.50 341 HIS A N 1
ATOM 2675 C CA . HIS A 1 341 ? 10.693 -7.473 -1.981 1.00 95.50 341 HIS A CA 1
ATOM 2676 C C . HIS A 1 341 ? 11.844 -8.059 -2.794 1.00 95.50 341 HIS A C 1
ATOM 2678 O O . HIS A 1 341 ? 12.461 -7.331 -3.575 1.00 95.50 341 HIS A O 1
ATOM 2684 N N . LYS A 1 342 ? 12.108 -9.364 -2.660 1.00 98.06 342 LYS A N 1
ATOM 2685 C CA . LYS A 1 342 ? 13.159 -10.070 -3.397 1.00 98.06 342 LYS A CA 1
ATOM 2686 C C . LYS A 1 342 ? 12.983 -9.871 -4.900 1.00 98.06 342 LYS A C 1
ATOM 2688 O O . LYS A 1 342 ? 13.917 -9.414 -5.554 1.00 98.06 342 LYS A O 1
ATOM 2693 N N . LYS A 1 343 ? 11.779 -10.132 -5.423 1.00 97.12 343 LYS A N 1
ATOM 2694 C CA . LYS A 1 343 ? 11.454 -9.964 -6.849 1.00 97.12 343 LYS A CA 1
ATOM 2695 C C . LYS A 1 343 ? 11.578 -8.508 -7.307 1.00 97.12 343 LYS A C 1
ATOM 2697 O O . LYS A 1 343 ? 12.126 -8.231 -8.371 1.00 97.12 343 LYS A O 1
ATOM 2702 N N . SER A 1 344 ? 11.080 -7.556 -6.515 1.00 95.44 344 SER A N 1
ATOM 2703 C CA . SER A 1 344 ? 11.173 -6.137 -6.874 1.00 95.44 344 SER A CA 1
ATOM 2704 C C . SER A 1 344 ? 12.624 -5.654 -6.932 1.00 95.44 344 SER A C 1
ATOM 2706 O O . SER A 1 344 ? 12.975 -4.921 -7.854 1.00 95.44 344 SER A O 1
ATOM 2708 N N . ILE A 1 345 ? 13.458 -6.034 -5.961 1.00 97.50 345 ILE A N 1
ATOM 2709 C CA . ILE A 1 345 ? 14.845 -5.563 -5.870 1.00 97.50 345 ILE A CA 1
ATOM 2710 C C . ILE A 1 345 ? 15.726 -6.266 -6.899 1.00 97.50 345 ILE A C 1
ATOM 2712 O O . ILE A 1 345 ? 16.560 -5.595 -7.499 1.00 97.50 345 ILE A O 1
ATOM 2716 N N . SER A 1 346 ? 15.518 -7.561 -7.170 1.00 97.88 346 SER A N 1
ATOM 2717 C CA . SER A 1 346 ? 16.260 -8.268 -8.224 1.00 97.88 346 SER A CA 1
ATOM 2718 C C . SER A 1 346 ? 16.067 -7.605 -9.588 1.00 97.88 346 SER A C 1
ATOM 2720 O O . SER A 1 346 ? 17.034 -7.399 -10.318 1.00 97.88 346 SER A O 1
ATOM 2722 N N . ASN A 1 347 ? 14.834 -7.192 -9.901 1.00 95.94 347 ASN A N 1
ATOM 2723 C CA . ASN A 1 347 ? 14.529 -6.481 -11.141 1.00 95.94 347 ASN A CA 1
ATOM 2724 C C . ASN A 1 347 ? 15.220 -5.111 -11.193 1.00 95.94 347 ASN A C 1
ATOM 2726 O O . ASN A 1 347 ? 15.816 -4.760 -12.211 1.00 95.94 347 ASN A O 1
ATOM 2730 N N . SER A 1 348 ? 15.191 -4.350 -10.092 1.00 96.00 348 SER A N 1
ATOM 2731 C CA . SER A 1 348 ? 15.884 -3.059 -10.014 1.00 96.00 348 SER A CA 1
ATOM 2732 C C . SER A 1 348 ? 17.407 -3.199 -10.109 1.00 96.00 348 SER A C 1
ATOM 2734 O O . SER A 1 348 ? 18.038 -2.374 -10.761 1.00 96.00 348 SER A O 1
ATOM 2736 N N . LEU A 1 349 ? 17.996 -4.239 -9.503 1.00 97.44 349 LEU A N 1
ATOM 2737 C CA . LEU A 1 349 ? 19.430 -4.542 -9.586 1.00 97.44 349 LEU A CA 1
ATOM 2738 C C . LEU A 1 349 ? 19.852 -4.876 -11.025 1.00 97.44 349 LEU A C 1
ATOM 2740 O O . LEU A 1 349 ? 20.849 -4.346 -11.505 1.00 97.44 349 LEU A O 1
ATOM 2744 N N . ALA A 1 350 ? 19.065 -5.683 -11.740 1.00 96.88 350 ALA A N 1
ATOM 2745 C CA . ALA A 1 350 ? 19.324 -5.977 -13.149 1.00 96.88 350 ALA A CA 1
ATOM 2746 C C . ALA A 1 350 ? 19.224 -4.719 -14.033 1.00 96.88 350 ALA A C 1
ATOM 2748 O O . ALA A 1 350 ? 20.033 -4.528 -14.941 1.00 96.88 350 ALA A O 1
ATOM 2749 N N . ALA A 1 351 ? 18.253 -3.839 -13.760 1.00 94.94 351 ALA A N 1
ATOM 2750 C CA . ALA A 1 351 ? 18.080 -2.589 -14.496 1.00 94.94 351 ALA A CA 1
ATOM 2751 C C . ALA A 1 351 ? 19.245 -1.611 -14.266 1.00 94.94 351 ALA A C 1
ATOM 2753 O O . ALA A 1 351 ? 19.804 -1.083 -15.227 1.00 94.94 351 ALA A O 1
ATOM 2754 N N . ILE A 1 352 ? 19.647 -1.393 -13.009 1.00 95.88 352 ILE A N 1
ATOM 2755 C CA . ILE A 1 352 ? 20.773 -0.505 -12.700 1.00 95.88 352 ILE A CA 1
ATOM 2756 C C . ILE A 1 352 ? 22.102 -1.067 -13.210 1.00 95.88 352 ILE A C 1
ATOM 2758 O O . ILE A 1 352 ? 22.946 -0.289 -13.636 1.00 95.88 352 ILE A O 1
ATOM 2762 N N . GLU A 1 353 ? 22.291 -2.390 -13.239 1.00 96.31 353 GLU A N 1
ATOM 2763 C CA . GLU A 1 353 ? 23.513 -2.983 -13.791 1.00 96.31 353 GLU A CA 1
ATOM 2764 C C . GLU A 1 353 ? 23.716 -2.595 -15.263 1.00 96.31 353 GLU A C 1
ATOM 2766 O O . GLU A 1 353 ? 24.833 -2.260 -15.659 1.00 96.31 353 GLU A O 1
ATOM 2771 N N . ARG A 1 354 ? 22.641 -2.585 -16.063 1.00 95.81 354 ARG A N 1
ATOM 2772 C CA . ARG A 1 354 ? 22.680 -2.122 -17.460 1.00 95.81 354 ARG A CA 1
ATOM 2773 C C . ARG A 1 354 ? 23.025 -0.636 -17.537 1.00 95.81 354 ARG A C 1
ATOM 2775 O O . ARG A 1 354 ? 23.965 -0.267 -18.232 1.00 95.81 354 ARG A O 1
ATOM 2782 N N . LEU A 1 355 ? 22.353 0.193 -16.736 1.00 93.75 355 LEU A N 1
ATOM 2783 C CA . LEU A 1 355 ? 22.598 1.638 -16.721 1.00 93.75 355 LEU A CA 1
ATOM 2784 C C . LEU A 1 355 ? 24.022 1.998 -16.267 1.00 93.75 355 LEU A C 1
ATOM 2786 O O . LEU A 1 355 ? 24.607 2.925 -16.808 1.00 93.75 355 LEU A O 1
ATOM 2790 N N . VAL A 1 356 ? 24.609 1.267 -15.314 1.00 95.50 356 VAL A N 1
ATOM 2791 C CA . VAL A 1 356 ? 26.005 1.478 -14.881 1.00 95.50 356 VAL A CA 1
ATOM 2792 C C . VAL A 1 356 ? 27.002 1.076 -15.977 1.00 95.50 356 VAL A C 1
ATOM 2794 O O . VAL A 1 356 ? 28.077 1.671 -16.051 1.00 95.50 356 VAL A O 1
ATOM 2797 N N . LYS A 1 357 ? 26.674 0.085 -16.823 1.00 95.12 357 LYS A N 1
ATOM 2798 C CA . LYS A 1 357 ? 27.494 -0.286 -17.994 1.00 95.12 357 LYS A CA 1
ATOM 2799 C C . LYS A 1 357 ? 27.441 0.791 -19.079 1.00 95.12 357 LYS A C 1
ATOM 2801 O O . LYS A 1 357 ? 28.474 1.101 -19.659 1.00 95.12 357 LYS A O 1
ATOM 2806 N N . GLU A 1 358 ? 26.266 1.367 -19.320 1.00 94.31 358 GLU A N 1
ATOM 2807 C CA . GLU A 1 358 ? 26.061 2.435 -20.310 1.00 94.31 358 GLU A CA 1
ATOM 2808 C C . GLU A 1 358 ? 26.623 3.787 -19.845 1.00 94.31 358 GLU A C 1
ATOM 2810 O O . GLU A 1 358 ? 27.229 4.519 -20.623 1.00 94.31 358 GLU A O 1
ATOM 2815 N N . LYS A 1 359 ? 26.427 4.120 -18.565 1.00 94.38 359 LYS A N 1
ATOM 2816 C CA . LYS A 1 359 ? 26.790 5.401 -17.948 1.00 94.38 359 LYS A CA 1
ATOM 2817 C C . LYS A 1 359 ? 27.609 5.150 -16.681 1.00 94.38 359 LYS A C 1
ATOM 2819 O O . LYS A 1 359 ? 27.062 5.144 -15.574 1.00 94.38 359 LYS A O 1
ATOM 2824 N N . PRO A 1 360 ? 28.925 4.918 -16.811 1.00 93.75 360 PRO A N 1
ATOM 2825 C CA . PRO A 1 360 ? 29.762 4.627 -15.660 1.00 93.75 360 PRO A CA 1
ATOM 2826 C C . PRO A 1 360 ? 29.918 5.868 -14.769 1.00 93.75 360 PRO A C 1
ATOM 2828 O O . PRO A 1 360 ? 30.627 6.809 -15.107 1.00 93.75 360 PRO A O 1
ATOM 2831 N N . ASP A 1 361 ? 29.300 5.836 -13.589 1.00 95.94 361 ASP A N 1
ATOM 2832 C CA . ASP A 1 361 ? 29.520 6.796 -12.502 1.00 95.94 361 ASP A CA 1
ATOM 2833 C C . ASP A 1 361 ? 30.075 6.053 -11.277 1.00 95.94 361 ASP A C 1
ATOM 2835 O O . ASP A 1 361 ? 29.497 5.070 -10.802 1.00 95.94 361 ASP A O 1
ATOM 2839 N N . ALA A 1 362 ? 31.226 6.498 -10.764 1.00 93.69 362 ALA A N 1
ATOM 2840 C CA . ALA A 1 362 ? 31.929 5.813 -9.679 1.00 93.69 362 ALA A CA 1
ATOM 2841 C C . ALA A 1 362 ? 31.134 5.793 -8.361 1.00 93.69 362 ALA A C 1
ATOM 2843 O O . ALA A 1 362 ? 31.167 4.791 -7.642 1.00 93.69 362 ALA A O 1
ATOM 2844 N N . LYS A 1 363 ? 30.399 6.868 -8.053 1.00 93.75 363 LYS A N 1
ATOM 2845 C CA . LYS A 1 363 ? 29.602 6.978 -6.827 1.00 93.75 363 LYS A CA 1
ATOM 2846 C C . LYS A 1 363 ? 28.381 6.072 -6.904 1.00 93.75 363 LYS A C 1
ATOM 2848 O O . LYS A 1 363 ? 28.122 5.310 -5.975 1.00 93.75 363 LYS A O 1
ATOM 2853 N N . VAL A 1 364 ? 27.678 6.100 -8.033 1.00 95.69 364 VAL A N 1
ATOM 2854 C CA . VAL A 1 364 ? 26.543 5.203 -8.288 1.00 95.69 364 VAL A CA 1
ATOM 2855 C C . VAL A 1 364 ? 26.999 3.743 -8.270 1.00 95.69 364 VAL A C 1
ATOM 2857 O O . VAL A 1 364 ? 26.328 2.899 -7.683 1.00 95.69 364 VAL A O 1
ATOM 2860 N N . LYS A 1 365 ? 28.160 3.427 -8.856 1.00 95.88 365 LYS A N 1
ATOM 2861 C CA . LYS A 1 365 ? 28.724 2.071 -8.827 1.00 95.88 365 LYS A CA 1
ATOM 2862 C C . LYS A 1 365 ? 28.988 1.587 -7.396 1.00 95.88 365 LYS A C 1
ATOM 2864 O O . LYS A 1 365 ? 28.802 0.401 -7.131 1.00 95.88 365 LYS A O 1
ATOM 2869 N N . GLY A 1 366 ? 29.399 2.477 -6.489 1.00 96.31 366 GLY A N 1
ATOM 2870 C CA . GLY A 1 366 ? 29.505 2.190 -5.055 1.00 96.31 366 GLY A CA 1
ATOM 2871 C C . GLY A 1 366 ? 28.147 1.858 -4.431 1.00 96.31 366 GLY A C 1
ATOM 2872 O O . GLY A 1 366 ? 27.969 0.770 -3.898 1.00 96.31 366 GLY A O 1
ATOM 2873 N N . GLU A 1 367 ? 27.156 2.735 -4.607 1.00 96.50 367 GLU A N 1
ATOM 2874 C CA . GLU A 1 367 ? 25.796 2.539 -4.073 1.00 96.50 367 GLU A CA 1
ATOM 2875 C C . GLU A 1 367 ? 25.113 1.273 -4.624 1.00 96.50 367 GLU A C 1
ATOM 2877 O O . GLU A 1 367 ? 24.404 0.577 -3.896 1.00 96.50 367 GLU A O 1
ATOM 2882 N N . TYR A 1 368 ? 25.360 0.932 -5.894 1.00 96.69 368 TYR A N 1
ATOM 2883 C CA . TYR A 1 368 ? 24.921 -0.325 -6.501 1.00 96.69 368 TYR A CA 1
ATOM 2884 C C . TYR A 1 368 ? 25.541 -1.544 -5.808 1.00 96.69 368 TYR A C 1
ATOM 2886 O O . TYR A 1 368 ? 24.823 -2.489 -5.481 1.00 96.69 368 TYR A O 1
ATOM 2894 N N . LYS A 1 369 ? 26.859 -1.527 -5.562 1.00 97.69 369 LYS A N 1
ATOM 2895 C CA . LYS A 1 369 ? 27.555 -2.614 -4.858 1.00 97.69 369 LYS A CA 1
ATOM 2896 C C . LYS A 1 369 ? 27.029 -2.785 -3.435 1.00 97.69 369 LYS A C 1
ATOM 2898 O O . LYS A 1 369 ? 26.733 -3.912 -3.048 1.00 97.69 369 LYS A O 1
ATOM 2903 N N . ASP A 1 370 ? 26.850 -1.688 -2.704 1.00 97.69 370 ASP A N 1
ATOM 2904 C CA . ASP A 1 370 ? 26.312 -1.711 -1.339 1.00 97.69 370 ASP A CA 1
ATOM 2905 C C . ASP A 1 370 ? 24.873 -2.248 -1.319 1.00 97.69 370 ASP A C 1
ATOM 2907 O O . ASP A 1 370 ? 24.522 -3.105 -0.505 1.00 97.69 370 ASP A O 1
ATOM 2911 N N . GLY A 1 371 ? 24.039 -1.804 -2.268 1.00 97.50 371 GLY A N 1
ATOM 2912 C CA . GLY A 1 371 ? 22.680 -2.312 -2.446 1.00 97.50 371 GLY A CA 1
ATOM 2913 C C . GLY A 1 371 ? 22.642 -3.810 -2.766 1.00 97.50 371 GLY A C 1
ATOM 2914 O O . GLY A 1 371 ? 21.827 -4.536 -2.197 1.00 97.50 371 GLY A O 1
ATOM 2915 N N . LYS A 1 372 ? 23.545 -4.290 -3.630 1.00 98.25 372 LYS A N 1
ATOM 2916 C CA . LYS A 1 372 ? 23.681 -5.715 -3.962 1.00 98.25 372 LYS A CA 1
ATOM 2917 C C . LYS A 1 372 ? 24.145 -6.541 -2.757 1.00 98.25 372 LYS A C 1
ATOM 2919 O O . LYS A 1 372 ? 23.563 -7.589 -2.494 1.00 98.25 372 LYS A O 1
ATOM 2924 N N . ALA A 1 373 ? 25.113 -6.050 -1.985 1.00 98.19 373 ALA A N 1
ATOM 2925 C CA . ALA A 1 373 ? 25.585 -6.723 -0.775 1.00 98.19 373 ALA A CA 1
ATOM 2926 C C . ALA A 1 373 ? 24.469 -6.863 0.280 1.00 98.19 373 ALA A C 1
ATOM 2928 O O . ALA A 1 373 ? 24.276 -7.943 0.835 1.00 98.19 373 ALA A O 1
ATOM 2929 N N . LEU A 1 374 ? 23.674 -5.808 0.506 1.00 98.25 374 LEU A N 1
ATOM 2930 C CA . LEU A 1 374 ? 22.505 -5.864 1.398 1.00 98.25 374 LEU A CA 1
ATOM 2931 C C . LEU A 1 374 ? 21.423 -6.828 0.894 1.00 98.25 374 LEU A C 1
ATOM 2933 O O . LEU A 1 374 ? 20.753 -7.478 1.697 1.00 98.25 374 LEU A O 1
ATOM 2937 N N . PHE A 1 375 ? 21.234 -6.916 -0.425 1.00 98.38 375 PHE A N 1
ATOM 2938 C CA . PHE A 1 375 ? 20.321 -7.884 -1.024 1.00 98.38 375 PHE A CA 1
ATOM 2939 C C . PHE A 1 375 ? 20.774 -9.321 -0.738 1.00 98.38 375 PHE A C 1
ATOM 2941 O O . PHE A 1 375 ? 19.976 -10.115 -0.245 1.00 98.38 375 PHE A O 1
ATOM 2948 N N . GLU A 1 376 ? 22.051 -9.636 -0.967 1.00 98.31 376 GLU A N 1
ATOM 2949 C CA . GLU A 1 376 ? 22.637 -10.953 -0.684 1.00 98.31 376 GLU A CA 1
ATOM 2950 C C . GLU A 1 376 ? 22.604 -11.301 0.815 1.00 98.31 376 GLU A C 1
ATOM 2952 O O . GLU A 1 376 ? 22.269 -12.428 1.176 1.00 98.31 376 GLU A O 1
ATOM 2957 N N . GLU A 1 377 ? 22.868 -10.339 1.705 1.00 98.00 377 GLU A N 1
ATOM 2958 C CA . GLU A 1 377 ? 22.711 -10.524 3.156 1.00 98.00 377 GLU A CA 1
ATOM 2959 C C . GLU A 1 377 ? 21.251 -10.827 3.530 1.00 98.00 377 GLU A C 1
ATOM 2961 O O . GLU A 1 377 ? 20.980 -11.714 4.339 1.00 98.00 377 GLU A O 1
ATOM 2966 N N . GLY A 1 378 ? 20.296 -10.133 2.902 1.00 97.81 378 GLY A N 1
ATOM 2967 C CA . GLY A 1 378 ? 18.871 -10.408 3.063 1.00 97.81 378 GLY A CA 1
ATOM 2968 C C . GLY A 1 378 ? 18.485 -11.826 2.632 1.00 97.81 378 GLY A C 1
ATOM 2969 O O . GLY A 1 378 ? 17.664 -12.453 3.299 1.00 97.81 378 GLY A O 1
ATOM 2970 N N . LEU A 1 379 ? 19.088 -12.355 1.562 1.00 98.12 379 LEU A N 1
ATOM 2971 C CA . LEU A 1 379 ? 18.869 -13.739 1.129 1.00 98.12 379 LEU A CA 1
ATOM 2972 C C . LEU A 1 379 ? 19.388 -14.747 2.164 1.00 98.12 379 LEU A C 1
ATOM 2974 O O . LEU A 1 379 ? 18.632 -15.632 2.556 1.00 98.12 379 LEU A O 1
ATOM 2978 N N . LYS A 1 380 ? 20.612 -14.557 2.673 1.00 98.19 380 LYS A N 1
ATOM 2979 C CA . LYS A 1 380 ? 21.202 -15.420 3.716 1.00 98.19 380 LYS A CA 1
ATOM 2980 C C . LYS A 1 380 ? 20.362 -15.436 4.996 1.00 98.19 380 LYS A C 1
ATOM 2982 O O . LYS A 1 380 ? 20.083 -16.490 5.553 1.00 98.19 380 LYS A O 1
ATOM 2987 N N . LEU A 1 381 ? 19.875 -14.274 5.436 1.00 97.44 381 LEU A N 1
ATOM 2988 C CA . LEU A 1 381 ? 18.982 -14.189 6.599 1.00 97.44 381 LEU A CA 1
ATOM 2989 C C . LEU A 1 381 ? 17.671 -14.959 6.381 1.00 97.44 381 LEU A C 1
ATOM 2991 O O . LEU A 1 381 ? 17.152 -15.573 7.310 1.00 97.44 381 LEU A O 1
ATOM 2995 N N . ALA A 1 382 ? 17.126 -14.952 5.165 1.00 97.31 382 ALA A N 1
ATOM 2996 C CA . ALA A 1 382 ? 15.921 -15.713 4.858 1.00 97.31 382 ALA A CA 1
ATOM 2997 C C . ALA A 1 382 ? 16.162 -17.232 4.827 1.00 97.31 382 ALA A C 1
ATOM 2999 O O . ALA A 1 382 ? 15.268 -17.975 5.229 1.00 97.31 382 ALA A O 1
ATOM 3000 N N . GLU A 1 383 ? 17.349 -17.691 4.416 1.00 97.12 383 GLU A N 1
ATOM 3001 C CA . GLU A 1 383 ? 17.762 -19.103 4.519 1.00 97.12 383 GLU A CA 1
ATOM 3002 C C . GLU A 1 383 ? 17.799 -19.572 5.985 1.00 97.12 383 GLU A C 1
ATOM 3004 O O . GLU A 1 383 ? 17.414 -20.696 6.293 1.00 97.12 383 GLU A O 1
ATOM 3009 N N . GLU A 1 384 ? 18.140 -18.674 6.913 1.00 96.69 384 GLU A N 1
ATOM 3010 C CA . GLU A 1 384 ? 18.082 -18.906 8.363 1.00 96.69 384 GLU A CA 1
ATOM 3011 C C . GLU A 1 384 ? 16.667 -18.742 8.968 1.00 96.69 384 GLU A C 1
ATOM 3013 O O . GLU A 1 384 ? 16.516 -18.683 10.189 1.00 96.69 384 GLU A O 1
ATOM 3018 N N . ASN A 1 385 ? 15.616 -18.627 8.145 1.00 94.69 385 ASN A N 1
ATOM 3019 C CA . ASN A 1 385 ? 14.236 -18.309 8.549 1.00 94.69 385 ASN A CA 1
ATOM 3020 C C . ASN A 1 385 ? 14.067 -16.961 9.293 1.00 94.69 385 ASN A C 1
ATOM 3022 O O . ASN A 1 385 ? 13.032 -16.708 9.916 1.00 94.69 385 ASN A O 1
ATOM 3026 N N . LYS A 1 386 ? 15.039 -16.045 9.193 1.00 94.38 386 LYS A N 1
ATOM 3027 C CA . LYS A 1 386 ? 15.022 -14.698 9.797 1.00 94.38 386 LYS A CA 1
ATOM 3028 C C . LYS A 1 386 ? 14.399 -13.663 8.850 1.00 94.38 386 LYS A C 1
ATOM 3030 O O . LYS A 1 386 ? 15.013 -12.659 8.480 1.00 94.38 386 LYS A O 1
ATOM 3035 N N . TYR A 1 387 ? 13.151 -13.899 8.435 1.00 95.06 387 TYR A N 1
ATOM 3036 C CA . TYR A 1 387 ? 12.469 -13.086 7.413 1.00 95.06 387 TYR A CA 1
ATOM 3037 C C . TYR A 1 387 ? 12.288 -11.616 7.804 1.00 95.06 387 TYR A C 1
ATOM 3039 O O . TYR A 1 387 ? 12.311 -10.731 6.945 1.00 95.06 387 TYR A O 1
ATOM 3047 N N . ARG A 1 388 ? 12.161 -11.306 9.098 1.00 90.94 388 ARG A N 1
ATOM 3048 C CA . ARG A 1 388 ? 12.077 -9.918 9.563 1.00 90.94 388 ARG A CA 1
ATOM 3049 C C . ARG A 1 388 ? 13.375 -9.151 9.327 1.00 90.94 388 ARG A C 1
ATOM 3051 O O . ARG A 1 388 ? 13.336 -8.023 8.832 1.00 90.94 388 ARG A O 1
ATOM 3058 N N . GLU A 1 389 ? 14.512 -9.708 9.741 1.00 94.69 389 GLU A N 1
ATOM 3059 C CA . GLU A 1 389 ? 15.823 -9.106 9.499 1.00 94.69 389 GLU A CA 1
ATOM 3060 C C . GLU A 1 389 ? 16.101 -9.023 7.997 1.00 94.69 389 GLU A C 1
ATOM 3062 O O . GLU A 1 389 ? 16.505 -7.960 7.521 1.00 94.69 389 GLU A O 1
ATOM 3067 N N . ALA A 1 390 ? 15.784 -10.085 7.248 1.00 97.12 390 ALA A N 1
ATOM 3068 C CA . ALA A 1 390 ? 15.893 -10.112 5.793 1.00 97.12 390 ALA A CA 1
ATOM 3069 C C . ALA A 1 390 ? 15.121 -8.952 5.144 1.00 97.12 390 ALA A C 1
ATOM 3071 O O . ALA A 1 390 ? 15.692 -8.165 4.391 1.00 97.12 390 ALA A O 1
ATOM 3072 N N . ASN A 1 391 ? 13.848 -8.764 5.504 1.00 96.25 391 ASN A N 1
ATOM 3073 C CA . ASN A 1 391 ? 13.019 -7.673 4.989 1.00 96.25 391 ASN A CA 1
ATOM 3074 C C . ASN A 1 391 ? 13.584 -6.280 5.308 1.00 96.25 391 ASN A C 1
ATOM 3076 O 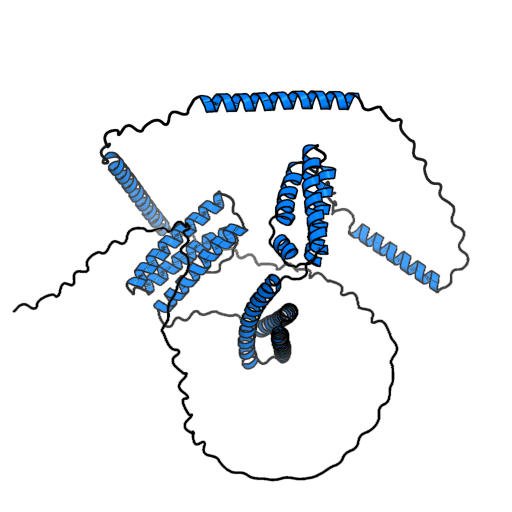O . ASN A 1 391 ? 13.479 -5.373 4.481 1.00 96.25 391 ASN A O 1
ATOM 3080 N N . LYS A 1 392 ? 14.227 -6.088 6.469 1.00 96.88 392 LYS A N 1
ATOM 3081 C CA . LYS A 1 392 ? 14.916 -4.823 6.783 1.00 96.88 392 LYS A CA 1
ATOM 3082 C C . LYS A 1 392 ? 16.098 -4.577 5.843 1.00 96.88 392 LYS A C 1
ATOM 3084 O O . LYS A 1 392 ? 16.237 -3.460 5.346 1.00 96.88 392 LYS A O 1
ATOM 3089 N N . LYS A 1 393 ? 16.920 -5.599 5.584 1.00 98.19 393 LYS A N 1
ATOM 3090 C CA . LYS A 1 393 ? 18.057 -5.512 4.652 1.00 98.19 393 LYS A CA 1
ATOM 3091 C C . LYS A 1 393 ? 17.591 -5.247 3.223 1.00 98.19 393 LYS A C 1
ATOM 3093 O O . LYS A 1 393 ? 18.101 -4.336 2.576 1.00 98.19 393 LYS A O 1
ATOM 3098 N N . LEU A 1 394 ? 16.537 -5.933 2.780 1.00 97.88 394 LEU A N 1
ATOM 3099 C CA . LEU A 1 394 ? 15.904 -5.690 1.484 1.00 97.88 394 LEU A CA 1
ATOM 3100 C C . LEU A 1 394 ? 15.346 -4.259 1.367 1.00 97.88 394 LEU A C 1
ATOM 3102 O O . LEU A 1 394 ? 15.547 -3.601 0.348 1.00 97.88 394 LEU A O 1
ATOM 3106 N N . ALA A 1 395 ? 14.711 -3.715 2.407 1.00 96.94 395 ALA A N 1
ATOM 3107 C CA . ALA A 1 395 ? 14.236 -2.329 2.390 1.00 96.94 395 ALA A CA 1
ATOM 3108 C C . ALA A 1 395 ? 15.387 -1.305 2.256 1.00 96.94 395 ALA A C 1
ATOM 3110 O O . ALA A 1 395 ? 15.260 -0.314 1.527 1.00 96.94 395 ALA A O 1
ATOM 3111 N N . GLN A 1 396 ? 16.524 -1.555 2.917 1.00 97.69 396 GLN A N 1
ATOM 3112 C CA . GLN A 1 396 ? 17.735 -0.737 2.778 1.00 97.69 396 GLN A CA 1
ATOM 3113 C C . GLN A 1 396 ? 18.322 -0.850 1.363 1.00 97.69 396 GLN A C 1
ATOM 3115 O O . GLN A 1 396 ? 18.555 0.177 0.723 1.00 97.69 396 GLN A O 1
ATOM 3120 N N . ALA A 1 397 ? 18.460 -2.074 0.841 1.00 98.06 397 ALA A N 1
ATOM 3121 C CA . ALA A 1 397 ? 18.916 -2.337 -0.524 1.00 98.06 397 ALA A CA 1
ATOM 3122 C C . ALA A 1 397 ? 18.055 -1.597 -1.556 1.00 98.06 397 ALA A C 1
ATOM 3124 O O . ALA A 1 397 ? 18.574 -0.877 -2.405 1.00 98.06 397 ALA A O 1
ATOM 3125 N N . ARG A 1 398 ? 16.724 -1.690 -1.437 1.00 97.38 398 ARG A N 1
ATOM 3126 C CA . ARG A 1 398 ? 15.775 -0.987 -2.311 1.00 97.38 398 ARG A CA 1
ATOM 3127 C C . ARG A 1 398 ? 15.997 0.523 -2.315 1.00 97.38 398 ARG A C 1
ATOM 3129 O O . ARG A 1 398 ? 15.903 1.142 -3.370 1.00 97.38 398 ARG A O 1
ATOM 3136 N N . THR A 1 399 ? 16.261 1.111 -1.150 1.00 97.19 399 THR A N 1
ATOM 3137 C CA . THR A 1 399 ? 16.503 2.555 -1.025 1.00 97.19 399 THR A CA 1
ATOM 3138 C C . THR A 1 399 ? 17.768 2.953 -1.785 1.00 97.19 399 THR A C 1
ATOM 3140 O O . THR A 1 399 ? 17.688 3.817 -2.655 1.00 97.19 399 THR A O 1
ATOM 3143 N N . LEU A 1 400 ? 18.890 2.260 -1.546 1.00 97.56 400 LEU A N 1
ATOM 3144 C CA . LEU A 1 400 ? 20.155 2.529 -2.242 1.00 97.56 400 LEU A CA 1
ATOM 3145 C C . LEU A 1 400 ? 20.029 2.348 -3.757 1.00 97.56 400 LEU A C 1
ATOM 3147 O O . LEU A 1 400 ? 20.407 3.236 -4.514 1.00 97.56 400 LEU A O 1
ATOM 3151 N N . VAL A 1 401 ? 19.437 1.237 -4.203 1.00 97.38 401 VAL A N 1
ATOM 3152 C CA . VAL A 1 401 ? 19.274 0.940 -5.634 1.00 97.38 401 VAL A CA 1
ATOM 3153 C C . VAL A 1 401 ? 18.383 1.981 -6.315 1.00 97.38 401 VAL A C 1
ATOM 3155 O O . VAL A 1 401 ? 18.706 2.449 -7.405 1.00 97.38 401 VAL A O 1
ATOM 3158 N N . ASN A 1 402 ? 17.285 2.400 -5.678 1.00 95.69 402 ASN A N 1
ATOM 3159 C CA . ASN A 1 402 ? 16.413 3.435 -6.232 1.00 95.69 402 ASN A CA 1
ATOM 3160 C C . ASN A 1 402 ? 17.098 4.800 -6.308 1.00 95.69 402 ASN A C 1
ATOM 3162 O O . ASN A 1 402 ? 16.919 5.512 -7.295 1.00 95.69 402 ASN A O 1
ATOM 3166 N N . ASP A 1 403 ? 17.859 5.185 -5.288 1.00 96.12 403 ASP A N 1
ATOM 3167 C CA . ASP A 1 403 ? 18.553 6.471 -5.286 1.00 96.12 403 ASP A CA 1
ATOM 3168 C C . ASP A 1 403 ? 19.718 6.492 -6.283 1.00 96.12 403 ASP A C 1
ATOM 3170 O O . ASP A 1 403 ? 19.920 7.499 -6.963 1.00 96.12 403 ASP A O 1
ATOM 3174 N N . ALA A 1 404 ? 20.409 5.367 -6.457 1.00 96.31 404 ALA A N 1
ATOM 3175 C CA . ALA A 1 404 ? 21.422 5.198 -7.488 1.00 96.31 404 ALA A CA 1
ATOM 3176 C C . ALA A 1 404 ? 20.805 5.253 -8.903 1.00 96.31 404 ALA A C 1
ATOM 3178 O O . ALA A 1 404 ? 21.311 5.973 -9.765 1.00 96.31 404 ALA A O 1
ATOM 3179 N N . MET A 1 405 ? 19.651 4.604 -9.131 1.00 94.94 405 MET A N 1
ATOM 3180 C CA . MET A 1 405 ? 18.901 4.729 -10.393 1.00 94.94 405 MET A CA 1
ATOM 3181 C C . MET A 1 405 ? 18.472 6.173 -10.674 1.00 94.94 405 MET A C 1
ATOM 3183 O O . MET A 1 405 ? 18.583 6.626 -11.810 1.00 94.94 405 MET A O 1
ATOM 3187 N N . LYS A 1 406 ? 17.996 6.912 -9.662 1.00 94.00 406 LYS A N 1
ATOM 3188 C CA . LYS A 1 406 ? 17.626 8.328 -9.827 1.00 94.00 406 LYS A CA 1
ATOM 3189 C C . LYS A 1 406 ? 18.819 9.183 -10.235 1.00 94.00 406 LYS A C 1
ATOM 3191 O O . LYS A 1 406 ? 18.653 10.026 -11.098 1.00 94.00 406 LYS A O 1
ATOM 3196 N N . LYS A 1 407 ? 19.998 8.969 -9.640 1.00 95.38 407 LYS A N 1
ATOM 3197 C CA . LYS A 1 407 ? 21.221 9.723 -9.973 1.00 95.38 407 LYS A CA 1
ATOM 3198 C C . LYS A 1 407 ? 21.692 9.460 -11.398 1.00 95.38 407 LYS A C 1
ATOM 3200 O O . LYS A 1 407 ? 22.041 10.402 -12.092 1.00 95.38 407 LYS A O 1
ATOM 3205 N N . LEU A 1 408 ? 21.659 8.203 -11.845 1.00 94.25 408 LEU A N 1
ATOM 3206 C CA . LEU A 1 408 ? 22.023 7.855 -13.224 1.00 94.25 408 LEU A CA 1
ATOM 3207 C C . LEU A 1 408 ? 21.083 8.457 -14.262 1.00 94.25 408 LEU A C 1
ATOM 3209 O O . LEU A 1 408 ? 21.505 8.732 -15.379 1.00 94.25 408 LEU A O 1
ATOM 3213 N N . ARG A 1 409 ? 19.812 8.621 -13.890 1.00 93.12 409 ARG A N 1
ATOM 3214 C CA . ARG A 1 409 ? 18.772 9.197 -14.745 1.00 93.12 409 ARG A CA 1
ATOM 3215 C C . ARG A 1 409 ? 18.557 10.682 -14.471 1.00 93.12 409 ARG A C 1
ATOM 3217 O O . ARG A 1 409 ? 17.642 11.273 -15.039 1.00 93.12 409 ARG A O 1
ATOM 3224 N N . ASP A 1 410 ? 19.357 11.290 -13.597 1.00 90.38 410 ASP A N 1
ATOM 3225 C CA . ASP A 1 410 ? 19.275 12.721 -13.347 1.00 90.38 410 ASP A CA 1
ATOM 3226 C C . ASP A 1 410 ? 19.669 13.433 -14.642 1.00 90.38 410 ASP A C 1
ATOM 3228 O O . ASP A 1 410 ? 20.748 13.191 -15.179 1.00 90.38 410 ASP A O 1
ATOM 3232 N N . LYS A 1 411 ? 18.770 14.284 -15.150 1.00 84.00 411 LYS A N 1
ATOM 3233 C CA . LYS A 1 411 ? 18.839 14.964 -16.464 1.00 84.00 411 LYS A CA 1
ATOM 3234 C C . LYS A 1 411 ? 18.500 14.111 -17.687 1.00 84.00 411 LYS A C 1
ATOM 3236 O O . LYS A 1 411 ? 18.413 14.667 -18.782 1.00 84.00 411 LYS A O 1
ATOM 3241 N N . ASP A 1 412 ? 18.222 12.822 -17.526 1.00 84.25 412 ASP A N 1
ATOM 3242 C CA . ASP A 1 412 ? 17.644 12.047 -18.618 1.00 84.25 412 ASP A CA 1
ATOM 3243 C C . ASP A 1 412 ? 16.164 12.395 -18.750 1.00 84.25 412 ASP A C 1
ATOM 3245 O O . ASP A 1 412 ? 15.347 12.117 -17.869 1.00 84.25 412 ASP A O 1
ATOM 3249 N N . THR A 1 413 ? 15.798 12.968 -19.893 1.00 79.06 413 THR A N 1
ATOM 3250 C CA . THR A 1 413 ? 14.393 12.991 -20.289 1.00 79.06 413 THR A CA 1
ATOM 3251 C C . THR A 1 413 ? 14.074 11.612 -20.838 1.00 79.06 413 THR A C 1
ATOM 3253 O O . THR A 1 413 ? 14.481 11.264 -21.942 1.00 79.06 413 THR A O 1
ATOM 3256 N N . VAL A 1 414 ? 13.386 10.793 -20.044 1.00 73.88 414 VAL A N 1
ATOM 3257 C CA . VAL A 1 414 ? 12.895 9.496 -20.510 1.00 73.88 414 VAL A CA 1
ATOM 3258 C C . VAL A 1 414 ? 11.734 9.768 -21.463 1.00 73.88 414 VAL A C 1
ATOM 3260 O O . VAL A 1 414 ? 10.585 9.877 -21.041 1.00 73.88 414 VAL A O 1
ATOM 3263 N N . THR A 1 415 ? 12.032 9.906 -22.753 1.00 75.06 415 THR A N 1
ATOM 3264 C CA . THR A 1 415 ? 11.012 9.844 -23.798 1.00 75.06 415 THR A CA 1
ATOM 3265 C C . THR A 1 415 ? 10.640 8.377 -23.961 1.00 75.06 415 THR A C 1
ATOM 3267 O O . THR A 1 415 ? 11.385 7.599 -24.551 1.00 75.06 415 THR A O 1
ATOM 3270 N N . MET A 1 416 ? 9.525 7.966 -23.357 1.00 74.38 416 MET A N 1
ATOM 3271 C CA . MET A 1 416 ? 8.969 6.639 -23.610 1.00 74.38 416 MET A CA 1
ATOM 3272 C C . MET A 1 416 ? 8.282 6.676 -24.972 1.00 74.38 416 MET A C 1
ATOM 3274 O O . MET A 1 416 ? 7.100 6.999 -25.059 1.00 74.38 416 MET A O 1
ATOM 3278 N N . THR A 1 417 ? 9.037 6.400 -26.031 1.00 82.75 417 THR A N 1
ATOM 3279 C CA . THR A 1 417 ? 8.449 6.110 -27.338 1.00 82.75 417 THR A CA 1
ATOM 3280 C C . THR A 1 417 ? 7.869 4.703 -27.263 1.00 82.75 417 THR A C 1
ATOM 3282 O O . THR A 1 417 ? 8.568 3.756 -26.905 1.00 82.75 417 THR A O 1
ATOM 3285 N N . LEU A 1 418 ? 6.567 4.584 -27.503 1.00 89.06 418 LEU A N 1
ATOM 3286 C CA . LEU A 1 418 ? 5.903 3.295 -27.639 1.00 89.06 418 LEU A CA 1
ATOM 3287 C C . LEU A 1 418 ? 6.025 2.893 -29.105 1.00 89.06 418 LEU A C 1
ATOM 3289 O O . LEU A 1 418 ? 5.377 3.489 -29.959 1.00 89.06 418 LEU A O 1
ATOM 3293 N N . GLU A 1 419 ? 6.903 1.938 -29.379 1.00 93.12 419 GLU A N 1
ATOM 3294 C CA . GLU A 1 419 ? 7.009 1.293 -30.684 1.00 93.12 419 GLU A CA 1
ATOM 3295 C C . GLU A 1 419 ? 6.310 -0.061 -30.581 1.00 93.12 419 GLU A C 1
ATOM 3297 O O . GLU A 1 419 ? 6.555 -0.822 -29.640 1.00 93.12 419 GLU A O 1
ATOM 3302 N N . PHE A 1 420 ? 5.394 -0.323 -31.510 1.00 95.69 420 PHE A N 1
ATOM 3303 C CA . PHE A 1 420 ? 4.642 -1.569 -31.581 1.00 95.69 420 PHE A CA 1
ATOM 3304 C C . PHE A 1 420 ? 5.004 -2.284 -32.878 1.00 95.69 420 PHE A C 1
ATOM 3306 O O . PHE A 1 420 ? 4.996 -1.666 -33.942 1.00 95.69 420 PHE A O 1
ATOM 3313 N N . ASP A 1 421 ? 5.296 -3.581 -32.786 1.00 95.69 421 ASP A N 1
ATOM 3314 C CA . ASP A 1 421 ? 5.644 -4.404 -33.950 1.00 95.69 421 ASP A CA 1
ATOM 3315 C C . ASP A 1 421 ? 4.431 -4.632 -34.868 1.00 95.69 421 ASP A C 1
ATOM 3317 O O . ASP A 1 421 ? 4.577 -4.842 -36.073 1.00 95.69 421 ASP A O 1
ATOM 3321 N N . SER A 1 422 ? 3.218 -4.573 -34.305 1.00 97.75 422 SER A N 1
ATOM 3322 C CA . SER A 1 422 ? 1.961 -4.738 -35.030 1.00 97.75 422 SER A CA 1
ATOM 3323 C C . SER A 1 422 ? 0.802 -3.943 -34.398 1.00 97.75 422 SER A C 1
ATOM 3325 O O . SER A 1 422 ? 0.821 -3.676 -33.191 1.00 97.75 422 SER A O 1
ATOM 3327 N N . PRO A 1 423 ? -0.267 -3.632 -35.162 1.00 97.75 423 PRO A N 1
ATOM 3328 C CA . PRO A 1 423 ? -1.498 -3.062 -34.606 1.00 97.75 423 PRO A CA 1
ATOM 3329 C C . PRO A 1 423 ? -2.149 -3.936 -33.520 1.00 97.75 423 PRO A C 1
ATOM 3331 O O . PRO A 1 423 ? -2.803 -3.423 -32.613 1.00 97.75 423 PRO A O 1
ATOM 3334 N N . ALA A 1 424 ? -1.958 -5.259 -33.576 1.00 97.44 424 ALA A N 1
ATOM 3335 C CA . ALA A 1 424 ? -2.459 -6.178 -32.557 1.00 97.44 424 ALA A CA 1
ATOM 3336 C C . ALA A 1 424 ? -1.729 -6.001 -31.212 1.00 97.44 424 ALA A C 1
ATOM 3338 O O . ALA A 1 424 ? -2.364 -6.023 -30.152 1.00 97.44 424 ALA A O 1
ATOM 3339 N N . ASP A 1 425 ? -0.413 -5.765 -31.243 1.00 96.38 425 ASP A N 1
ATOM 3340 C CA . ASP A 1 425 ? 0.379 -5.472 -30.044 1.00 96.38 425 ASP A CA 1
ATOM 3341 C C . ASP A 1 425 ? 0.013 -4.112 -29.444 1.00 96.38 425 ASP A C 1
ATOM 3343 O O . ASP A 1 425 ? -0.129 -3.987 -28.223 1.00 96.38 425 ASP A O 1
ATOM 3347 N N . GLU A 1 426 ? -0.219 -3.108 -30.297 1.00 97.38 426 GLU A N 1
ATOM 3348 C CA . GLU A 1 426 ? -0.733 -1.806 -29.870 1.00 97.38 426 GLU A CA 1
ATOM 3349 C C . GLU A 1 426 ? -2.109 -1.944 -29.206 1.00 97.38 426 GLU A C 1
ATOM 3351 O O . GLU A 1 426 ? -2.323 -1.439 -28.099 1.00 97.38 426 GLU A O 1
ATOM 3356 N N . TYR A 1 427 ? -3.032 -2.686 -29.824 1.00 98.06 427 TYR A N 1
ATOM 3357 C CA . TYR A 1 427 ? -4.351 -2.941 -29.249 1.00 98.06 427 TYR A CA 1
ATOM 3358 C C . TYR A 1 427 ? -4.245 -3.592 -27.869 1.00 98.06 427 TYR A C 1
ATOM 3360 O O . TYR A 1 427 ? -4.865 -3.119 -26.911 1.00 98.06 427 TYR A O 1
ATOM 3368 N N . LYS A 1 428 ? -3.414 -4.632 -27.738 1.00 97.44 428 LYS A N 1
ATOM 3369 C CA . LYS A 1 428 ? -3.171 -5.310 -26.462 1.00 97.44 428 LYS A CA 1
ATOM 3370 C C . LYS A 1 428 ? -2.653 -4.340 -25.399 1.00 97.44 428 LYS A C 1
ATOM 3372 O O . LYS A 1 428 ? -3.176 -4.318 -24.285 1.00 97.44 428 LYS A O 1
ATOM 3377 N N . TYR A 1 429 ? -1.686 -3.492 -25.747 1.00 96.50 429 TYR A N 1
ATOM 3378 C CA . TYR A 1 429 ? -1.167 -2.466 -24.844 1.00 96.50 429 TYR A CA 1
ATOM 3379 C C . TYR A 1 429 ? -2.259 -1.490 -24.374 1.00 96.50 429 TYR A C 1
ATOM 3381 O O . TYR A 1 429 ? -2.397 -1.223 -23.175 1.00 96.50 429 TYR A O 1
ATOM 3389 N N . VAL A 1 430 ? -3.056 -0.956 -25.304 1.00 96.69 430 VAL A N 1
ATOM 3390 C CA . VAL A 1 430 ? -4.120 0.017 -25.004 1.00 96.69 430 VAL A CA 1
ATOM 3391 C C . VAL A 1 430 ? -5.240 -0.629 -24.176 1.00 96.69 430 VAL A C 1
ATOM 3393 O O . VAL A 1 430 ? -5.771 0.001 -23.252 1.00 96.69 430 VAL A O 1
ATOM 3396 N N . HIS A 1 431 ? -5.564 -1.894 -24.444 1.00 97.81 431 HIS A N 1
ATOM 3397 C CA . HIS A 1 431 ? -6.515 -2.685 -23.668 1.00 97.81 431 HIS A CA 1
ATOM 3398 C C . HIS A 1 431 ? -6.034 -2.915 -22.223 1.00 97.81 431 HIS A C 1
ATOM 3400 O O . HIS A 1 431 ? -6.770 -2.651 -21.269 1.00 97.81 431 HIS A O 1
ATOM 3406 N N . ASP A 1 432 ? -4.776 -3.311 -22.024 1.00 96.38 432 ASP A N 1
ATOM 3407 C CA . ASP A 1 432 ? -4.203 -3.512 -20.685 1.00 96.38 432 ASP A CA 1
ATOM 3408 C C . ASP A 1 432 ? -4.120 -2.198 -19.888 1.00 96.38 432 ASP A C 1
ATOM 3410 O O . ASP A 1 432 ? -4.384 -2.159 -18.675 1.00 96.38 432 ASP A O 1
ATOM 3414 N N . ARG A 1 433 ? -3.827 -1.080 -20.571 1.00 96.19 433 ARG A N 1
ATOM 3415 C CA . ARG A 1 433 ? -3.899 0.269 -19.986 1.00 96.19 433 ARG A CA 1
ATOM 3416 C C . ARG A 1 433 ? -5.313 0.578 -19.479 1.00 96.19 433 ARG A C 1
ATOM 3418 O O . ARG A 1 433 ? -5.459 1.086 -18.363 1.00 96.19 433 ARG A O 1
ATOM 3425 N N . TYR A 1 434 ? -6.348 0.214 -20.233 1.00 98.00 434 TYR A N 1
ATOM 3426 C CA . TYR A 1 434 ? -7.737 0.400 -19.812 1.00 98.00 434 TYR A CA 1
ATOM 3427 C C . TYR A 1 434 ? -8.095 -0.431 -18.582 1.00 98.00 434 TYR A C 1
ATOM 3429 O O . TYR A 1 434 ? -8.660 0.111 -17.628 1.00 98.00 434 TYR A O 1
ATOM 3437 N N . LEU A 1 435 ? -7.721 -1.714 -18.550 1.00 97.81 435 LEU A N 1
ATOM 3438 C CA . LEU A 1 435 ? -7.943 -2.573 -17.381 1.00 97.81 435 LEU A CA 1
ATOM 3439 C C . LEU A 1 435 ? -7.267 -2.005 -16.125 1.00 97.81 435 LEU A C 1
ATOM 3441 O O . LEU A 1 435 ? -7.848 -2.006 -15.031 1.00 97.81 435 LEU A O 1
ATOM 3445 N N . SER A 1 436 ? -6.067 -1.447 -16.293 1.00 96.38 436 SER A N 1
ATOM 3446 C CA . SER A 1 436 ? -5.338 -0.764 -15.224 1.00 96.38 436 SER A CA 1
ATOM 3447 C C . SER A 1 436 ? -6.104 0.462 -14.709 1.00 96.38 436 SER A C 1
ATOM 3449 O O . SER A 1 436 ? -6.257 0.633 -13.496 1.00 96.38 436 SER A O 1
ATOM 3451 N N . TYR A 1 437 ? -6.650 1.296 -15.601 1.00 97.94 437 TYR A N 1
ATOM 3452 C CA . TYR A 1 437 ? -7.473 2.446 -15.211 1.00 97.94 437 TYR A CA 1
ATOM 3453 C C . TYR A 1 437 ? -8.789 2.040 -14.548 1.00 97.94 437 TYR A C 1
ATOM 3455 O O . TYR A 1 437 ? -9.159 2.639 -13.537 1.00 97.94 437 TYR A O 1
ATOM 3463 N N . ALA A 1 438 ? -9.470 1.012 -15.052 1.00 97.81 438 ALA A N 1
ATOM 3464 C CA . ALA A 1 438 ? -10.706 0.503 -14.464 1.00 97.81 438 ALA A CA 1
ATOM 3465 C C . ALA A 1 438 ? -10.487 0.013 -13.027 1.00 97.81 438 ALA A C 1
ATOM 3467 O O . ALA A 1 438 ? -11.215 0.409 -12.112 1.00 97.81 438 ALA A O 1
ATOM 3468 N N . THR A 1 439 ? -9.416 -0.752 -12.807 1.00 97.31 439 THR A N 1
ATOM 3469 C CA . THR A 1 439 ? -9.000 -1.195 -11.469 1.00 97.31 439 THR A CA 1
ATOM 3470 C C . THR A 1 439 ? -8.697 -0.003 -10.559 1.00 97.31 439 THR A C 1
ATOM 3472 O O . THR A 1 439 ? -9.133 0.043 -9.406 1.00 97.31 439 THR A O 1
ATOM 3475 N N . LEU A 1 440 ? -7.992 1.009 -11.077 1.00 97.12 440 LEU A N 1
ATOM 3476 C CA . LEU A 1 440 ? -7.638 2.198 -10.307 1.00 97.12 440 LEU A CA 1
ATOM 3477 C C . LEU A 1 440 ? -8.869 3.021 -9.901 1.00 97.12 440 LEU A C 1
ATOM 3479 O O . LEU A 1 440 ? -8.913 3.527 -8.777 1.00 97.12 440 LEU A O 1
ATOM 3483 N N . VAL A 1 441 ? -9.884 3.133 -10.764 1.00 98.06 441 VAL A N 1
ATOM 3484 C CA . VAL A 1 441 ? -11.147 3.810 -10.426 1.00 98.06 441 VAL A CA 1
ATOM 3485 C C . VAL A 1 441 ? -11.837 3.127 -9.246 1.00 98.06 441 VAL A C 1
ATOM 3487 O O . VAL A 1 441 ? -12.286 3.824 -8.334 1.00 98.06 441 VAL A O 1
ATOM 3490 N N . ASP A 1 442 ? -11.890 1.793 -9.218 1.00 97.31 442 ASP A N 1
ATOM 3491 C CA . ASP A 1 442 ? -12.502 1.046 -8.114 1.00 97.31 442 ASP A CA 1
ATOM 3492 C C . ASP A 1 442 ? -11.739 1.252 -6.793 1.00 97.31 442 ASP A C 1
ATOM 3494 O O . ASP A 1 442 ? -12.319 1.672 -5.782 1.00 97.31 442 ASP A O 1
ATOM 3498 N N . VAL A 1 443 ? -10.416 1.052 -6.811 1.00 97.00 443 VAL A N 1
ATOM 3499 C CA . VAL A 1 443 ? -9.553 1.198 -5.625 1.00 97.00 443 VAL A CA 1
ATOM 3500 C C . VAL A 1 443 ? -9.615 2.624 -5.069 1.00 97.00 443 VAL A C 1
ATOM 3502 O O . VAL A 1 443 ? -9.881 2.833 -3.878 1.00 97.00 443 VAL A O 1
ATOM 3505 N N . VAL A 1 444 ? -9.422 3.632 -5.923 1.00 96.62 444 VAL A N 1
ATOM 3506 C CA . VAL A 1 444 ? -9.415 5.039 -5.500 1.00 96.62 444 VAL A CA 1
ATOM 3507 C C . VAL A 1 444 ? -10.823 5.508 -5.136 1.00 96.62 444 VAL A C 1
ATOM 3509 O O . VAL A 1 444 ? -10.988 6.271 -4.179 1.00 96.62 444 VAL A O 1
ATOM 3512 N N . GLY A 1 445 ? -11.857 5.029 -5.829 1.00 97.00 445 GLY A N 1
ATOM 3513 C CA . GLY A 1 445 ? -13.257 5.311 -5.516 1.00 97.00 445 GLY A CA 1
ATOM 3514 C C . GLY A 1 445 ? -13.637 4.858 -4.105 1.00 97.00 445 GLY A C 1
ATOM 3515 O O . GLY A 1 445 ? -14.216 5.639 -3.338 1.00 97.00 445 GLY A O 1
ATOM 3516 N N . LYS A 1 446 ? -13.229 3.640 -3.719 1.00 96.38 446 LYS A N 1
ATOM 3517 C CA . LYS A 1 446 ? -13.397 3.093 -2.359 1.00 96.38 446 LYS A CA 1
ATOM 3518 C C . LYS A 1 446 ? -12.648 3.914 -1.306 1.00 96.38 446 LYS A C 1
ATOM 3520 O O . LYS A 1 446 ? -13.187 4.159 -0.223 1.00 96.38 446 LYS A O 1
ATOM 3525 N N . GLN A 1 447 ? -11.439 4.379 -1.624 1.00 94.12 447 GLN A N 1
ATOM 3526 C CA . GLN A 1 447 ? -10.601 5.145 -0.699 1.00 94.12 447 GLN A CA 1
ATOM 3527 C C . GLN A 1 447 ? -11.093 6.588 -0.497 1.00 94.12 447 GLN A C 1
ATOM 3529 O O . GLN A 1 447 ? -11.191 7.061 0.636 1.00 94.12 447 GLN A O 1
ATOM 3534 N N . LYS A 1 448 ? -11.401 7.305 -1.585 1.00 95.88 448 LYS A N 1
ATOM 3535 C CA . LYS A 1 448 ? -11.745 8.737 -1.560 1.00 95.88 448 LYS A CA 1
ATOM 3536 C C . LYS A 1 448 ? -13.204 9.004 -1.206 1.00 95.88 448 LYS A C 1
ATOM 3538 O O . LYS A 1 448 ? -13.501 10.107 -0.753 1.00 95.88 448 LYS A O 1
ATOM 3543 N N . LYS A 1 449 ? -14.100 8.027 -1.407 1.00 96.69 449 LYS A N 1
ATOM 3544 C CA . LYS A 1 449 ? -15.544 8.121 -1.115 1.00 96.69 449 LYS A CA 1
ATOM 3545 C C . LYS A 1 449 ? -16.151 9.436 -1.635 1.00 96.69 449 LYS A C 1
ATOM 3547 O O . LYS A 1 449 ? -16.590 10.272 -0.839 1.00 96.69 449 LYS A O 1
ATOM 3552 N N . PRO A 1 450 ? -16.143 9.664 -2.962 1.00 97.06 450 PRO A N 1
ATOM 3553 C CA . PRO A 1 450 ? -16.642 10.906 -3.540 1.00 97.06 450 PRO A CA 1
ATOM 3554 C C . PRO A 1 450 ? -18.105 11.159 -3.148 1.00 97.06 450 PRO A C 1
ATOM 3556 O O . PRO A 1 450 ? -18.888 10.231 -2.945 1.00 97.06 450 PRO A O 1
ATOM 3559 N N . ASN A 1 451 ? -18.497 12.435 -3.069 1.00 97.75 451 ASN A N 1
ATOM 3560 C CA . ASN A 1 451 ? -19.895 12.791 -2.824 1.00 97.75 451 ASN A CA 1
ATOM 3561 C C . ASN A 1 451 ? -20.815 12.264 -3.944 1.00 97.75 451 ASN A C 1
ATOM 3563 O O . ASN A 1 451 ? -20.359 11.991 -5.055 1.00 97.75 451 ASN A O 1
ATOM 3567 N N . LYS A 1 452 ? -22.124 12.165 -3.670 1.00 97.50 452 LYS A N 1
ATOM 3568 C CA . LYS A 1 452 ? -23.107 11.556 -4.587 1.00 97.50 452 LYS A CA 1
ATOM 3569 C C . LYS A 1 452 ? -23.036 12.125 -6.010 1.00 97.50 452 LYS A C 1
ATOM 3571 O O . LYS A 1 452 ? -23.000 11.362 -6.964 1.00 97.50 452 LYS A O 1
ATOM 3576 N N . ARG A 1 453 ? -22.944 13.454 -6.155 1.00 97.50 453 ARG A N 1
ATOM 3577 C CA . ARG A 1 453 ? -22.880 14.123 -7.468 1.00 97.50 453 ARG A CA 1
ATOM 3578 C C . ARG A 1 453 ? -21.619 13.749 -8.253 1.00 97.50 453 ARG A C 1
ATOM 3580 O O . ARG A 1 453 ? -21.710 13.508 -9.452 1.00 97.50 453 ARG A O 1
ATOM 3587 N N . LYS A 1 454 ? -20.452 13.718 -7.598 1.00 97.69 454 LYS A N 1
ATOM 3588 C CA . LYS A 1 454 ? -19.196 13.280 -8.226 1.00 97.69 454 LYS A CA 1
ATOM 3589 C C . LYS A 1 454 ? -19.246 11.795 -8.571 1.00 97.69 454 LYS A C 1
ATOM 3591 O O . LYS A 1 454 ? -18.879 11.444 -9.683 1.00 97.69 454 LYS A O 1
ATOM 3596 N N . LYS A 1 455 ? -19.748 10.961 -7.652 1.00 97.75 455 LYS A N 1
ATOM 3597 C CA . LYS A 1 455 ? -19.893 9.518 -7.859 1.00 97.75 455 LYS A CA 1
ATOM 3598 C C . LYS A 1 455 ? -20.723 9.216 -9.107 1.00 97.75 455 LYS A C 1
ATOM 3600 O O . LYS A 1 455 ? -20.227 8.536 -9.985 1.00 97.75 455 LYS A O 1
ATOM 3605 N N . THR A 1 456 ? -21.897 9.832 -9.260 1.00 98.00 456 THR A N 1
ATOM 3606 C CA . THR A 1 456 ? -22.735 9.643 -10.457 1.00 98.00 456 THR A CA 1
ATOM 3607 C C . THR A 1 456 ? -22.005 9.976 -11.760 1.00 98.00 456 THR A C 1
ATOM 3609 O O . THR A 1 456 ? -22.158 9.255 -12.736 1.00 98.00 456 THR A O 1
ATOM 3612 N N . LYS A 1 457 ? -21.193 11.042 -11.795 1.00 98.12 457 LYS A N 1
ATOM 3613 C CA . LYS A 1 457 ? -20.400 11.374 -12.991 1.00 98.12 457 LYS A CA 1
ATOM 3614 C C . LYS A 1 457 ? -19.278 10.369 -13.257 1.00 98.12 457 LYS A C 1
ATOM 3616 O O . LYS A 1 457 ? -19.006 10.066 -14.409 1.00 98.12 457 LYS A O 1
ATOM 3621 N N . ILE A 1 458 ? -18.622 9.879 -12.206 1.00 98.12 458 ILE A N 1
ATOM 3622 C CA . ILE A 1 458 ? -17.599 8.832 -12.328 1.00 98.12 458 ILE A CA 1
ATOM 3623 C C . ILE A 1 458 ? -18.243 7.558 -12.880 1.00 98.12 458 ILE A C 1
ATOM 3625 O O . ILE A 1 458 ? -17.750 7.023 -13.864 1.00 98.12 458 ILE A O 1
ATOM 3629 N N . ASP A 1 459 ? -19.377 7.140 -12.312 1.00 97.88 459 ASP A N 1
ATOM 3630 C CA . ASP A 1 459 ? -20.122 5.956 -12.747 1.00 97.88 459 ASP A CA 1
ATOM 3631 C C . ASP A 1 459 ? -20.550 6.074 -14.226 1.00 97.88 459 ASP A C 1
ATOM 3633 O O . ASP A 1 459 ? -20.469 5.100 -14.969 1.00 97.88 459 ASP A O 1
ATOM 3637 N N . GLN A 1 460 ? -20.937 7.277 -14.679 1.00 98.19 460 GLN A N 1
ATOM 3638 C CA . GLN A 1 460 ? -21.228 7.558 -16.093 1.00 98.19 460 GLN A CA 1
ATOM 3639 C C . GLN A 1 460 ? -20.005 7.352 -16.997 1.00 98.19 460 GLN A C 1
ATOM 3641 O O . GLN A 1 460 ? -20.116 6.640 -17.989 1.00 98.19 460 GLN A O 1
ATOM 3646 N N . PHE A 1 461 ? -18.843 7.921 -16.651 1.00 98.25 461 PHE A N 1
ATOM 3647 C CA . PHE A 1 461 ? -17.620 7.732 -17.441 1.00 98.25 461 PHE A CA 1
ATOM 3648 C C . PHE A 1 461 ? -17.152 6.274 -17.460 1.00 98.25 461 PHE A C 1
ATOM 3650 O O . PHE A 1 461 ? -16.690 5.797 -18.492 1.00 98.25 461 PHE A O 1
ATOM 3657 N N . VAL A 1 462 ? -17.290 5.554 -16.340 1.00 98.19 462 VAL A N 1
ATOM 3658 C CA . VAL A 1 462 ? -16.976 4.120 -16.271 1.00 98.19 462 VAL A CA 1
ATOM 3659 C C . VAL A 1 462 ? -17.876 3.336 -17.224 1.00 98.19 462 VAL A C 1
ATOM 3661 O O . VAL A 1 462 ? -17.354 2.592 -18.050 1.00 98.19 462 VAL A O 1
ATOM 3664 N N . ALA A 1 463 ? -19.195 3.544 -17.169 1.00 98.06 463 ALA A N 1
ATOM 3665 C CA . ALA A 1 463 ? -20.141 2.865 -18.053 1.00 98.06 463 ALA A CA 1
ATOM 3666 C C . ALA A 1 463 ? -19.870 3.166 -19.538 1.00 98.06 463 ALA A C 1
ATOM 3668 O O . ALA A 1 463 ? -19.721 2.241 -20.328 1.00 98.06 463 ALA A O 1
ATOM 3669 N N . GLU A 1 464 ? -19.717 4.443 -19.900 1.00 98.00 464 GLU A N 1
ATOM 3670 C CA . GLU A 1 464 ? -19.423 4.866 -21.277 1.00 98.00 464 GLU A CA 1
ATOM 3671 C C . GLU A 1 464 ? -18.115 4.249 -21.795 1.00 98.00 464 GLU A C 1
ATOM 3673 O O . GLU A 1 464 ? -18.067 3.699 -22.893 1.00 98.00 464 GLU A O 1
ATOM 3678 N N . SER A 1 465 ? -17.055 4.270 -20.982 1.00 98.19 465 SER A N 1
ATOM 3679 C CA . SER A 1 465 ? -15.773 3.665 -21.353 1.00 98.19 465 SER A CA 1
ATOM 3680 C C . SER A 1 465 ? -15.851 2.141 -21.515 1.00 98.19 465 SER A C 1
ATOM 3682 O O . SER A 1 465 ? -15.180 1.588 -22.381 1.00 98.19 465 SER A O 1
ATOM 3684 N N . ALA A 1 466 ? -16.683 1.458 -20.722 1.00 98.31 466 ALA A N 1
ATOM 3685 C CA . ALA A 1 466 ? -16.897 0.018 -20.843 1.00 98.31 466 ALA A CA 1
ATOM 3686 C C . ALA A 1 466 ? -17.666 -0.342 -22.121 1.00 98.31 466 ALA A C 1
ATOM 3688 O O . ALA A 1 466 ? -17.365 -1.354 -22.750 1.00 98.31 466 ALA A O 1
ATOM 3689 N N . ASP A 1 467 ? -18.630 0.485 -22.529 1.00 98.00 467 ASP A N 1
ATOM 3690 C CA . ASP A 1 467 ? -19.355 0.316 -23.792 1.00 98.00 467 ASP A CA 1
ATOM 3691 C C . ASP A 1 467 ? -18.413 0.477 -24.998 1.00 98.00 467 ASP A C 1
ATOM 3693 O O . ASP A 1 467 ? -18.440 -0.338 -25.927 1.00 98.00 467 ASP A O 1
ATOM 3697 N N . LEU A 1 468 ? -17.535 1.487 -24.954 1.00 98.19 468 LEU A N 1
ATOM 3698 C CA . LEU A 1 468 ? -16.484 1.687 -25.955 1.00 98.19 468 LEU A CA 1
ATOM 3699 C C . LEU A 1 468 ? -15.523 0.498 -25.995 1.00 98.19 468 LEU A C 1
ATOM 3701 O O . LEU A 1 468 ? -15.269 -0.034 -27.071 1.00 98.19 468 LEU A O 1
ATOM 3705 N N . MET A 1 469 ? -15.053 0.018 -24.839 1.00 98.44 469 MET A N 1
ATOM 3706 C CA . MET A 1 469 ? -14.123 -1.111 -24.804 1.00 98.44 469 MET A CA 1
ATOM 3707 C C . MET A 1 469 ? -14.751 -2.399 -25.348 1.00 98.44 469 MET A C 1
ATOM 3709 O O . MET A 1 469 ? -14.117 -3.106 -26.121 1.00 98.44 469 MET A O 1
ATOM 3713 N N . ARG A 1 470 ? -16.027 -2.679 -25.045 1.00 98.44 470 ARG A N 1
ATOM 3714 C CA . ARG A 1 470 ? -16.738 -3.815 -25.663 1.00 98.44 470 ARG A CA 1
ATOM 3715 C C . ARG A 1 470 ? -16.844 -3.692 -27.181 1.00 98.44 470 ARG A C 1
ATOM 3717 O O . ARG A 1 470 ? -16.895 -4.708 -27.863 1.00 98.44 470 ARG A O 1
ATOM 3724 N N . SER A 1 471 ? -16.909 -2.472 -27.705 1.00 98.00 471 SER A N 1
ATOM 3725 C CA . SER A 1 471 ? -16.911 -2.235 -29.151 1.00 98.00 471 SER A CA 1
ATOM 3726 C C . SER A 1 471 ? -15.520 -2.463 -29.748 1.00 98.00 471 SER A C 1
ATOM 3728 O O . SER A 1 471 ? -15.414 -3.119 -30.776 1.00 98.00 471 SER A O 1
ATOM 3730 N N . ALA A 1 472 ? -14.463 -2.004 -29.071 1.00 98.00 472 ALA A N 1
ATOM 3731 C CA . ALA A 1 472 ? -13.078 -2.260 -29.467 1.00 98.00 472 ALA A CA 1
ATOM 3732 C C . ALA A 1 472 ? -12.743 -3.762 -29.485 1.00 98.00 472 ALA A C 1
ATOM 3734 O O . ALA A 1 472 ? -12.142 -4.234 -30.441 1.00 98.00 472 ALA A O 1
ATOM 3735 N N . VAL A 1 473 ? -13.210 -4.523 -28.487 1.00 98.25 473 VAL A N 1
ATOM 3736 C CA . VAL A 1 473 ? -13.048 -5.988 -28.441 1.00 98.25 473 VAL A CA 1
ATOM 3737 C C . VAL A 1 473 ? -13.671 -6.658 -29.663 1.00 98.25 473 VAL A C 1
ATOM 3739 O O . VAL A 1 473 ? -13.012 -7.472 -30.293 1.00 98.25 473 VAL A O 1
ATOM 3742 N N . LYS A 1 474 ? -14.890 -6.273 -30.058 1.00 98.25 474 LYS A N 1
ATOM 3743 C CA . LYS A 1 474 ? -15.542 -6.828 -31.258 1.00 98.25 474 LYS A CA 1
ATOM 3744 C C . LYS A 1 474 ? -14.800 -6.507 -32.556 1.00 98.25 474 LYS A C 1
ATOM 3746 O O . LYS A 1 474 ? -14.817 -7.317 -33.469 1.00 98.25 474 LYS A O 1
ATOM 3751 N N . LEU A 1 475 ? -14.194 -5.322 -32.653 1.00 97.75 475 LEU A N 1
ATOM 3752 C CA . LEU A 1 475 ? -13.375 -4.946 -33.811 1.00 97.75 475 LEU A CA 1
ATOM 3753 C C . LEU A 1 475 ? -12.110 -5.810 -33.870 1.00 97.75 475 LEU A C 1
ATOM 3755 O O . LEU A 1 475 ? -11.809 -6.386 -34.908 1.00 97.75 475 LEU A O 1
ATOM 3759 N N . ALA A 1 476 ? -11.432 -5.982 -32.733 1.00 98.00 476 ALA A N 1
ATOM 3760 C CA . ALA A 1 476 ? -10.265 -6.854 -32.630 1.00 98.00 476 ALA A CA 1
ATOM 3761 C C . ALA A 1 476 ? -10.595 -8.334 -32.910 1.00 98.00 476 ALA A C 1
ATOM 3763 O O . ALA A 1 476 ? -9.784 -9.027 -33.510 1.00 98.00 476 ALA A O 1
ATOM 3764 N N . GLU A 1 477 ? -11.783 -8.818 -32.526 1.00 97.44 477 GLU A N 1
ATOM 3765 C CA . GLU A 1 477 ? -12.274 -10.166 -32.871 1.00 97.44 477 GLU A CA 1
ATOM 3766 C C . GLU A 1 477 ? -12.471 -10.372 -34.386 1.00 97.44 477 GLU A C 1
ATOM 3768 O O . GLU A 1 477 ? -12.447 -11.511 -34.844 1.00 97.44 477 GLU A O 1
ATOM 3773 N N . ASN A 1 478 ? -12.642 -9.292 -35.156 1.00 98.06 478 ASN A N 1
ATOM 3774 C CA . ASN A 1 478 ? -12.734 -9.307 -36.620 1.00 98.06 478 ASN A CA 1
ATOM 3775 C C . ASN A 1 478 ? -11.394 -8.966 -37.305 1.00 98.06 478 ASN A C 1
ATOM 3777 O O . ASN A 1 478 ? -11.389 -8.619 -38.484 1.00 98.06 478 ASN A O 1
ATOM 3781 N N . ASP A 1 479 ? -10.279 -9.001 -36.568 1.00 98.06 479 ASP A N 1
ATOM 3782 C CA . ASP A 1 479 ? -8.938 -8.599 -37.020 1.00 98.06 479 ASP A CA 1
ATOM 3783 C C . ASP A 1 479 ? -8.814 -7.114 -37.450 1.00 98.06 479 ASP A C 1
ATOM 3785 O O . ASP A 1 479 ? -7.815 -6.703 -38.043 1.00 98.06 479 ASP A O 1
ATOM 3789 N N . GLU A 1 480 ? -9.783 -6.261 -37.092 1.00 98.19 480 GLU A N 1
ATOM 3790 C CA . GLU A 1 480 ? -9.779 -4.810 -37.351 1.00 98.19 480 GLU A CA 1
ATOM 3791 C C . GLU A 1 480 ? -9.013 -4.054 -36.245 1.00 98.19 480 GLU A C 1
ATOM 3793 O O . GLU A 1 480 ? -9.561 -3.229 -35.504 1.00 98.19 480 GLU A O 1
ATOM 3798 N N . PHE A 1 481 ? -7.726 -4.375 -36.075 1.00 98.00 481 PHE A N 1
ATOM 3799 C CA . PHE A 1 481 ? -6.929 -3.894 -34.940 1.00 98.00 481 PHE A CA 1
ATOM 3800 C C . PHE A 1 481 ? -6.679 -2.378 -34.940 1.00 98.00 481 PHE A C 1
ATOM 3802 O O . PHE A 1 481 ? -6.690 -1.773 -33.869 1.00 98.00 481 PHE A O 1
ATOM 3809 N N . GLU A 1 482 ? -6.508 -1.729 -36.095 1.00 97.56 482 GLU A N 1
ATOM 3810 C CA . GLU A 1 482 ? -6.297 -0.271 -36.153 1.00 97.56 482 GLU A CA 1
ATOM 3811 C C . GLU A 1 482 ? -7.525 0.507 -35.647 1.00 97.56 482 GLU A C 1
ATOM 3813 O O . GLU A 1 482 ? -7.419 1.469 -34.878 1.00 97.56 482 GLU A O 1
ATOM 3818 N N . GLU A 1 483 ? -8.720 0.078 -36.043 1.00 97.88 483 GLU A N 1
ATOM 3819 C CA . GLU A 1 483 ? -9.997 0.624 -35.588 1.00 97.88 483 GLU A CA 1
ATOM 3820 C C . GLU A 1 483 ? -10.218 0.312 -34.107 1.00 97.88 483 GLU A C 1
ATOM 3822 O O . GLU A 1 483 ? -10.625 1.195 -33.341 1.00 97.88 483 GLU A O 1
ATOM 3827 N N . ALA A 1 484 ? -9.896 -0.913 -33.682 1.00 97.88 484 ALA A N 1
ATOM 3828 C CA . ALA A 1 484 ? -9.967 -1.320 -32.286 1.00 97.88 484 ALA A CA 1
ATOM 3829 C C . ALA A 1 484 ? -9.087 -0.431 -31.391 1.00 97.88 484 ALA A C 1
ATOM 3831 O O . ALA A 1 484 ? -9.564 0.038 -30.355 1.00 97.88 484 ALA A O 1
ATOM 3832 N N . VAL A 1 485 ? -7.850 -0.120 -31.807 1.00 97.81 485 VAL A N 1
ATOM 3833 C CA . VAL A 1 485 ? -6.942 0.809 -31.107 1.00 97.81 485 VAL A CA 1
ATOM 3834 C C . VAL A 1 485 ? -7.583 2.187 -30.942 1.00 97.81 485 VAL A C 1
ATOM 3836 O O . VAL A 1 485 ? -7.639 2.705 -29.824 1.00 97.81 485 VAL A O 1
ATOM 3839 N N . LYS A 1 486 ? -8.140 2.774 -32.014 1.00 97.75 486 LYS A N 1
ATOM 3840 C CA . LYS A 1 486 ? -8.786 4.106 -31.972 1.00 97.75 486 LYS A CA 1
ATOM 3841 C C . LYS A 1 486 ? -9.951 4.146 -30.970 1.00 97.75 486 LYS A C 1
ATOM 3843 O O . LYS A 1 486 ? -10.100 5.102 -30.196 1.00 97.75 486 LYS A O 1
ATOM 3848 N N . VAL A 1 487 ? -10.786 3.103 -30.957 1.00 98.12 487 VAL A N 1
ATOM 3849 C CA . VAL A 1 487 ? -11.930 3.000 -30.034 1.00 98.12 487 VAL A CA 1
ATOM 3850 C C . VAL A 1 487 ? -11.461 2.748 -28.595 1.00 98.12 487 VAL A C 1
ATOM 3852 O O . VAL A 1 487 ? -11.964 3.388 -27.665 1.00 98.12 487 VAL A O 1
ATOM 3855 N N . ALA A 1 488 ? -10.467 1.880 -28.398 1.00 97.75 488 ALA A N 1
ATOM 3856 C CA . ALA A 1 488 ? -9.880 1.579 -27.095 1.00 97.75 488 ALA A CA 1
ATOM 3857 C C . ALA A 1 488 ? -9.176 2.801 -26.475 1.00 97.75 488 ALA A C 1
ATOM 3859 O O . ALA A 1 488 ? -9.311 3.059 -25.276 1.00 97.75 488 ALA A O 1
ATOM 3860 N N . ASP A 1 489 ? -8.492 3.618 -27.276 1.00 97.25 489 ASP A N 1
ATOM 3861 C CA . ASP A 1 489 ? -7.894 4.875 -26.819 1.00 97.25 489 ASP A CA 1
ATOM 3862 C C . ASP A 1 489 ? -8.971 5.887 -26.384 1.00 97.25 489 ASP A C 1
ATOM 3864 O O . ASP A 1 489 ? -8.879 6.523 -25.330 1.00 97.25 489 ASP A O 1
ATOM 3868 N N . THR A 1 490 ? -10.082 5.959 -27.123 1.00 97.81 490 THR A N 1
ATOM 3869 C CA . THR A 1 490 ? -11.244 6.770 -26.725 1.00 97.81 490 THR A CA 1
ATOM 3870 C C . THR A 1 490 ? -11.844 6.287 -25.397 1.00 97.81 490 THR A C 1
ATOM 3872 O O . THR A 1 490 ? -12.215 7.106 -24.542 1.00 97.81 490 THR A O 1
ATOM 3875 N N . ALA A 1 491 ? -11.891 4.969 -25.172 1.00 97.81 491 ALA A N 1
ATOM 3876 C CA . ALA A 1 491 ? -12.291 4.386 -23.891 1.00 97.81 491 ALA A CA 1
ATOM 3877 C C . ALA A 1 491 ? -11.336 4.807 -22.758 1.00 97.81 491 ALA A C 1
ATOM 3879 O O . ALA A 1 491 ? -11.798 5.266 -21.707 1.00 97.81 491 ALA A O 1
ATOM 3880 N N . ASN A 1 492 ? -10.018 4.746 -22.990 1.00 97.81 492 ASN A N 1
ATOM 3881 C CA . ASN A 1 492 ? -8.983 5.188 -22.048 1.00 97.81 492 ASN A CA 1
ATOM 3882 C C . ASN A 1 492 ? -9.118 6.669 -21.668 1.00 97.81 492 ASN A C 1
ATOM 3884 O O . ASN A 1 492 ? -9.156 7.007 -20.481 1.00 97.81 492 ASN A O 1
ATOM 3888 N N . LYS A 1 493 ? -9.283 7.562 -22.649 1.00 97.62 493 LYS A N 1
ATOM 3889 C CA . LYS A 1 493 ? -9.517 8.999 -22.407 1.00 97.62 493 LYS A CA 1
ATOM 3890 C C . LYS A 1 493 ? -10.795 9.242 -21.608 1.00 97.62 493 LYS A C 1
ATOM 3892 O O . LYS A 1 493 ? -10.859 10.138 -20.762 1.00 97.62 493 LYS A O 1
ATOM 3897 N N . THR A 1 494 ? -11.828 8.440 -21.845 1.00 97.88 494 THR A N 1
ATOM 3898 C CA . THR A 1 494 ? -13.112 8.561 -21.145 1.00 97.88 494 THR A CA 1
ATOM 3899 C C . THR A 1 494 ? -12.996 8.145 -19.682 1.00 97.88 494 THR A C 1
ATOM 3901 O O . THR A 1 494 ? -13.380 8.917 -18.800 1.00 97.88 494 THR A O 1
ATOM 3904 N N . ILE A 1 495 ? -12.386 6.995 -19.389 1.00 98.25 495 ILE A N 1
ATOM 3905 C CA . ILE A 1 495 ? -12.198 6.551 -18.002 1.00 98.25 495 ILE A CA 1
ATOM 3906 C C . ILE A 1 495 ? -11.194 7.433 -17.239 1.00 98.25 495 ILE A C 1
ATOM 3908 O O . ILE A 1 495 ? -11.390 7.711 -16.051 1.00 98.25 495 ILE A O 1
ATOM 3912 N N . ALA A 1 496 ? -10.187 7.988 -17.927 1.00 97.81 496 ALA A N 1
ATOM 3913 C CA . ALA A 1 496 ? -9.247 8.954 -17.358 1.00 97.81 496 ALA A CA 1
ATOM 3914 C C . ALA A 1 496 ? -9.950 10.222 -16.833 1.00 97.81 496 ALA A C 1
ATOM 3916 O O . ALA A 1 496 ? -9.566 10.756 -15.789 1.00 97.81 496 ALA A O 1
ATOM 3917 N N . LYS A 1 497 ? -11.045 10.680 -17.465 1.00 98.12 497 LYS A N 1
ATOM 3918 C CA . LYS A 1 497 ? -11.880 11.777 -16.925 1.00 98.12 497 LYS A CA 1
ATOM 3919 C C . LYS A 1 497 ? -12.488 11.412 -15.565 1.00 98.12 497 LYS A C 1
ATOM 3921 O O . LYS A 1 497 ? -12.538 12.259 -14.669 1.00 98.12 497 LYS A O 1
ATOM 3926 N N . GLY A 1 498 ? -12.902 10.157 -15.380 1.00 97.81 498 GLY A N 1
ATOM 3927 C CA . GLY A 1 498 ? -13.363 9.627 -14.093 1.00 97.81 498 GLY A CA 1
ATOM 3928 C C . GLY A 1 498 ? -12.266 9.653 -13.024 1.00 97.81 498 GLY A C 1
ATOM 3929 O O . GLY A 1 498 ? -12.491 10.149 -11.916 1.00 97.81 498 GLY A O 1
ATOM 3930 N N . LEU A 1 499 ? -11.054 9.217 -13.375 1.00 97.88 499 LEU A N 1
ATOM 3931 C CA . LEU A 1 499 ? -9.878 9.277 -12.497 1.00 97.88 499 LEU A CA 1
ATOM 3932 C C . LEU A 1 499 ? -9.512 10.716 -12.094 1.00 97.88 499 LEU A C 1
ATOM 3934 O O . LEU A 1 499 ? -9.265 10.984 -10.914 1.00 97.88 499 LEU A O 1
ATOM 3938 N N . ARG A 1 500 ? -9.586 11.679 -13.020 1.00 98.00 500 ARG A N 1
ATOM 3939 C CA . ARG A 1 500 ? -9.367 13.106 -12.715 1.00 98.00 500 ARG A CA 1
ATOM 3940 C C . ARG A 1 500 ? -10.384 13.650 -11.711 1.00 98.00 500 ARG A C 1
ATOM 3942 O O . ARG A 1 500 ? -10.015 14.395 -10.805 1.00 98.00 500 ARG A O 1
ATOM 3949 N N . LEU A 1 501 ? -11.653 13.231 -11.785 1.00 97.75 501 LEU A N 1
ATOM 3950 C CA . LEU A 1 501 ? -12.667 13.600 -10.781 1.00 97.75 501 LEU A CA 1
ATOM 3951 C C . LEU A 1 501 ? -12.375 13.030 -9.383 1.00 97.75 501 LEU A C 1
ATOM 3953 O O . LEU A 1 501 ? -12.801 13.621 -8.380 1.00 97.75 501 LEU A O 1
ATOM 3957 N N . LEU A 1 502 ? -11.644 11.915 -9.316 1.00 97.62 502 LEU A N 1
ATOM 3958 C CA . LEU A 1 502 ? -11.124 11.315 -8.084 1.00 97.62 502 LEU A CA 1
ATOM 3959 C C . LEU A 1 502 ? -9.824 11.978 -7.586 1.00 97.62 502 LEU A C 1
ATOM 3961 O O . LEU A 1 502 ? -9.365 11.665 -6.484 1.00 97.62 502 LEU A O 1
ATOM 3965 N N . GLY A 1 503 ? -9.271 12.931 -8.343 1.00 96.56 503 GLY A N 1
ATOM 3966 C CA . GLY A 1 503 ? -8.028 13.632 -8.023 1.00 96.56 503 GLY A CA 1
ATOM 3967 C C . GLY A 1 503 ? -6.768 12.860 -8.413 1.00 96.56 503 GLY A C 1
ATOM 3968 O O . GLY A 1 503 ? -5.710 13.118 -7.846 1.00 96.56 503 GLY A O 1
ATOM 3969 N N . VAL A 1 504 ? -6.880 11.902 -9.337 1.00 96.81 504 VAL A N 1
ATOM 3970 C CA . VAL A 1 504 ? -5.739 11.198 -9.928 1.00 96.81 504 VAL A CA 1
ATOM 3971 C C . VAL A 1 504 ? -5.384 11.889 -11.242 1.00 96.81 504 VAL A C 1
ATOM 3973 O O . VAL A 1 504 ? -6.214 11.973 -12.147 1.00 96.81 504 VAL A O 1
ATOM 3976 N N . MET A 1 505 ? -4.161 12.408 -11.335 1.00 94.75 505 MET A N 1
ATOM 3977 C CA . MET A 1 505 ? -3.632 12.979 -12.574 1.00 94.75 505 MET A CA 1
ATOM 3978 C C . MET A 1 505 ? -3.236 11.835 -13.505 1.00 94.75 505 MET A C 1
ATOM 3980 O O . MET A 1 505 ? -2.421 10.992 -13.139 1.00 94.75 505 MET A O 1
ATOM 3984 N N . VAL A 1 506 ? -3.839 11.808 -14.691 1.00 92.44 506 VAL A N 1
ATOM 3985 C CA . VAL A 1 506 ? -3.526 10.859 -15.761 1.00 92.44 506 VAL A CA 1
ATOM 3986 C C . VAL A 1 506 ? -3.066 11.683 -16.954 1.00 92.44 506 VAL A C 1
ATOM 3988 O O . VAL A 1 506 ? -3.832 12.526 -17.440 1.00 92.44 506 VAL A O 1
ATOM 3991 N N . PHE A 1 507 ? -1.814 11.475 -17.352 1.00 83.19 507 PHE A N 1
ATOM 3992 C CA . PHE A 1 507 ? -1.217 12.095 -18.529 1.00 83.19 507 PHE A CA 1
ATOM 3993 C C . PHE A 1 507 ? -1.646 11.294 -19.761 1.00 83.19 507 PHE A C 1
ATOM 3995 O O . PHE A 1 507 ? -1.573 10.064 -19.737 1.00 83.19 507 PHE A O 1
ATOM 4002 N N . GLU A 1 508 ? -2.187 12.004 -20.751 1.00 73.38 508 GLU A N 1
ATOM 4003 C CA . GLU A 1 508 ? -2.588 11.460 -22.056 1.00 73.38 508 GLU A CA 1
ATOM 4004 C C . GLU A 1 508 ? -1.417 11.524 -23.029 1.00 73.38 508 GLU A C 1
ATOM 4006 O O . GLU A 1 508 ? -0.698 12.552 -22.989 1.00 73.38 508 GLU A O 1
#

=== Feature glossary ===
Key to the feature types in this record:

Secondary structure (8-state, DSSP). Secondary structure is the local, repeating backbone conformation. DSSP classifies it into eight states by reading the hydrogen-bond network: three helix types (H, G, I), two β types (E, B), two non-regular types (T, S), and unstructured coil (-).

Backbone torsions (φ/ψ). Backbone dihedral angles. Every residue except chain termini has a φ (preceding-C → N → Cα → C) and a ψ (N → Cα → C → next-N). They are reported in degrees following the IUPAC sign convention. Secondary structure is essentially a statement about which (φ, ψ) basin each residue occupies.

Predicted aligned error. Predicted Aligned Error (PAE) is an AlphaFold confidence matrix: entry (i, j) is the expected error in the position of residue j, in ångströms, when the prediction is superimposed on the true structure at residue i. Low PAE within a block of residues means that block is internally rigid and well-predicted; high PAE between two blocks means their relative placement is uncertain even if each block individually is confident.

B-factor. B-factor (Debye–Waller factor) reflects atomic displacement in the crystal lattice. It is an experimental observable (units Å²), not a prediction; low values mean the atom is pinned down, high values mean it moves or is heterogeneous across the crystal.

Secondary structure (3-state, P-SEA). Three-state secondary structure (P-SEA) collapses the eight DSSP classes into helix (a), strand (b), and coil (c). P-SEA assigns these from Cα geometry alone — distances and angles — without requiring backbone oxygens, so it works on any Cα trace.

Sequence. Primary structure: the covalent order of the twenty standard amino acids along the backbone. Two proteins with the same sequence will (almost always) fold to the same structure; two with 30% identity often share a fold but not the details.

pLDDT. pLDDT is the predicted lDDT-Cα score: AlphaFold's confidence that the local environment of each residue (all inter-atomic distances within 15 Å) is correctly placed. It is a per-residue number between 0 and 100, with higher meaning more reliable.

InterPro / GO / CATH / organism. Functional annotations link the protein to curated databases. InterPro entries identify conserved domains and families by matching the sequence against member-database signatures (Pfam, PROSITE, CDD, …). Gene Ontology (GO) terms describe molecular function, biological process, and cellular component in a controlled vocabulary. CATH places the structure in a hierarchical fold classification (Class/Architecture/Topology/Homologous-superfamily). The organism is the source species.

Contact-map, Ramachandran, and PAE plots. Three diagnostic plots accompany the record. The Cα contact map visualizes the tertiary structure as a 2D adjacency matrix (8 Å cutoff, sequence-local contacts suppressed). The Ramachandran plot shows the distribution of backbone (φ, ψ) torsions, with points in the α and β basins reflecting secondary structure content. The PAE plot shows AlphaFold's inter-residue confidence as a color matrix.

mmCIF coordinates. The mmCIF table is the protein's shape written out atom by atom. For each backbone N, Cα, C, and carbonyl O, it records an (x, y, z) coordinate triple in Å plus the residue type, chain letter, and residue number.

Radius of gyration, Cα contacts, bounding box. Three whole-structure scalars: the radius of gyration (RMS distance of Cα from centroid, in Å), the count of Cα–Cα contacts (pairs closer than 8 Å and separated by more than four residues in sequence — i.e. tertiary, not local, contacts), and the bounding-box dimensions. Together they distinguish compact globular folds from extended fibres or disordered chains.

Foldseek 3Di. The Foldseek 3Di string encodes local tertiary geometry as a 20-letter alphabet — one character per residue — derived from the relative positions of nearby Cα atoms. Unlike the amino-acid sequence, 3Di is a direct function of the 3D structure, so two proteins with the same fold have similar 3Di strings even at low sequence identity.

Rendered structure images. Six rendered views show the 3D structure from the faces of a cube — i.e. along ±x, ±y, ±z. Rendering representation is drawn randomly per protein from cartoon (secondary-structure ribbons), sticks (backbone bonds), or molecular surface; coloring is either N→C rainbow (blue at the N-terminus through red at the C-terminus) or one color per chain.

Nearest PDB structures. The Foldseek neighbor list gives the closest experimentally determined structures in the PDB, ranked by structural alignment. TM-score near 1 means near-identical fold; near 0.3 means only rough topology match. This is how one finds what a novel AlphaFold prediction most resembles in the solved-structure universe.

Solvent-accessible surface area. SASA measures how much of the protein is reachable by solvent. It is computed by rolling a water-sized probe over the atomic surface and summing the exposed area (Å²). Per-residue SASA distinguishes core (buried, low SASA) from surface (exposed, high SASA) residues; total SASA is a whole-molecule size measure.